Protein AF-A0A349A5L8-F1 (afdb_monomer)

Sequence (403 aa):
MRSKRPVGVVFQGSFLHRRGCVICAPGTLALAELTAPSKRKERFTMKKRLPTAMIQLLVVLLFVVSLPAATFGQTGTPPDPLKEGIREYQADNYEEAVEFFKQARQAAPDSTTVAFWLGMAYKQQNNFKEAVGPLSDAVTKTPPLKEALVELVDILYRLERFDEAAKWIAVAEKEKIYPAKTAFLKGMILAKQLKYGEAVEAFEKSKSLDKTYTQSAEFQIGLCYMLDRKYTKASDRFRAAVTQDPLSDLGSFARRYQDLVEDRQWIERPLRLTLSALGQYDTNMLTEPKKNDPRYPAIDLRGGKEDSYAMLNTLRMDVVPTLPGGWLFNASYAGTWNLHQNNATSYDIFANTLSVAPGYSFGRVALNLAGNYTHILKRQPVYREYSQSYSVGPMIRIIGPTL

Mean predicted aligned error: 15.56 Å

Foldseek 3Di:
DDDDDDDFDDPPDPPPPDDDDDDDDDDDDDDDDDDDDDDDDDDDDDDDDDPPVVVVVVVVVVVVVPPPPPPPPPPDDDPQLQVVLVVCVVVVVLVSSLVSLVVNCVVPVQDLSSLQSNLVSCVSVVVLVVSLVSLVSCQPGPPHDLVSLLVNLVSCVVVLVLVVSVVSLVVCCVVVRVQLSSLQSVLSSCVVVLVLVSSLVSLVRNCVVPVVSQLVSLQSNLVSCVVVVVLVSSLVSLVSSCVVPVPDPSNVVSVVSNVVSVVVCVVQPQKDKDKDKGKDKDQAPDQDFQQDDVVCNPTGGDDDRDIKIKIKIKIKMWGWHDDPDQKGKIKMWIWIWMDMDDPCLQATKTKIKIKIWIWGDPDQKIKTWIKMKMWMWGCDVHTDTDDIDIDTDIDMDGHDDDD

Nearest PDB structures (foldseek):
  4xi0-assembly1_E  TM=8.920E-01  e=1.553E-06  Solidesulfovibrio magneticus RS-1
  5lfl-assembly6_F  TM=8.699E-01  e=1.085E-06  Solidesulfovibrio magneticus RS-1
  4gyw-assembly2_A  TM=8.463E-01  e=8.841E-06  Homo sapiens
  8fe6-assembly4_G  TM=7.997E-01  e=7.981E-06  Homo sapiens
  8fe7-assembly4_G  TM=7.689E-01  e=1.905E-05  Homo sapiens

Radius of gyration: 40.42 Å; Cα contacts (8 Å, |Δi|>4): 619; chains: 1; bounding box: 82×51×131 Å

pLDDT: mean 80.27, std 23.84, range [23.09, 98.69]

Secondary structure (DSSP, 8-state):
-PPPPP------------------------------------------PPPHHHHHHHHHHHHHS---------------HHHHHHHHHHTT-HHHHHHHHHHHHHH-TT-HHHHHHHHHHHHHTT-HHHHHHHHHHHHHSSSP-HHHHHHHHHHHHHTT-HHHHHHHHHHHHHTTSSHHHHHHHHHHHHHHTT-HHHHHHHHHHHHHH-GGGHHHHHHHHHHHHHHTT-HHHHHHHHHHHHHH-SSSHHHHHHHHHHHHHHHHHHHT-SEEEEEEEEEEEES-------TT-TT-TT---------EEEEEEEEEEEE----STTEEEEEEEEEEEEEE-GGGGGG-EEEEEEEEEEEEE-SSEEEEEEEEEEEEEEEESEEEEEEEEEEEEEEEEE-PPP-

Solvent-accessible surface area (backbone atoms only — not comparable to full-atom values): 22320 Å² total; per-residue (Å²): 132,87,84,80,77,85,81,83,78,80,75,80,77,74,87,72,87,71,82,84,84,91,77,90,79,87,80,80,90,79,92,77,90,79,83,89,81,90,82,81,89,80,87,81,86,79,90,75,83,78,65,71,70,62,58,55,54,54,54,51,56,61,58,67,72,64,64,78,73,80,73,77,73,75,87,61,74,79,77,56,33,53,61,53,14,53,51,29,46,75,69,71,38,34,72,63,13,38,55,25,21,51,54,31,30,70,77,38,77,65,41,19,67,46,23,32,53,35,14,52,30,28,45,75,71,67,37,45,76,72,14,48,59,29,16,47,44,5,45,70,33,76,71,58,36,72,75,27,46,62,52,40,34,54,40,27,48,76,69,66,38,49,75,62,24,50,54,52,46,52,51,30,63,74,71,56,45,60,58,29,63,46,26,38,53,52,13,56,48,30,44,75,70,67,38,36,69,66,12,38,54,25,20,53,50,11,29,72,68,34,67,87,38,38,40,60,28,28,36,52,39,13,52,35,27,44,76,70,67,37,25,69,64,12,29,56,24,11,48,52,12,22,70,69,41,62,84,42,72,65,14,51,50,22,49,57,50,24,54,53,28,50,53,47,44,62,72,64,40,35,70,44,80,47,81,47,72,43,76,45,77,43,66,72,75,42,78,49,60,25,90,75,32,93,91,38,78,89,51,42,58,34,87,50,87,41,65,37,49,34,36,47,33,36,43,34,40,38,41,44,55,93,52,73,91,46,42,41,44,40,36,37,41,38,43,36,38,39,50,42,43,82,92,48,38,68,71,18,35,45,34,41,34,42,37,41,29,48,33,43,44,72,79,50,41,32,45,27,52,38,34,40,39,39,43,30,30,33,26,65,106,48,78,39,86,68,50,75,49,74,50,75,47,82,42,80,46,76,58,71,85,84,129

Structure (mmCIF, N/CA/C/O backbone):
data_AF-A0A349A5L8-F1
#
_entry.id   AF-A0A349A5L8-F1
#
loop_
_atom_site.group_PDB
_atom_site.id
_atom_site.type_symbol
_atom_site.label_atom_id
_atom_site.label_alt_id
_atom_site.label_comp_id
_atom_site.label_asym_id
_atom_site.label_entity_id
_atom_site.label_seq_id
_atom_site.pdbx_PDB_ins_code
_atom_site.Cartn_x
_atom_site.Cartn_y
_atom_site.Cartn_z
_atom_site.occupancy
_atom_site.B_iso_or_equiv
_atom_site.auth_seq_id
_atom_site.auth_comp_id
_atom_site.auth_asym_id
_atom_site.auth_atom_id
_atom_site.pdbx_PDB_model_num
ATOM 1 N N . MET A 1 1 ? 51.716 -29.721 -27.118 1.00 34.03 1 MET A N 1
ATOM 2 C CA . MET A 1 1 ? 51.682 -28.420 -26.409 1.00 34.03 1 MET A CA 1
ATOM 3 C C . MET A 1 1 ? 50.235 -28.087 -26.076 1.00 34.03 1 MET A C 1
ATOM 5 O O . MET A 1 1 ? 49.397 -28.152 -26.962 1.00 34.03 1 MET A O 1
ATOM 9 N N . ARG A 1 2 ? 49.925 -27.843 -24.795 1.00 26.81 2 ARG A N 1
ATOM 10 C CA . ARG A 1 2 ? 48.559 -27.605 -24.295 1.00 26.81 2 ARG A CA 1
ATOM 11 C C . ARG A 1 2 ? 48.020 -26.263 -24.814 1.00 26.81 2 ARG A C 1
ATOM 13 O O . ARG A 1 2 ? 48.626 -25.227 -24.565 1.00 26.81 2 ARG A O 1
ATOM 20 N N . SER A 1 3 ? 46.883 -26.312 -25.505 1.00 26.83 3 SER A N 1
ATOM 21 C CA . SER A 1 3 ? 46.079 -25.157 -25.921 1.00 26.83 3 SER A CA 1
ATOM 22 C C . SER A 1 3 ? 45.566 -24.409 -24.682 1.00 26.83 3 SER A C 1
ATOM 24 O O . SER A 1 3 ? 44.843 -24.977 -23.860 1.00 26.83 3 SER A O 1
ATOM 26 N N . LYS A 1 4 ? 46.001 -23.156 -24.507 1.00 32.97 4 LYS A N 1
ATOM 27 C CA . LYS A 1 4 ? 45.455 -22.235 -23.503 1.00 32.97 4 LYS A CA 1
ATOM 28 C C . LYS A 1 4 ? 44.144 -21.668 -24.054 1.00 32.97 4 LYS A C 1
ATOM 30 O O . LYS A 1 4 ? 44.139 -21.074 -25.125 1.00 32.97 4 LYS A O 1
ATOM 35 N N . ARG A 1 5 ? 43.043 -21.860 -23.324 1.00 27.89 5 ARG A N 1
ATOM 36 C CA . ARG A 1 5 ? 41.748 -21.225 -23.616 1.00 27.89 5 ARG A CA 1
ATOM 37 C C . ARG A 1 5 ? 41.862 -19.708 -23.393 1.00 27.89 5 ARG A C 1
ATOM 39 O O . ARG A 1 5 ? 42.519 -19.318 -22.424 1.00 27.89 5 ARG A O 1
ATOM 46 N N . PRO A 1 6 ? 41.232 -18.862 -24.224 1.00 29.86 6 PRO A N 1
ATOM 47 C CA . PRO A 1 6 ? 41.185 -17.430 -23.971 1.00 29.86 6 PRO A CA 1
ATOM 48 C C . PRO A 1 6 ? 40.327 -17.152 -22.731 1.00 29.86 6 PRO A C 1
ATOM 50 O O . PRO A 1 6 ? 39.213 -17.659 -22.592 1.00 29.86 6 PRO A O 1
ATOM 53 N N . VAL A 1 7 ? 40.877 -16.362 -21.812 1.00 29.62 7 VAL A N 1
ATOM 54 C CA . VAL A 1 7 ? 40.164 -15.815 -20.657 1.00 29.62 7 VAL A CA 1
ATOM 55 C C . VAL A 1 7 ? 39.476 -14.542 -21.139 1.00 29.62 7 VAL A C 1
ATOM 57 O O . VAL A 1 7 ? 40.121 -13.512 -21.308 1.00 29.62 7 VAL A O 1
ATOM 60 N N . GLY A 1 8 ? 38.175 -14.621 -21.412 1.00 26.53 8 GLY A N 1
ATOM 61 C CA . GLY A 1 8 ? 37.353 -13.434 -21.622 1.00 26.53 8 GLY A CA 1
ATOM 62 C C . GLY A 1 8 ? 37.155 -12.721 -20.288 1.00 26.53 8 GLY A C 1
ATOM 63 O O . GLY A 1 8 ? 36.511 -13.261 -19.391 1.00 26.53 8 GLY A O 1
ATOM 64 N N . VAL A 1 9 ? 37.712 -11.520 -20.144 1.00 28.20 9 VAL A N 1
ATOM 65 C CA . VAL A 1 9 ? 37.390 -10.632 -19.023 1.00 28.20 9 VAL A CA 1
ATOM 66 C C . VAL A 1 9 ? 36.176 -9.807 -19.436 1.00 28.20 9 VAL A C 1
ATOM 68 O O . VAL A 1 9 ? 36.281 -8.867 -20.219 1.00 28.20 9 VAL A O 1
ATOM 71 N N . VAL A 1 10 ? 35.002 -10.187 -18.936 1.00 25.80 10 VAL A N 1
ATOM 72 C CA . VAL A 1 10 ? 33.777 -9.393 -19.071 1.00 25.80 10 VAL A CA 1
ATOM 73 C C . VAL A 1 10 ? 33.820 -8.292 -18.014 1.00 25.80 10 VAL A C 1
ATOM 75 O O . VAL A 1 10 ? 33.587 -8.552 -16.836 1.00 25.80 10 VAL A O 1
ATOM 78 N N . PHE A 1 11 ? 34.094 -7.052 -18.418 1.00 24.75 11 PHE A N 1
ATOM 79 C CA . PHE A 1 11 ? 33.785 -5.894 -17.579 1.00 24.75 11 PHE A CA 1
ATOM 80 C C . PHE A 1 11 ? 32.302 -5.558 -17.739 1.00 24.75 11 PHE A C 1
ATOM 82 O O . PHE A 1 11 ? 31.904 -4.758 -18.582 1.00 24.75 11 PHE A O 1
ATOM 89 N N . GLN A 1 12 ? 31.464 -6.183 -16.914 1.00 25.14 12 GLN A N 1
ATOM 90 C CA . GLN A 1 12 ? 30.077 -5.763 -16.733 1.00 25.14 12 GLN A CA 1
ATOM 91 C C . GLN A 1 12 ? 30.063 -4.563 -15.773 1.00 25.14 12 GLN A C 1
ATOM 93 O O . GLN A 1 12 ? 29.774 -4.673 -14.583 1.00 25.14 12 GLN A O 1
ATOM 98 N N . GLY A 1 13 ? 30.459 -3.398 -16.284 1.00 23.09 13 GLY A N 1
ATOM 99 C CA . GLY A 1 13 ? 30.407 -2.141 -15.546 1.00 23.09 13 GLY A CA 1
ATOM 100 C C . GLY A 1 13 ? 28.968 -1.652 -15.415 1.00 23.09 13 GLY A C 1
ATOM 101 O O . GLY A 1 13 ? 28.518 -0.828 -16.204 1.00 23.09 13 GLY A O 1
ATOM 102 N N . SER A 1 14 ? 28.239 -2.142 -14.414 1.00 25.97 14 SER A N 1
ATOM 103 C CA . SER A 1 14 ? 27.039 -1.452 -13.938 1.00 25.97 14 SER A CA 1
ATOM 104 C C . SER A 1 14 ? 27.513 -0.243 -13.136 1.00 25.97 14 SER A C 1
ATOM 106 O O . SER A 1 14 ? 28.016 -0.406 -12.026 1.00 25.97 14 SER A O 1
ATOM 108 N N . PHE A 1 15 ? 27.403 0.966 -13.694 1.00 26.67 15 PHE A N 1
ATOM 109 C CA . PHE A 1 15 ? 27.627 2.206 -12.945 1.00 26.67 15 PHE A CA 1
ATOM 110 C C . PHE A 1 15 ? 26.513 2.364 -11.901 1.00 26.67 15 PHE A C 1
ATOM 112 O O . PHE A 1 15 ? 25.513 3.048 -12.100 1.00 26.67 15 PHE A O 1
ATOM 119 N N . LEU A 1 16 ? 26.682 1.676 -10.774 1.00 29.36 16 LEU A N 1
ATOM 120 C CA . LEU A 1 16 ? 25.879 1.841 -9.578 1.00 29.36 16 LEU A CA 1
ATOM 121 C C . LEU A 1 16 ? 26.478 3.023 -8.812 1.00 29.36 16 LEU A C 1
ATOM 123 O O . LEU A 1 16 ? 27.449 2.878 -8.070 1.00 29.36 16 LEU A O 1
ATOM 127 N N . HIS A 1 17 ? 25.934 4.220 -9.012 1.00 27.73 17 HIS A N 1
ATOM 128 C CA . HIS A 1 17 ? 26.302 5.376 -8.198 1.00 27.73 17 HIS A CA 1
ATOM 129 C C . HIS A 1 17 ? 25.640 5.235 -6.813 1.00 27.73 17 HIS A C 1
ATOM 131 O O . HIS A 1 17 ? 24.644 5.884 -6.507 1.00 27.73 17 HIS A O 1
ATOM 137 N N . ARG A 1 18 ? 26.155 4.320 -5.977 1.00 30.80 18 ARG A N 1
ATOM 138 C CA . ARG A 1 18 ? 25.774 4.209 -4.563 1.00 30.80 18 ARG A CA 1
ATOM 139 C C . ARG A 1 18 ? 26.536 5.266 -3.772 1.00 30.80 18 ARG A C 1
ATOM 141 O O . ARG A 1 18 ? 27.745 5.157 -3.584 1.00 30.80 18 ARG A O 1
ATOM 148 N N . ARG A 1 19 ? 25.820 6.281 -3.285 1.00 32.66 19 ARG A N 1
ATOM 149 C CA . ARG A 1 19 ? 26.302 7.107 -2.173 1.00 32.66 19 ARG A CA 1
ATOM 150 C C . ARG A 1 19 ? 26.374 6.225 -0.928 1.00 32.66 19 ARG A C 1
ATOM 152 O O . ARG A 1 19 ? 25.436 5.494 -0.627 1.00 32.66 19 ARG A O 1
ATOM 159 N N . GLY A 1 20 ? 27.536 6.244 -0.286 1.00 28.44 20 GLY A N 1
ATOM 160 C CA . GLY A 1 20 ? 27.903 5.324 0.777 1.00 28.44 20 GLY A CA 1
ATOM 161 C C . GLY A 1 20 ? 27.114 5.495 2.070 1.00 28.44 20 GLY A C 1
ATOM 162 O O . GLY A 1 20 ? 26.634 6.575 2.405 1.00 28.44 20 GLY A O 1
ATOM 163 N N . CYS A 1 21 ? 27.084 4.410 2.835 1.00 25.50 21 CYS A N 1
ATOM 164 C CA . CYS A 1 21 ? 27.032 4.465 4.283 1.00 25.50 21 CYS A CA 1
ATOM 165 C C . CYS A 1 21 ? 27.964 3.367 4.807 1.00 25.50 21 CYS A C 1
ATOM 167 O O . CYS A 1 21 ? 27.784 2.186 4.515 1.00 25.50 21 CYS A O 1
ATOM 169 N N . VAL A 1 22 ? 29.018 3.800 5.494 1.00 30.14 22 VAL A N 1
ATOM 170 C CA . VAL A 1 22 ? 30.007 2.971 6.182 1.00 30.14 22 VAL A CA 1
ATOM 171 C C . VAL A 1 22 ? 29.496 2.778 7.601 1.00 30.14 22 VAL A C 1
ATOM 173 O O . VAL A 1 22 ? 29.460 3.750 8.348 1.00 30.14 22 VAL A O 1
ATOM 176 N N . ILE A 1 23 ? 29.121 1.556 7.982 1.00 29.39 23 ILE A N 1
ATOM 177 C CA . ILE A 1 23 ? 29.046 1.152 9.391 1.00 29.39 23 ILE A CA 1
ATOM 178 C C . ILE A 1 23 ? 29.621 -0.263 9.508 1.00 29.39 23 ILE A C 1
ATOM 180 O O . ILE A 1 23 ? 29.183 -1.196 8.837 1.00 29.39 23 ILE A O 1
ATOM 184 N N . CYS A 1 24 ? 30.661 -0.366 10.331 1.00 25.05 24 CYS A N 1
ATOM 185 C CA . CYS A 1 24 ? 31.433 -1.559 10.646 1.00 25.05 24 CYS A CA 1
ATOM 186 C C . CYS A 1 24 ? 30.578 -2.659 11.296 1.00 25.05 24 CYS A C 1
ATOM 188 O O . CYS A 1 24 ? 29.782 -2.382 12.189 1.00 25.05 24 CYS A O 1
ATOM 190 N N . ALA A 1 25 ? 30.825 -3.915 10.919 1.00 27.31 25 ALA A N 1
ATOM 191 C CA . ALA A 1 25 ? 30.372 -5.102 11.642 1.00 27.31 25 ALA A CA 1
ATOM 192 C C . ALA A 1 25 ? 31.564 -5.736 12.387 1.00 27.31 25 ALA A C 1
ATOM 194 O O . ALA A 1 25 ? 32.632 -5.863 11.781 1.00 27.31 25 ALA A O 1
ATOM 195 N N . PRO A 1 26 ? 31.432 -6.154 13.660 1.00 33.94 26 PRO A N 1
ATOM 196 C CA . PRO A 1 26 ? 32.421 -7.008 14.301 1.00 33.94 26 PRO A CA 1
ATOM 197 C C . PRO A 1 26 ? 32.178 -8.483 13.948 1.00 33.94 26 PRO A C 1
ATOM 199 O O . PRO A 1 26 ? 31.045 -8.940 13.794 1.00 33.94 26 PRO A O 1
ATOM 202 N N . GLY A 1 27 ? 33.285 -9.201 13.770 1.00 30.16 27 GLY A N 1
ATOM 203 C CA . GLY A 1 27 ? 33.345 -10.551 13.228 1.00 30.16 27 GLY A CA 1
ATOM 204 C C . GLY A 1 27 ? 32.923 -11.675 14.178 1.00 30.16 27 GLY A C 1
ATOM 205 O O . GLY A 1 27 ? 33.127 -11.626 15.385 1.00 30.16 27 GLY A O 1
ATOM 206 N N . THR A 1 28 ? 32.355 -12.700 13.540 1.00 30.20 28 THR A N 1
ATOM 207 C CA . THR A 1 28 ? 32.608 -14.144 13.698 1.00 30.20 28 THR A CA 1
ATOM 208 C C . THR A 1 28 ? 32.983 -14.705 15.072 1.00 30.20 28 THR A C 1
ATOM 210 O O . THR A 1 28 ? 34.113 -14.586 15.541 1.00 30.20 28 THR A O 1
ATOM 213 N N . LEU A 1 29 ? 32.033 -15.492 15.589 1.00 28.12 29 LEU A N 1
ATOM 214 C CA . LEU A 1 29 ? 32.232 -16.635 16.474 1.00 28.12 29 LEU A CA 1
ATOM 215 C C . LEU A 1 29 ? 33.319 -17.592 15.956 1.00 28.12 29 LEU A C 1
ATOM 217 O O . LEU A 1 29 ? 33.296 -17.992 14.792 1.00 28.12 29 LEU A O 1
ATOM 221 N N . ALA A 1 30 ? 34.175 -18.053 16.867 1.00 29.09 30 ALA A N 1
ATOM 222 C CA . ALA A 1 30 ? 34.941 -19.283 16.725 1.00 29.09 30 ALA A CA 1
ATOM 223 C C . ALA A 1 30 ? 34.652 -20.187 17.933 1.00 29.09 30 ALA A C 1
ATOM 225 O O . ALA A 1 30 ? 34.819 -19.782 19.084 1.00 29.09 30 ALA A O 1
ATOM 226 N N . LEU A 1 31 ? 34.183 -21.400 17.636 1.00 29.94 31 LEU A N 1
ATOM 227 C CA . LEU A 1 31 ? 34.065 -22.527 18.554 1.00 29.94 31 LEU A CA 1
ATOM 228 C C . LEU A 1 31 ? 35.452 -22.982 19.024 1.00 29.94 31 LEU A C 1
ATOM 230 O O . LEU A 1 31 ? 36.349 -23.174 18.206 1.00 29.94 31 LEU A O 1
ATOM 234 N N . ALA A 1 32 ? 35.573 -23.261 20.320 1.00 29.09 32 ALA A N 1
ATOM 235 C CA . ALA A 1 32 ? 36.591 -24.148 20.864 1.00 29.09 32 ALA A CA 1
ATOM 236 C C . ALA A 1 32 ? 35.980 -24.948 22.027 1.00 29.09 32 ALA A C 1
ATOM 238 O O . ALA A 1 32 ? 35.841 -24.452 23.144 1.00 29.09 32 ALA A O 1
ATOM 239 N N . GLU A 1 33 ? 35.590 -26.192 21.744 1.00 32.69 33 GLU A N 1
ATOM 240 C CA . GLU A 1 33 ? 35.590 -27.262 22.743 1.00 32.69 33 GLU A CA 1
ATOM 241 C C . GLU A 1 33 ? 37.039 -27.522 23.160 1.00 32.69 33 GLU A C 1
ATOM 243 O O . GLU A 1 33 ? 37.900 -27.580 22.287 1.00 32.69 33 GLU A O 1
ATOM 248 N N . LEU A 1 34 ? 37.300 -27.705 24.460 1.00 29.70 34 LEU A N 1
ATOM 249 C CA . LEU A 1 34 ? 38.349 -28.587 24.991 1.00 29.70 34 LEU A CA 1
ATOM 250 C C . LEU A 1 34 ? 38.264 -28.659 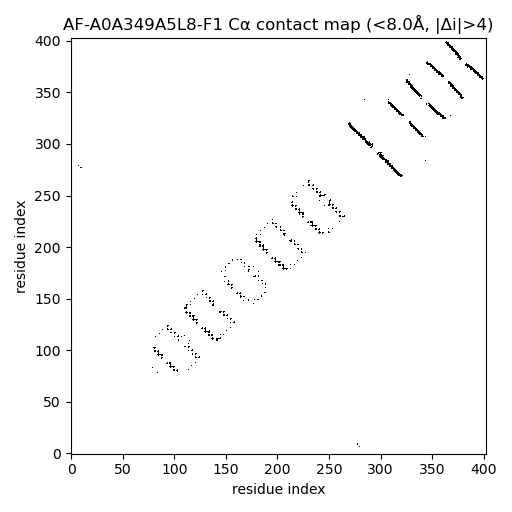26.530 1.00 29.70 34 LEU A C 1
ATOM 252 O O . LEU A 1 34 ? 38.620 -27.735 27.251 1.00 29.70 34 LEU A O 1
ATOM 256 N N . THR A 1 35 ? 37.806 -29.825 26.992 1.00 30.38 35 THR A N 1
ATOM 257 C CA . THR A 1 35 ? 38.319 -30.609 28.135 1.00 30.38 35 THR A CA 1
ATOM 258 C C . THR A 1 35 ? 38.460 -29.966 29.522 1.00 30.38 35 THR A C 1
ATOM 260 O O . THR A 1 35 ? 39.358 -29.178 29.803 1.00 30.38 35 THR A O 1
ATOM 263 N N . ALA A 1 36 ? 37.659 -30.491 30.452 1.00 35.50 36 ALA A N 1
ATOM 264 C CA . ALA A 1 36 ? 37.897 -30.441 31.892 1.00 35.50 36 ALA A CA 1
ATOM 265 C C . ALA A 1 36 ? 39.187 -31.181 32.302 1.00 35.50 36 ALA A C 1
ATOM 267 O O . ALA A 1 36 ? 39.533 -32.202 31.702 1.00 35.50 36 ALA A O 1
ATOM 268 N N . PRO A 1 37 ? 39.799 -30.777 33.430 1.00 36.19 37 PRO A N 1
ATOM 269 C CA . PRO A 1 37 ? 40.331 -31.771 34.350 1.00 36.19 37 PRO A CA 1
ATOM 270 C C . PRO A 1 37 ? 39.833 -31.575 35.787 1.00 36.19 37 PRO A C 1
ATOM 272 O O . PRO A 1 37 ? 39.801 -30.487 36.362 1.00 36.19 37 PRO A O 1
ATOM 275 N N . SER A 1 38 ? 39.486 -32.715 36.372 1.00 36.06 38 SER A N 1
ATOM 276 C CA . SER A 1 38 ? 39.129 -32.954 37.763 1.00 36.06 38 SER A CA 1
ATOM 277 C C . SER A 1 38 ? 40.147 -32.399 38.766 1.00 36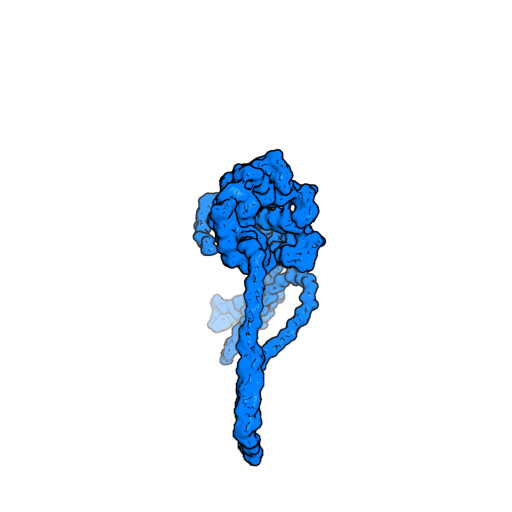.06 38 SER A C 1
ATOM 279 O O . SER A 1 38 ? 41.324 -32.768 38.723 1.00 36.06 38 SER A O 1
ATOM 281 N N . LYS A 1 39 ? 39.681 -31.644 39.768 1.00 35.81 39 LYS A N 1
ATOM 282 C CA . LYS A 1 39 ? 40.425 -31.410 41.015 1.00 35.81 39 LYS A CA 1
ATOM 283 C C . LYS A 1 39 ? 39.675 -31.977 42.224 1.00 35.81 39 LYS A C 1
ATOM 285 O O . LYS A 1 39 ? 38.708 -31.417 42.721 1.00 35.81 39 LYS A O 1
ATOM 290 N N . ARG A 1 40 ? 40.150 -33.164 42.611 1.00 36.28 40 ARG A N 1
ATOM 291 C CA . ARG A 1 40 ? 40.491 -33.642 43.962 1.00 36.28 40 ARG A CA 1
ATOM 292 C C . ARG A 1 40 ? 39.617 -33.127 45.127 1.00 36.28 40 ARG A C 1
ATOM 294 O O . ARG A 1 40 ? 39.781 -32.016 45.610 1.00 36.28 40 ARG A O 1
ATOM 301 N N . LYS A 1 41 ? 38.758 -34.025 45.630 1.00 38.41 41 LYS A N 1
ATOM 302 C CA . LYS A 1 41 ? 38.077 -33.940 46.932 1.00 38.41 41 LYS A CA 1
ATOM 303 C C . LYS A 1 41 ? 39.103 -34.052 48.066 1.00 38.41 41 LYS A C 1
ATOM 305 O O . LYS A 1 41 ? 39.678 -35.124 48.242 1.00 38.41 41 LYS A O 1
ATOM 310 N N . GLU A 1 42 ? 39.256 -33.011 48.874 1.00 37.47 42 GLU A N 1
ATOM 311 C CA . GLU A 1 42 ? 39.843 -33.125 50.212 1.00 37.47 42 GLU A CA 1
ATOM 312 C C . GLU A 1 42 ? 38.716 -33.222 51.244 1.00 37.47 42 GLU A C 1
ATOM 314 O O . GLU A 1 42 ? 37.877 -32.334 51.387 1.00 37.47 42 GLU A O 1
ATOM 319 N N . ARG A 1 43 ? 38.654 -34.371 51.923 1.00 36.72 43 ARG A N 1
ATOM 320 C CA . ARG A 1 43 ? 37.752 -34.617 53.048 1.00 36.72 43 ARG A CA 1
ATOM 321 C C . ARG A 1 43 ? 38.386 -34.021 54.300 1.00 36.72 43 ARG A C 1
ATOM 323 O O . ARG A 1 43 ? 39.329 -34.598 54.828 1.00 36.72 43 ARG A O 1
ATOM 330 N N . PHE A 1 44 ? 37.828 -32.927 54.808 1.00 35.72 44 PHE A N 1
ATOM 331 C CA . PHE A 1 44 ? 38.089 -32.466 56.169 1.00 35.72 44 PHE A CA 1
ATOM 332 C C . PHE A 1 44 ? 36.965 -32.963 57.084 1.00 35.72 44 PHE A C 1
ATOM 334 O O . PHE A 1 44 ? 35.837 -32.476 57.048 1.00 35.72 44 PHE A O 1
ATOM 341 N N . THR A 1 45 ? 37.253 -33.983 57.888 1.00 37.09 45 THR A N 1
ATOM 342 C CA . THR A 1 45 ? 36.354 -34.471 58.939 1.00 37.09 45 THR A CA 1
ATOM 343 C C . THR A 1 45 ? 36.630 -33.721 60.241 1.00 37.09 45 THR A C 1
ATOM 345 O O . THR A 1 45 ? 37.572 -34.063 60.951 1.00 37.09 45 THR A O 1
ATOM 348 N N . MET A 1 46 ? 35.790 -32.745 60.600 1.00 35.94 46 MET A N 1
ATOM 349 C CA . MET A 1 46 ? 35.673 -32.278 61.988 1.00 35.94 46 MET A CA 1
ATOM 350 C C . MET A 1 46 ? 34.435 -32.907 62.634 1.00 35.94 46 MET A C 1
ATOM 352 O O . MET A 1 46 ? 33.301 -32.519 62.369 1.00 35.94 46 MET A O 1
ATOM 356 N N . LYS A 1 47 ? 34.655 -33.886 63.517 1.00 45.12 47 LYS A N 1
ATOM 357 C CA . LYS A 1 47 ? 33.649 -34.334 64.486 1.00 45.12 47 LYS A CA 1
ATOM 358 C C . LYS A 1 47 ? 33.601 -33.323 65.635 1.00 45.12 47 LYS A C 1
ATOM 360 O O . LYS A 1 47 ? 34.438 -33.377 66.529 1.00 45.12 47 LYS A O 1
ATOM 365 N N . LYS A 1 48 ? 32.583 -32.463 65.662 1.00 50.12 48 LYS A N 1
ATOM 366 C CA . LYS A 1 48 ? 32.058 -31.888 66.910 1.00 50.12 48 LYS A CA 1
ATOM 367 C C . LYS A 1 48 ? 30.564 -32.189 66.964 1.00 50.12 48 LYS A C 1
ATOM 369 O O . LYS A 1 48 ? 29.782 -31.638 66.200 1.00 50.12 48 LYS A O 1
ATOM 374 N N . ARG A 1 49 ? 30.189 -33.147 67.815 1.00 54.88 49 ARG A N 1
ATOM 375 C CA . ARG A 1 49 ? 28.790 -33.469 68.116 1.00 54.88 49 ARG A CA 1
ATOM 376 C C . ARG A 1 49 ? 28.238 -32.350 69.002 1.00 54.88 49 ARG A C 1
ATOM 378 O O . ARG A 1 49 ? 28.768 -32.149 70.090 1.00 54.88 49 ARG A O 1
ATOM 385 N N . LEU A 1 50 ? 27.199 -31.644 68.553 1.00 56.31 50 LEU A N 1
ATOM 386 C CA . LEU A 1 50 ? 26.359 -30.867 69.466 1.00 56.31 50 LEU A CA 1
ATOM 387 C C . LEU A 1 50 ? 25.605 -31.842 70.392 1.00 56.31 50 LEU A C 1
ATOM 389 O O . LEU A 1 50 ? 25.143 -32.881 69.912 1.00 56.31 50 LEU A O 1
ATOM 393 N N . PRO A 1 51 ? 25.480 -31.550 71.698 1.00 64.31 51 PRO A N 1
ATOM 394 C CA . PRO A 1 51 ? 24.722 -32.390 72.615 1.00 64.31 51 PRO A CA 1
ATOM 395 C C . PRO A 1 51 ? 23.234 -32.369 72.239 1.00 64.31 51 PRO A C 1
ATOM 397 O O . PRO A 1 51 ? 22.648 -31.317 71.980 1.00 64.31 51 PRO A O 1
ATOM 400 N N . THR A 1 52 ? 22.618 -33.549 72.218 1.00 58.62 52 THR A N 1
ATOM 401 C CA . THR A 1 52 ? 21.232 -33.826 71.795 1.00 58.62 52 THR A CA 1
ATOM 402 C C . THR A 1 52 ? 20.166 -32.979 72.500 1.00 58.62 52 THR A C 1
ATOM 404 O O . THR A 1 52 ? 19.111 -32.732 71.921 1.00 58.62 52 THR A O 1
ATOM 407 N N . ALA A 1 53 ? 20.460 -32.451 73.691 1.00 56.47 53 ALA A N 1
ATOM 408 C CA . ALA A 1 53 ? 19.575 -31.551 74.432 1.00 56.47 53 ALA A CA 1
ATOM 409 C C . ALA A 1 53 ? 19.335 -30.199 73.725 1.00 56.47 53 ALA A C 1
ATOM 411 O O . ALA A 1 53 ? 18.261 -29.615 73.849 1.00 56.47 53 ALA A O 1
ATOM 412 N N . MET A 1 54 ? 20.298 -29.711 72.934 1.00 54.97 54 MET A N 1
ATOM 413 C CA . MET A 1 54 ? 20.194 -28.399 72.282 1.00 54.97 54 MET A CA 1
ATOM 414 C C . MET A 1 54 ? 19.352 -28.442 70.994 1.00 54.97 54 MET A C 1
ATOM 416 O O . MET A 1 54 ? 18.728 -27.452 70.626 1.00 54.97 54 MET A O 1
ATOM 420 N N . ILE A 1 55 ? 19.277 -29.609 70.345 1.00 61.72 55 ILE A N 1
ATOM 421 C CA . ILE A 1 55 ? 18.429 -29.843 69.164 1.00 61.72 55 ILE A CA 1
ATOM 422 C C . ILE A 1 55 ? 16.958 -29.967 69.583 1.00 61.72 55 ILE A C 1
ATOM 424 O O . ILE A 1 55 ? 16.081 -29.445 68.902 1.00 61.72 55 ILE A O 1
ATOM 428 N N . GLN A 1 56 ? 16.681 -30.586 70.736 1.00 60.22 56 GLN A N 1
ATOM 429 C CA . GLN A 1 56 ? 15.315 -30.695 71.261 1.00 60.22 56 GLN A CA 1
ATOM 430 C C . GLN A 1 56 ? 14.736 -29.329 71.662 1.00 60.22 56 GLN A C 1
ATOM 432 O O . GLN A 1 56 ? 13.572 -29.061 71.377 1.00 60.22 56 GLN A O 1
ATOM 437 N N . LEU A 1 57 ? 15.550 -28.430 72.229 1.00 59.50 57 LEU A N 1
ATOM 438 C CA . LEU A 1 57 ? 15.113 -27.074 72.580 1.00 59.50 57 LEU A CA 1
ATOM 439 C C . LEU A 1 57 ? 14.776 -26.227 71.337 1.00 59.50 57 LEU A C 1
ATOM 441 O O . LEU A 1 57 ? 13.813 -25.465 71.350 1.00 59.50 57 LEU A O 1
ATOM 445 N N . LEU A 1 58 ? 15.536 -26.390 70.249 1.00 57.88 58 LEU A N 1
ATOM 446 C CA . LEU A 1 58 ? 15.352 -25.629 69.008 1.00 57.88 58 LEU A CA 1
ATOM 447 C C . LEU A 1 58 ? 14.109 -26.082 68.222 1.00 57.88 58 LEU A C 1
ATOM 449 O O . LEU A 1 58 ? 13.438 -25.255 67.611 1.00 57.88 58 LEU A O 1
ATOM 453 N N . VAL A 1 59 ? 13.762 -27.373 68.292 1.00 62.66 59 VAL A N 1
ATOM 454 C CA . VAL A 1 59 ? 12.534 -27.923 67.688 1.00 62.66 59 VAL A CA 1
ATOM 455 C C . VAL A 1 59 ? 11.287 -27.483 68.460 1.00 62.66 59 VAL A C 1
ATOM 457 O O . VAL A 1 59 ? 10.286 -27.140 67.838 1.00 62.66 59 VAL A O 1
ATOM 460 N N . VAL A 1 60 ? 11.348 -27.411 69.794 1.00 62.81 60 VAL A N 1
ATOM 461 C CA . VAL A 1 60 ? 10.228 -26.905 70.609 1.00 62.81 60 VAL A CA 1
ATOM 462 C C . VAL A 1 60 ? 10.027 -25.400 70.395 1.00 62.81 60 VAL A C 1
ATOM 464 O O . VAL A 1 60 ? 8.889 -24.957 70.266 1.00 62.81 60 VAL A O 1
ATOM 467 N N . LEU A 1 61 ? 11.104 -24.615 70.259 1.00 56.78 61 LEU A N 1
ATOM 468 C CA . LEU A 1 61 ? 10.993 -23.178 69.977 1.00 56.78 61 LEU A CA 1
ATOM 469 C C . LEU A 1 61 ? 10.407 -22.890 68.580 1.00 56.78 61 LEU A C 1
ATOM 471 O O . LEU A 1 61 ? 9.647 -21.939 68.423 1.00 56.78 61 LEU A O 1
ATOM 475 N N . LEU A 1 62 ? 10.708 -23.732 67.583 1.00 56.22 62 LEU A N 1
ATOM 476 C CA . LEU A 1 62 ? 10.113 -23.658 66.240 1.00 56.22 62 LEU A CA 1
ATOM 477 C C . LEU A 1 62 ? 8.628 -24.058 66.218 1.00 56.22 62 LEU A C 1
ATOM 479 O O . LEU A 1 62 ? 7.886 -23.556 65.379 1.00 56.22 62 LEU A O 1
ATOM 483 N N . PHE A 1 63 ? 8.180 -24.902 67.152 1.00 54.19 63 PHE A N 1
ATOM 484 C CA . PHE A 1 63 ? 6.779 -25.331 67.254 1.00 54.19 63 PHE A CA 1
ATOM 485 C C . PHE A 1 63 ? 5.888 -24.347 68.034 1.00 54.19 63 PHE A C 1
ATOM 487 O O . PHE A 1 63 ? 4.681 -24.302 67.820 1.00 54.19 63 PHE A O 1
ATOM 494 N N . VAL A 1 64 ? 6.457 -23.526 68.923 1.00 54.72 64 VAL A N 1
ATOM 495 C CA . VAL A 1 64 ? 5.686 -22.526 69.696 1.00 54.72 64 VAL A CA 1
ATOM 496 C C . VAL A 1 64 ? 5.414 -21.247 68.885 1.00 54.72 64 VAL A C 1
ATOM 498 O O . VAL A 1 64 ? 4.458 -20.530 69.168 1.00 54.72 64 VAL A O 1
ATOM 501 N N . VAL A 1 65 ? 6.178 -20.991 67.817 1.00 53.66 65 VAL A N 1
ATOM 502 C CA . VAL A 1 65 ? 5.943 -19.860 66.893 1.00 53.66 65 VAL A CA 1
ATOM 503 C C . VAL A 1 65 ? 4.902 -20.195 65.807 1.00 53.66 65 VAL A C 1
ATOM 505 O O . VAL A 1 65 ? 4.445 -19.304 65.099 1.00 53.66 65 VAL A O 1
ATOM 508 N N . SER A 1 66 ? 4.440 -21.448 65.708 1.00 51.34 66 SER A N 1
ATOM 509 C CA . SER A 1 66 ? 3.387 -21.863 64.767 1.00 51.34 66 SER A CA 1
ATOM 510 C C . SER A 1 66 ? 1.978 -21.855 65.374 1.00 51.34 66 SER A C 1
ATOM 512 O O . SER A 1 66 ? 1.144 -22.688 65.015 1.00 51.34 66 SER A O 1
ATOM 514 N N . LEU A 1 67 ? 1.687 -20.937 66.300 1.00 56.38 67 LEU A N 1
ATOM 515 C CA . LEU A 1 67 ? 0.297 -20.610 66.612 1.00 56.38 67 LEU A CA 1
ATOM 516 C C . LEU A 1 67 ? -0.307 -19.958 65.360 1.00 56.38 67 LEU A C 1
ATOM 518 O O . LEU A 1 67 ? 0.219 -18.934 64.917 1.00 56.38 67 LEU A O 1
ATOM 522 N N . PRO A 1 68 ? -1.377 -20.512 64.759 1.00 54.88 68 PRO A N 1
ATOM 523 C CA . PRO A 1 68 ? -2.068 -19.820 63.689 1.00 54.88 68 PRO A CA 1
ATOM 524 C C . PRO A 1 68 ? -2.609 -18.528 64.293 1.00 54.88 68 PRO A C 1
ATOM 526 O O . PRO A 1 68 ? -3.494 -18.553 65.149 1.00 54.88 68 PRO A O 1
ATOM 529 N N . ALA A 1 69 ? -2.042 -17.392 63.882 1.00 50.31 69 ALA A N 1
ATOM 530 C CA . ALA A 1 69 ? -2.696 -16.115 64.075 1.00 50.31 69 ALA A CA 1
ATOM 531 C C . ALA A 1 69 ? -4.103 -16.287 63.507 1.00 50.31 69 ALA A C 1
ATOM 533 O O . ALA A 1 69 ? -4.254 -16.591 62.323 1.00 50.31 69 ALA A O 1
ATOM 534 N N . ALA A 1 70 ? -5.116 -16.183 64.367 1.00 47.88 70 ALA A N 1
ATOM 535 C CA . ALA A 1 70 ? -6.494 -16.120 63.932 1.00 47.88 70 ALA A CA 1
ATOM 536 C C . ALA A 1 70 ? -6.580 -14.940 62.964 1.00 47.88 70 ALA A C 1
ATOM 538 O O . ALA A 1 70 ? -6.550 -13.776 63.368 1.00 47.88 70 ALA A O 1
ATOM 539 N N . THR A 1 71 ? -6.592 -15.243 61.670 1.00 49.94 71 THR A N 1
ATOM 540 C CA . THR A 1 71 ? -6.898 -14.279 60.635 1.00 49.94 71 THR A CA 1
ATOM 541 C C . THR A 1 71 ? -8.338 -13.879 60.888 1.00 49.94 71 THR A C 1
ATOM 543 O O . THR A 1 71 ? -9.275 -14.619 60.599 1.00 49.94 71 THR A O 1
ATOM 546 N N . PHE A 1 72 ? -8.518 -12.707 61.496 1.00 51.44 72 PHE A N 1
ATOM 547 C CA . PHE A 1 72 ? -9.768 -11.980 61.387 1.00 51.44 72 PHE A CA 1
ATOM 548 C C . PHE A 1 72 ? -10.013 -11.811 59.889 1.00 51.44 72 PHE A C 1
ATOM 550 O O . PHE A 1 72 ? -9.375 -10.983 59.239 1.00 51.44 72 PHE A O 1
ATOM 557 N N . GLY A 1 73 ? -10.863 -12.674 59.328 1.00 41.78 73 GLY A N 1
ATOM 558 C CA . GLY A 1 73 ? -11.345 -12.530 57.969 1.00 41.78 73 GLY A CA 1
ATOM 559 C C . GLY A 1 73 ? -11.947 -11.144 57.879 1.00 41.78 73 GLY A C 1
ATOM 560 O O . GLY A 1 73 ? -12.935 -10.852 58.553 1.00 41.78 73 GLY A O 1
ATOM 561 N N . GLN A 1 74 ? -11.305 -10.266 57.111 1.00 47.69 74 GLN A N 1
ATOM 562 C CA . GLN A 1 74 ? -11.930 -9.011 56.753 1.00 47.69 74 GLN A CA 1
ATOM 563 C C . GLN A 1 74 ? -13.252 -9.389 56.100 1.00 47.69 74 GLN A C 1
ATOM 565 O O . GLN A 1 74 ? -13.274 -10.082 55.083 1.00 47.69 74 GLN A O 1
ATOM 570 N N . THR A 1 75 ? -14.357 -8.955 56.698 1.00 45.16 75 THR A N 1
ATOM 571 C CA . THR A 1 75 ? -15.658 -8.914 56.042 1.00 45.16 75 THR A CA 1
ATOM 572 C C . THR A 1 75 ? -15.586 -7.825 54.975 1.00 45.16 75 THR A C 1
ATOM 574 O O . THR A 1 75 ? -16.191 -6.763 55.099 1.00 45.16 75 THR A O 1
ATOM 577 N N . GLY A 1 76 ? -14.747 -8.043 53.965 1.00 51.59 76 GLY A N 1
ATOM 578 C CA . GLY A 1 76 ? -14.797 -7.305 52.725 1.00 51.59 76 GLY A CA 1
ATOM 579 C C . GLY A 1 76 ? -16.038 -7.783 51.997 1.00 51.59 76 GLY A C 1
ATOM 580 O O . GLY A 1 76 ? -16.259 -8.986 51.858 1.00 51.59 76 GLY A O 1
ATOM 581 N N . THR A 1 77 ? -16.869 -6.849 51.551 1.00 58.66 77 THR A N 1
ATOM 582 C CA . THR A 1 77 ? -17.825 -7.113 50.472 1.00 58.66 77 THR A CA 1
ATOM 583 C C . THR A 1 77 ? -17.143 -7.967 49.398 1.00 58.66 77 THR A C 1
ATOM 585 O O . THR A 1 77 ? -15.983 -7.666 49.090 1.00 58.66 77 THR A O 1
ATOM 588 N N . PRO A 1 78 ? -17.803 -9.005 48.843 1.00 64.81 78 PRO A N 1
ATOM 589 C CA . PRO A 1 78 ? -17.202 -9.806 47.782 1.00 64.81 78 PRO A CA 1
ATOM 590 C C . PRO A 1 78 ? -16.629 -8.864 46.711 1.00 64.81 78 PRO A C 1
ATOM 592 O O . PRO A 1 78 ? -17.300 -7.880 46.373 1.00 64.81 78 PRO A O 1
ATOM 595 N N . PRO A 1 79 ? -15.378 -9.079 46.263 1.00 71.50 79 PRO A N 1
ATOM 596 C CA . PRO A 1 79 ? -14.712 -8.154 45.358 1.00 71.50 79 PRO A CA 1
ATOM 597 C C . PRO A 1 79 ? -15.578 -7.959 44.115 1.00 71.50 79 PRO A C 1
ATOM 599 O O . PRO A 1 79 ? -16.050 -8.927 43.526 1.00 71.50 79 PRO A O 1
ATOM 602 N N . ASP A 1 80 ? -15.830 -6.696 43.768 1.00 90.12 80 ASP A N 1
ATOM 603 C CA . ASP A 1 80 ? -16.605 -6.318 42.588 1.00 90.12 80 ASP A CA 1
ATOM 604 C C . ASP A 1 80 ? -15.942 -6.939 41.345 1.00 90.12 80 ASP A C 1
ATOM 606 O O . ASP A 1 80 ? -14.826 -6.526 40.999 1.00 90.12 80 ASP A O 1
ATOM 610 N N . PRO A 1 81 ? -16.594 -7.908 40.670 1.00 93.62 81 PRO A N 1
ATOM 611 C CA . PRO A 1 81 ? -15.972 -8.631 39.567 1.00 93.62 81 PRO A CA 1
ATOM 612 C C . PRO A 1 81 ? -15.542 -7.702 38.428 1.00 93.62 81 PRO A C 1
ATOM 614 O O . PRO A 1 81 ? -14.562 -7.977 37.743 1.00 93.62 81 PRO A O 1
ATOM 617 N N . LEU A 1 82 ? -16.219 -6.562 38.241 1.00 95.00 82 LEU A N 1
ATOM 618 C CA . LEU A 1 82 ? -15.820 -5.584 37.232 1.00 95.00 82 LEU A CA 1
ATOM 619 C C . LEU A 1 82 ? -14.487 -4.914 37.590 1.00 95.00 82 LEU A C 1
ATOM 621 O O . LEU A 1 82 ? -13.635 -4.747 36.719 1.00 95.00 82 LEU A O 1
ATOM 625 N N . LYS A 1 83 ? -14.286 -4.533 38.856 1.00 95.88 83 LYS A N 1
ATOM 626 C CA . LYS A 1 83 ? -13.033 -3.898 39.300 1.00 95.88 83 LYS A CA 1
ATOM 627 C C . LYS A 1 83 ? -11.865 -4.868 39.234 1.00 95.88 83 LYS A C 1
ATOM 629 O O . LYS A 1 83 ? -10.788 -4.478 38.793 1.00 95.88 83 LYS A O 1
ATOM 634 N N . GLU A 1 84 ? -12.096 -6.113 39.636 1.00 96.00 84 GLU A N 1
ATOM 635 C CA . GLU A 1 84 ? -11.075 -7.154 39.571 1.00 96.00 84 GLU A CA 1
ATOM 636 C C . GLU A 1 84 ? -10.698 -7.468 38.121 1.00 96.00 84 GLU A C 1
ATOM 638 O O . GLU A 1 84 ? -9.518 -7.473 37.784 1.00 96.00 84 GLU A O 1
ATOM 643 N N . GLY A 1 85 ? -11.688 -7.590 37.230 1.00 96.56 85 GLY A N 1
ATOM 644 C CA . GLY A 1 85 ? -11.433 -7.772 35.803 1.00 96.56 85 GLY A CA 1
ATOM 645 C C . GLY A 1 85 ? -10.642 -6.616 35.184 1.00 96.56 85 GLY A C 1
ATOM 646 O O . GLY A 1 85 ? -9.721 -6.855 34.409 1.00 96.56 85 GLY A O 1
ATOM 647 N N . ILE A 1 86 ? -10.936 -5.358 35.547 1.00 97.12 86 ILE A N 1
ATOM 648 C CA . ILE A 1 86 ? -10.153 -4.197 35.080 1.00 97.12 86 ILE A CA 1
ATOM 649 C C . ILE A 1 86 ? -8.716 -4.263 35.610 1.00 97.12 86 ILE A C 1
ATOM 651 O O . ILE A 1 86 ? -7.788 -3.935 34.871 1.00 97.12 86 ILE A O 1
ATOM 655 N N . ARG A 1 87 ? -8.517 -4.694 36.862 1.00 97.31 87 ARG A N 1
ATOM 656 C CA . ARG A 1 87 ? -7.182 -4.841 37.453 1.00 97.31 87 ARG A CA 1
ATOM 657 C C . ARG A 1 87 ? -6.359 -5.898 36.718 1.00 97.31 87 ARG A C 1
ATOM 659 O O . ARG A 1 87 ? -5.226 -5.612 36.349 1.00 97.31 87 ARG A O 1
ATOM 666 N N . GLU A 1 88 ? -6.934 -7.072 36.468 1.00 97.50 88 GLU A N 1
ATOM 667 C CA . GLU A 1 88 ? -6.264 -8.137 35.709 1.00 97.50 88 GLU A CA 1
ATOM 668 C C . GLU A 1 88 ? -5.998 -7.712 34.258 1.00 97.50 88 GLU A C 1
ATOM 670 O O . GLU A 1 88 ? -4.904 -7.928 33.745 1.00 97.50 88 GLU A O 1
ATOM 675 N N . TYR A 1 89 ? -6.934 -6.994 33.625 1.00 97.75 89 TYR A N 1
ATOM 676 C CA . TYR A 1 89 ? -6.732 -6.435 32.285 1.00 97.75 89 TYR A CA 1
ATOM 677 C C . TYR A 1 89 ? -5.550 -5.453 32.240 1.00 97.75 89 TYR A C 1
ATOM 679 O O . TYR A 1 89 ? -4.786 -5.452 31.280 1.00 97.75 89 TYR A O 1
ATOM 687 N N . GLN A 1 90 ? -5.386 -4.614 33.267 1.00 97.12 90 GLN A N 1
ATOM 688 C CA . GLN A 1 90 ? -4.249 -3.692 33.380 1.00 97.12 90 GLN A CA 1
ATOM 689 C C . GLN A 1 90 ? -2.927 -4.399 33.703 1.00 97.12 90 GLN A C 1
ATOM 691 O O . GLN A 1 90 ? -1.868 -3.837 33.438 1.00 97.12 90 GLN A O 1
ATOM 696 N N . ALA A 1 91 ? -2.989 -5.598 34.282 1.00 97.19 91 ALA A N 1
ATOM 697 C CA . ALA A 1 91 ? -1.838 -6.455 34.544 1.00 97.19 91 ALA A CA 1
ATOM 698 C C . ALA A 1 91 ? -1.475 -7.356 33.346 1.00 97.19 91 ALA A C 1
ATOM 700 O O . ALA A 1 91 ? -0.610 -8.214 33.488 1.00 97.19 91 ALA A O 1
ATOM 701 N N . ASP A 1 92 ? -2.134 -7.173 32.195 1.00 97.25 92 ASP A N 1
ATOM 702 C CA . ASP A 1 92 ? -2.017 -8.002 30.987 1.00 97.25 92 ASP A CA 1
ATOM 703 C C . ASP A 1 92 ? -2.431 -9.481 31.172 1.00 97.25 92 ASP A C 1
ATOM 705 O O . ASP A 1 92 ? -2.206 -10.312 30.292 1.00 97.25 92 ASP A O 1
ATOM 709 N N . ASN A 1 93 ? -3.117 -9.801 32.274 1.00 97.44 93 ASN A N 1
ATOM 710 C CA . ASN A 1 93 ? -3.705 -11.113 32.561 1.00 97.44 93 ASN A CA 1
ATOM 711 C C . ASN A 1 93 ? -5.101 -11.203 31.924 1.00 97.44 93 ASN A C 1
ATOM 713 O O . ASN A 1 93 ? -6.143 -11.130 32.589 1.00 97.44 93 ASN A O 1
ATOM 717 N N . TYR A 1 94 ? -5.144 -11.245 30.592 1.00 97.50 94 TYR A N 1
ATOM 718 C CA . TYR A 1 94 ? -6.401 -11.109 29.858 1.00 97.50 94 TYR A CA 1
ATOM 719 C C . TYR A 1 94 ? -7.337 -12.305 30.060 1.00 97.50 94 TYR A C 1
ATOM 721 O O . TYR A 1 94 ? -8.556 -12.132 30.030 1.00 97.50 94 TYR A O 1
ATOM 729 N N . GLU A 1 95 ? -6.804 -13.513 30.222 1.00 97.12 95 GLU A N 1
ATOM 730 C CA . GLU A 1 95 ? -7.553 -14.745 30.489 1.00 97.12 95 GLU A CA 1
ATOM 731 C C . GLU A 1 95 ? -8.354 -14.640 31.791 1.00 97.12 95 GLU A C 1
ATOM 733 O O . GLU A 1 95 ? -9.574 -14.836 31.787 1.00 97.12 95 GLU A O 1
ATOM 738 N N . GLU A 1 96 ? -7.701 -14.242 32.880 1.00 96.62 96 GLU A N 1
ATOM 739 C CA . GLU A 1 96 ? -8.321 -14.007 34.182 1.00 96.62 96 GLU A CA 1
ATOM 740 C C . GLU A 1 96 ? -9.318 -12.845 34.117 1.00 96.62 96 GLU A C 1
ATOM 742 O O . GLU A 1 96 ? -10.433 -12.944 34.642 1.00 96.62 96 GLU A O 1
ATOM 747 N N . ALA A 1 97 ? -8.963 -11.767 33.409 1.00 97.50 97 ALA A N 1
ATOM 748 C CA . ALA A 1 97 ? -9.853 -10.629 33.204 1.00 97.50 97 ALA A CA 1
ATOM 749 C C . ALA A 1 97 ? -11.170 -11.043 32.529 1.00 97.50 97 ALA A C 1
ATOM 751 O O . ALA A 1 97 ? -12.244 -10.614 32.957 1.00 97.50 97 ALA A O 1
ATOM 752 N N . VAL A 1 98 ? -11.117 -11.911 31.510 1.00 97.94 98 VAL A N 1
ATOM 753 C CA . VAL A 1 98 ? -12.319 -12.434 30.840 1.00 97.94 98 VAL A CA 1
ATOM 754 C C . VAL A 1 98 ? -13.222 -13.183 31.817 1.00 97.94 98 VAL A C 1
ATOM 756 O O . VAL A 1 98 ? -14.439 -12.990 31.770 1.00 97.94 98 VAL A O 1
ATOM 759 N N . GLU A 1 99 ? -12.672 -14.004 32.710 1.00 97.25 99 GLU A N 1
ATOM 760 C CA . GLU A 1 99 ? -13.480 -14.744 33.686 1.00 97.25 99 GLU A CA 1
ATOM 761 C C . GLU A 1 99 ? -14.174 -13.805 34.680 1.00 97.25 99 GLU A C 1
ATOM 763 O O . GLU A 1 99 ? -15.383 -13.928 34.910 1.00 97.25 99 GLU A O 1
ATOM 768 N N . PHE A 1 100 ? -13.466 -12.793 35.185 1.00 97.19 100 PHE A N 1
ATOM 769 C CA . PHE A 1 100 ? -14.073 -11.766 36.033 1.00 97.19 100 PHE A CA 1
ATOM 770 C C . PHE A 1 100 ? -15.125 -10.932 35.290 1.00 97.19 100 PHE A C 1
ATOM 772 O O . PHE A 1 100 ? -16.204 -10.672 35.829 1.00 97.19 100 PHE A O 1
ATOM 779 N N . PHE A 1 101 ? -14.890 -10.574 34.025 1.00 97.88 101 PHE A N 1
ATOM 780 C CA . PHE A 1 101 ? -15.881 -9.857 33.219 1.00 97.88 101 PHE A CA 1
ATOM 781 C C . PHE A 1 101 ? -17.102 -10.712 32.871 1.00 97.88 101 PHE A C 1
ATOM 783 O O . PHE A 1 101 ? -18.216 -10.185 32.822 1.00 97.88 101 PHE A O 1
ATOM 790 N N . LYS A 1 102 ? -16.948 -12.028 32.680 1.00 97.19 102 LYS A N 1
ATOM 791 C CA . LYS A 1 102 ? -18.087 -12.951 32.542 1.00 97.19 102 LYS A CA 1
ATOM 792 C C . LYS A 1 102 ? -18.925 -12.983 33.818 1.00 97.19 102 LYS A C 1
ATOM 794 O O . LYS A 1 102 ? -20.148 -12.895 33.722 1.00 97.19 102 LYS A O 1
ATOM 799 N N . GLN A 1 103 ? -18.294 -13.043 34.992 1.00 95.94 103 GLN A N 1
ATOM 800 C CA . GLN A 1 103 ? -18.995 -12.958 36.280 1.00 95.94 103 GLN A CA 1
ATOM 801 C C . GLN A 1 103 ? -19.713 -11.609 36.440 1.00 95.94 103 GLN A C 1
ATOM 803 O O . GLN A 1 103 ? -20.901 -11.572 36.765 1.00 95.94 103 GLN A O 1
ATOM 808 N N . ALA A 1 104 ? -19.042 -10.499 36.115 1.00 95.50 104 ALA A N 1
ATOM 809 C CA . ALA A 1 104 ? -19.650 -9.169 36.118 1.00 95.50 104 ALA A CA 1
ATOM 810 C C . ALA A 1 104 ? -20.864 -9.096 35.176 1.00 95.50 104 ALA A C 1
ATOM 812 O O . ALA A 1 104 ? -21.877 -8.475 35.502 1.00 95.50 104 ALA A O 1
ATOM 813 N N . ARG A 1 105 ? -20.794 -9.764 34.018 1.00 95.38 105 ARG A N 1
ATOM 814 C CA . ARG A 1 105 ? -21.880 -9.788 33.031 1.00 95.38 105 ARG A CA 1
ATOM 815 C C . ARG A 1 105 ? -23.058 -10.643 33.481 1.00 95.38 105 ARG A C 1
ATOM 817 O O . ARG A 1 105 ? -24.185 -10.317 33.131 1.00 95.38 105 ARG A O 1
ATOM 824 N N . GLN A 1 106 ? -22.827 -11.698 34.262 1.00 94.94 106 GLN A N 1
ATOM 825 C CA . GLN A 1 106 ? -23.912 -12.458 34.892 1.00 94.94 106 GLN A CA 1
ATOM 826 C C . GLN A 1 106 ? -24.677 -11.598 35.905 1.00 94.94 106 GLN A C 1
ATOM 828 O O . GLN A 1 106 ? -25.903 -11.651 35.943 1.00 94.94 106 GLN A O 1
ATOM 833 N N . ALA A 1 107 ? -23.966 -10.777 36.685 1.00 92.19 107 ALA A N 1
ATOM 834 C CA . ALA A 1 107 ? -24.577 -9.873 37.657 1.00 92.19 107 ALA A CA 1
ATOM 835 C C . ALA A 1 107 ? -25.290 -8.674 37.002 1.00 92.19 107 ALA A C 1
ATOM 837 O O . ALA A 1 107 ? -26.323 -8.227 37.497 1.00 92.19 107 ALA A O 1
ATOM 838 N N . ALA A 1 108 ? -24.759 -8.160 35.888 1.00 92.06 108 ALA A N 1
ATOM 839 C CA . ALA A 1 108 ? -25.325 -7.026 35.157 1.00 92.06 108 ALA A CA 1
ATOM 840 C C . ALA A 1 108 ? -25.347 -7.270 33.629 1.00 92.06 108 ALA A C 1
ATOM 842 O O . ALA A 1 108 ? -24.516 -6.710 32.904 1.00 92.06 108 ALA A O 1
ATOM 843 N N . PRO A 1 109 ? -26.313 -8.057 33.108 1.00 92.56 109 PRO A N 1
ATOM 844 C CA . PRO A 1 109 ? -26.361 -8.449 31.691 1.00 92.56 109 PRO A CA 1
ATOM 845 C C . PRO A 1 109 ? -26.510 -7.289 30.698 1.00 92.56 109 PRO A C 1
ATOM 847 O O . PRO A 1 109 ? -26.121 -7.410 29.532 1.00 92.56 109 PRO A O 1
ATOM 850 N N . ASP A 1 110 ? -27.067 -6.164 31.149 1.00 92.31 110 ASP A N 1
ATOM 851 C CA . ASP A 1 110 ? -27.338 -4.977 30.330 1.00 92.31 110 ASP A CA 1
ATOM 852 C C . ASP A 1 110 ? -26.309 -3.856 30.498 1.00 92.31 110 ASP A C 1
ATOM 854 O O . ASP A 1 110 ? -26.412 -2.821 29.842 1.00 92.31 110 ASP A O 1
ATOM 858 N N . SER A 1 111 ? -25.284 -4.063 31.331 1.00 95.50 111 SER A N 1
ATOM 859 C CA . SER A 1 111 ? -24.224 -3.075 31.517 1.00 95.50 111 SER A CA 1
ATOM 860 C C . SER A 1 111 ? -23.348 -2.963 30.268 1.00 95.50 111 SER A C 1
ATOM 862 O O . SER A 1 111 ? -22.561 -3.861 29.954 1.00 95.50 111 SER A O 1
ATOM 864 N N . THR A 1 112 ? -23.438 -1.823 29.579 1.00 96.38 112 THR A N 1
ATOM 865 C CA . THR A 1 112 ? -22.587 -1.501 28.423 1.00 96.38 112 THR A CA 1
ATOM 866 C C . THR A 1 112 ? -21.114 -1.401 28.798 1.00 96.38 112 THR A C 1
ATOM 868 O O . THR A 1 112 ? -20.263 -1.819 28.018 1.00 96.38 112 THR A O 1
ATOM 871 N N . THR A 1 113 ? -20.801 -0.943 30.012 1.00 96.00 113 THR A N 1
ATOM 872 C CA . THR A 1 113 ? -19.429 -0.902 30.540 1.00 96.00 113 THR A CA 1
ATOM 873 C C . THR A 1 113 ? -18.835 -2.301 30.679 1.00 96.00 113 THR A C 1
ATOM 875 O O . THR A 1 113 ? -17.716 -2.539 30.233 1.00 96.00 113 THR A O 1
ATOM 878 N N . VAL A 1 114 ? -19.580 -3.249 31.261 1.00 96.44 114 VAL A N 1
ATOM 879 C CA . VAL A 1 114 ? -19.112 -4.640 31.392 1.00 96.44 114 VAL A CA 1
ATOM 880 C C . VAL A 1 114 ? -18.954 -5.282 30.013 1.00 96.44 114 VAL A C 1
ATOM 882 O O . VAL A 1 114 ? -17.955 -5.950 29.751 1.00 96.44 114 VAL A O 1
ATOM 885 N N . ALA A 1 115 ? -19.913 -5.047 29.112 1.00 97.38 115 ALA A N 1
ATOM 886 C CA . ALA A 1 115 ? -19.858 -5.553 27.745 1.00 97.38 115 ALA A CA 1
ATOM 887 C C . ALA A 1 115 ? -18.638 -5.006 26.975 1.00 97.38 115 ALA A C 1
ATOM 889 O O . ALA A 1 115 ? -17.949 -5.768 26.295 1.00 97.38 115 ALA A O 1
ATOM 890 N N . PHE A 1 116 ? -18.317 -3.720 27.147 1.00 97.88 116 PHE A N 1
ATOM 891 C CA . PHE A 1 116 ? -17.131 -3.096 26.565 1.00 97.88 116 PHE A CA 1
ATOM 892 C C . PHE A 1 116 ? -15.839 -3.743 27.064 1.00 97.88 116 PHE A C 1
ATOM 894 O O . PHE A 1 116 ? -15.027 -4.174 26.250 1.00 97.88 116 PHE A O 1
ATOM 901 N N . TRP A 1 117 ? -15.661 -3.864 28.382 1.00 97.69 117 TRP A N 1
ATOM 902 C CA . TRP A 1 117 ? -14.443 -4.443 28.953 1.00 97.69 117 TRP A CA 1
ATOM 903 C C . TRP A 1 117 ? -14.258 -5.917 28.596 1.00 97.69 117 TRP A C 1
ATOM 905 O O . TRP A 1 117 ? -13.151 -6.323 28.248 1.00 97.69 117 TRP A O 1
ATOM 915 N N . LEU A 1 118 ? -15.342 -6.698 28.574 1.00 97.81 118 LEU A N 1
ATOM 916 C CA . LEU A 1 118 ? -15.300 -8.077 28.089 1.00 97.81 118 LEU A CA 1
ATOM 917 C C . LEU A 1 118 ? -14.867 -8.141 26.615 1.00 97.81 118 LEU A C 1
ATOM 919 O O . LEU A 1 118 ? -14.030 -8.962 26.246 1.00 97.81 118 LEU A O 1
ATOM 923 N N . GLY A 1 119 ? -15.410 -7.256 25.774 1.00 97.44 119 GLY A N 1
ATOM 924 C CA . GLY A 1 119 ? -15.025 -7.143 24.367 1.00 97.44 119 GLY A CA 1
ATOM 925 C C . GLY A 1 119 ? -13.560 -6.743 24.175 1.00 97.44 119 GLY A C 1
ATOM 926 O O . GLY A 1 119 ? -12.865 -7.325 23.342 1.00 97.44 119 GLY A O 1
ATOM 927 N N . MET A 1 120 ? -13.070 -5.800 24.980 1.00 98.06 120 MET A N 1
ATOM 928 C CA . MET A 1 120 ? -11.666 -5.384 24.990 1.00 98.06 120 MET A CA 1
ATOM 929 C C . MET A 1 120 ? -10.734 -6.515 25.433 1.00 98.06 120 MET A C 1
ATOM 931 O O . MET A 1 120 ? -9.703 -6.727 24.799 1.00 98.06 120 MET A O 1
ATOM 935 N N . ALA A 1 121 ? -11.098 -7.280 26.463 1.00 97.75 121 ALA A N 1
ATOM 936 C CA . ALA A 1 121 ? -10.308 -8.423 26.915 1.00 97.75 121 ALA A CA 1
ATOM 937 C C . ALA A 1 121 ? -10.202 -9.506 25.827 1.00 97.75 121 ALA A C 1
ATOM 939 O O . ALA A 1 121 ? -9.100 -9.952 25.505 1.00 97.75 121 ALA A O 1
ATOM 940 N N . TYR A 1 122 ? -11.314 -9.840 25.160 1.00 98.19 122 TYR A N 1
ATOM 941 C CA . TYR A 1 122 ? -11.280 -10.741 24.003 1.00 98.19 122 TYR A CA 1
ATOM 942 C C . TYR A 1 122 ? -10.433 -10.199 22.848 1.00 98.19 122 TYR A C 1
ATOM 944 O O . TYR A 1 122 ? -9.716 -10.963 22.202 1.00 98.19 122 TYR A O 1
ATOM 952 N N . LYS A 1 123 ? -10.473 -8.885 22.593 1.00 97.19 123 LYS A N 1
ATOM 953 C CA . LYS A 1 123 ? -9.621 -8.249 21.581 1.00 97.19 123 LYS A CA 1
ATOM 954 C C . LYS A 1 123 ? -8.134 -8.446 21.884 1.00 97.19 123 LYS A C 1
ATOM 956 O O . LYS A 1 123 ? -7.392 -8.765 20.957 1.00 97.19 123 LYS A O 1
ATOM 961 N N . GLN A 1 124 ? -7.704 -8.282 23.137 1.00 97.12 124 GLN A N 1
ATOM 962 C CA . GLN A 1 124 ? -6.293 -8.452 23.509 1.00 97.12 124 GLN A CA 1
ATOM 963 C C . GLN A 1 124 ? -5.820 -9.904 23.410 1.00 97.12 124 GLN A C 1
ATOM 965 O O . GLN A 1 124 ? -4.702 -10.158 22.971 1.00 97.12 124 GLN A O 1
ATOM 970 N N . GLN A 1 125 ? -6.708 -10.866 23.666 1.00 96.88 125 GLN A N 1
ATOM 971 C CA . GLN A 1 125 ? -6.453 -12.287 23.393 1.00 96.88 125 GLN A CA 1
ATOM 972 C C . GLN A 1 125 ? -6.432 -12.633 21.890 1.00 96.88 125 GLN A C 1
ATOM 974 O O . GLN A 1 125 ? -6.301 -13.799 21.522 1.00 96.88 125 GLN A O 1
ATOM 979 N N . ASN A 1 126 ? -6.601 -11.652 20.994 1.00 95.81 126 ASN A N 1
ATOM 980 C CA . ASN A 1 126 ? -6.840 -11.847 19.559 1.00 95.81 126 ASN A CA 1
ATOM 981 C C . ASN A 1 126 ? -8.072 -12.717 19.249 1.00 95.81 126 ASN A C 1
ATOM 983 O O . ASN A 1 126 ? -8.232 -13.208 18.127 1.00 95.81 126 ASN A O 1
ATOM 987 N N . ASN A 1 127 ? -8.983 -12.874 20.213 1.00 97.06 127 ASN A N 1
ATOM 988 C CA . ASN A 1 127 ? -10.217 -13.616 20.034 1.00 97.06 127 ASN A CA 1
ATOM 989 C C . ASN A 1 127 ? -11.313 -12.720 19.431 1.00 97.06 127 ASN A C 1
ATOM 991 O O . ASN A 1 127 ? -12.311 -12.355 20.057 1.00 97.06 127 ASN A O 1
ATOM 995 N N . PHE A 1 128 ? -11.082 -12.309 18.183 1.00 97.31 128 PHE A N 1
ATOM 996 C CA . PHE A 1 128 ? -11.891 -11.296 17.508 1.00 97.31 128 PHE A CA 1
ATOM 997 C C . PHE A 1 128 ? -13.349 -11.713 17.307 1.00 97.31 128 PHE A C 1
ATOM 999 O O . PHE A 1 128 ? -14.227 -10.857 17.356 1.00 97.31 128 PHE A O 1
ATOM 1006 N N . LYS A 1 129 ? -13.628 -13.003 17.086 1.00 97.38 129 LYS A N 1
ATOM 1007 C CA . LYS A 1 129 ? -14.996 -13.496 16.865 1.00 97.38 129 LYS A CA 1
ATOM 1008 C C . LYS A 1 129 ? -15.849 -13.316 18.125 1.00 97.38 129 LYS A C 1
ATOM 1010 O O . LYS A 1 129 ? -16.948 -12.766 18.042 1.00 97.38 129 LYS A O 1
ATOM 1015 N N . GLU A 1 130 ? -15.310 -13.688 19.279 1.00 97.12 130 GLU A N 1
ATOM 1016 C CA . GLU A 1 130 ? -15.975 -13.613 20.578 1.00 97.12 130 GLU A CA 1
ATOM 1017 C C . GLU A 1 130 ? -16.132 -12.167 21.058 1.00 97.12 130 GLU A C 1
ATOM 1019 O O . GLU A 1 130 ? -17.105 -11.853 21.743 1.00 97.12 130 GLU A O 1
ATOM 1024 N N . ALA A 1 131 ? -15.241 -11.265 20.639 1.00 97.62 131 ALA A N 1
ATOM 1025 C CA . ALA A 1 131 ? -15.314 -9.844 20.967 1.00 97.62 131 ALA A CA 1
ATOM 1026 C C . ALA A 1 131 ? -16.486 -9.101 20.292 1.00 97.62 131 ALA A C 1
ATOM 1028 O O . ALA A 1 131 ? -16.961 -8.097 20.831 1.00 97.62 131 ALA A O 1
ATOM 1029 N N . VAL A 1 132 ? -16.982 -9.579 19.139 1.00 97.75 132 VAL A N 1
ATOM 1030 C CA . VAL A 1 132 ? -18.039 -8.885 18.373 1.00 97.75 132 VAL A CA 1
ATOM 1031 C C . VAL A 1 132 ? -19.325 -8.738 19.183 1.00 97.75 132 VAL A C 1
ATOM 1033 O O . VAL A 1 132 ? -19.906 -7.658 19.196 1.00 97.75 132 VAL A O 1
ATOM 1036 N N . GLY A 1 133 ? -19.772 -9.799 19.861 1.00 96.94 133 GLY A N 1
ATOM 1037 C CA . GLY A 1 133 ? -21.019 -9.781 20.635 1.00 96.94 133 GLY A CA 1
ATOM 1038 C C . GLY A 1 133 ? -21.004 -8.749 21.774 1.00 96.94 133 GLY A C 1
ATOM 1039 O O . GLY A 1 133 ? -21.839 -7.848 21.774 1.00 96.94 133 GLY A O 1
ATOM 1040 N N . PRO A 1 134 ? -20.050 -8.831 22.724 1.00 97.19 134 PRO A N 1
ATOM 1041 C CA . PRO A 1 134 ? -19.905 -7.852 23.800 1.00 97.19 134 PRO A CA 1
ATOM 1042 C C . PRO A 1 134 ? -19.721 -6.406 23.306 1.00 97.19 134 PRO A C 1
ATOM 1044 O O . PRO A 1 134 ? -20.347 -5.500 23.850 1.00 97.19 134 PRO A O 1
ATOM 1047 N N . LEU A 1 135 ? -18.922 -6.164 22.257 1.00 97.62 135 LEU A N 1
ATOM 1048 C CA . LEU A 1 135 ? -18.766 -4.804 21.724 1.00 97.62 135 LEU A CA 1
ATOM 1049 C C . LEU A 1 135 ? -20.023 -4.304 21.011 1.00 97.62 135 LEU A C 1
ATOM 1051 O O . LEU A 1 135 ? -20.364 -3.134 21.154 1.00 97.62 135 LEU A O 1
ATOM 1055 N N . SER A 1 136 ? -20.737 -5.166 20.283 1.00 96.69 136 SER A N 1
ATOM 1056 C CA . SER A 1 136 ? -22.032 -4.808 19.697 1.00 96.69 136 SER A CA 1
ATOM 1057 C C . SER A 1 136 ? -23.015 -4.396 20.789 1.00 96.69 136 SER A C 1
ATOM 1059 O O . SER A 1 136 ? -23.617 -3.331 20.681 1.00 96.69 136 SER A O 1
ATOM 1061 N N . ASP A 1 137 ? -23.111 -5.176 21.870 1.00 96.56 137 ASP A N 1
ATOM 1062 C CA . ASP A 1 137 ? -23.944 -4.845 23.029 1.00 96.56 137 ASP A CA 1
ATOM 1063 C C . ASP A 1 137 ? -23.557 -3.493 23.639 1.00 96.56 137 ASP A C 1
ATOM 1065 O O . ASP A 1 137 ? -24.435 -2.691 23.950 1.00 96.56 137 ASP A O 1
ATOM 1069 N N . ALA A 1 138 ? -22.259 -3.206 23.773 1.00 96.69 138 ALA A N 1
ATOM 1070 C CA . ALA A 1 138 ? -21.778 -1.931 24.302 1.00 96.69 138 ALA A CA 1
ATOM 1071 C C . ALA A 1 138 ? -22.178 -0.725 23.430 1.00 96.69 138 ALA A C 1
ATOM 1073 O O . ALA A 1 138 ? -22.407 0.363 23.960 1.00 96.69 138 ALA A O 1
ATOM 1074 N N . VAL A 1 139 ? -22.296 -0.913 22.112 1.00 95.50 139 VAL A N 1
ATOM 1075 C CA . VAL A 1 139 ? -22.716 0.138 21.170 1.00 95.50 139 VAL A CA 1
ATOM 1076 C C . VAL A 1 139 ? -24.241 0.289 21.117 1.00 95.50 139 VAL A C 1
ATOM 1078 O O . VAL A 1 139 ? -24.729 1.398 20.902 1.00 95.50 139 VAL A O 1
ATOM 1081 N N . THR A 1 140 ? -25.007 -0.795 21.295 1.00 93.88 140 THR A N 1
ATOM 1082 C CA . THR A 1 140 ? -26.468 -0.785 21.087 1.00 93.88 140 THR A CA 1
ATOM 1083 C C . THR A 1 140 ? -27.301 -0.691 22.361 1.00 93.88 140 THR A C 1
ATOM 1085 O O . THR A 1 140 ? -28.416 -0.171 22.307 1.00 93.88 140 THR A O 1
ATOM 1088 N N . LYS A 1 141 ? -26.823 -1.220 23.496 1.00 93.50 141 LYS A N 1
ATOM 1089 C CA . LYS A 1 141 ? -27.573 -1.175 24.762 1.00 93.50 141 LYS A CA 1
ATOM 1090 C C . LYS A 1 141 ? -27.507 0.221 25.388 1.00 93.50 141 LYS A C 1
ATOM 1092 O O . LYS A 1 141 ? -26.687 1.052 25.015 1.00 93.50 141 LYS A O 1
ATOM 1097 N N . THR A 1 142 ? -28.414 0.497 26.325 1.00 88.06 142 THR A N 1
ATOM 1098 C CA . THR A 1 142 ? -28.560 1.825 26.939 1.00 88.06 142 THR A CA 1
ATOM 1099 C C . THR A 1 142 ? -27.948 1.854 28.344 1.00 88.06 142 THR A C 1
ATOM 1101 O O . THR A 1 142 ? -28.310 1.001 29.152 1.00 88.06 142 THR A O 1
ATOM 1104 N N . PRO A 1 143 ? -27.085 2.839 28.673 1.00 90.06 143 PRO A N 1
ATOM 1105 C CA . PRO A 1 143 ? -26.596 3.922 27.811 1.00 90.06 143 PRO A CA 1
ATOM 1106 C C . PRO A 1 143 ? -25.502 3.448 26.827 1.00 90.06 143 PRO A C 1
ATOM 1108 O O . PRO A 1 143 ? -24.585 2.745 27.255 1.00 90.06 143 PRO A O 1
ATOM 1111 N N . PRO A 1 144 ? -25.555 3.845 25.539 1.00 91.81 144 PRO A N 1
ATOM 1112 C CA . PRO A 1 144 ? -24.597 3.393 24.531 1.00 91.81 144 PRO A CA 1
ATOM 1113 C C . PRO A 1 144 ? -23.213 3.992 24.776 1.00 91.81 144 PRO A C 1
ATOM 1115 O O . PRO A 1 144 ? -23.079 5.192 25.032 1.00 91.81 144 PRO A O 1
ATOM 1118 N N . LEU A 1 145 ? -22.180 3.161 24.650 1.00 93.94 145 LEU A N 1
ATOM 1119 C CA . LEU A 1 145 ? -20.790 3.567 24.814 1.00 93.94 145 LEU A CA 1
ATOM 1120 C C . LEU A 1 145 ? -20.173 3.893 23.446 1.00 93.94 145 LEU A C 1
ATOM 1122 O O . LEU A 1 145 ? -19.987 3.017 22.600 1.00 93.94 145 LEU A O 1
ATOM 1126 N N . LYS A 1 146 ? -19.844 5.168 23.216 1.00 91.31 146 LYS A N 1
ATOM 1127 C CA . LYS A 1 146 ? -19.325 5.646 21.920 1.00 91.31 146 LYS A CA 1
ATOM 1128 C C . LYS A 1 146 ? -17.928 5.096 21.631 1.00 91.31 146 LYS A C 1
ATOM 1130 O O . LYS A 1 146 ? -17.603 4.811 20.479 1.00 91.31 146 LYS A O 1
ATOM 1135 N N . GLU A 1 147 ? -17.133 4.910 22.680 1.00 90.06 147 GLU A N 1
ATOM 1136 C CA . GLU A 1 147 ? -15.804 4.295 22.682 1.00 90.06 147 GLU A CA 1
ATOM 1137 C C . GLU A 1 147 ? -15.832 2.903 22.039 1.00 90.06 147 GLU A C 1
ATOM 1139 O O . GLU A 1 147 ? -14.938 2.561 21.268 1.00 90.06 147 GLU A O 1
ATOM 1144 N N . ALA A 1 148 ? -16.888 2.122 22.290 1.00 95.38 148 ALA A N 1
ATOM 1145 C CA . ALA A 1 148 ? -17.009 0.756 21.790 1.00 95.38 148 ALA A CA 1
ATOM 1146 C C . ALA A 1 148 ? -17.171 0.684 20.264 1.00 95.38 148 ALA A C 1
ATOM 1148 O O . ALA A 1 148 ? -16.808 -0.322 19.657 1.00 95.38 148 ALA A O 1
ATOM 1149 N N . LEU A 1 149 ? -17.679 1.744 19.623 1.00 96.25 149 LEU A N 1
ATOM 1150 C CA . LEU A 1 149 ? -17.989 1.728 18.192 1.00 96.25 149 LEU A CA 1
ATOM 1151 C C . LEU A 1 149 ? -16.715 1.604 17.349 1.00 96.25 149 LEU A C 1
ATOM 1153 O O . LEU A 1 149 ? -16.631 0.744 16.475 1.00 96.25 149 LEU A O 1
ATOM 1157 N N . VAL A 1 150 ? -15.699 2.424 17.626 1.00 94.88 150 VAL A N 1
ATOM 1158 C CA . VAL A 1 150 ? -14.431 2.370 16.876 1.00 94.88 150 VAL A CA 1
ATOM 1159 C C . VAL A 1 150 ? -13.680 1.057 17.104 1.00 94.88 150 VAL A C 1
ATOM 1161 O O . VAL A 1 150 ? -13.005 0.580 16.195 1.00 94.88 150 VAL A O 1
ATOM 1164 N N . GLU A 1 151 ? -13.834 0.450 18.282 1.00 96.56 151 GLU A N 1
ATOM 1165 C CA . GLU A 1 151 ? -13.264 -0.864 18.587 1.00 96.56 151 GLU A CA 1
ATOM 1166 C C . GLU A 1 151 ? -14.008 -1.980 17.844 1.00 96.56 151 GLU A C 1
ATOM 1168 O O . GLU A 1 151 ? -13.372 -2.845 17.244 1.00 96.56 151 GLU A O 1
ATOM 1173 N N . LEU A 1 152 ? -15.342 -1.918 17.780 1.00 97.62 152 LEU A N 1
ATOM 1174 C CA . LEU A 1 152 ? -16.149 -2.845 16.987 1.00 97.62 152 LEU A CA 1
ATOM 1175 C C . LEU A 1 152 ? -15.766 -2.785 15.502 1.00 97.62 152 LEU A C 1
ATOM 1177 O O . LEU A 1 152 ? -15.602 -3.824 14.868 1.00 97.62 152 LEU A O 1
ATOM 1181 N N . VAL A 1 153 ? -15.575 -1.583 14.952 1.00 97.50 153 VAL A N 1
ATOM 1182 C CA . VAL A 1 153 ? -15.135 -1.400 13.559 1.00 97.50 153 VAL A CA 1
ATOM 1183 C C . VAL A 1 153 ? -13.754 -2.014 13.315 1.00 97.50 153 VAL A C 1
ATOM 1185 O O . VAL A 1 153 ? -13.583 -2.710 12.315 1.00 97.50 153 VAL A O 1
ATOM 1188 N N . ASP A 1 154 ? -12.780 -1.794 14.205 1.00 96.12 154 ASP A N 1
ATOM 1189 C CA . ASP A 1 154 ? -11.442 -2.402 14.097 1.00 96.12 154 ASP A CA 1
ATOM 1190 C C . ASP A 1 154 ? -11.516 -3.939 14.118 1.00 96.12 154 ASP A C 1
ATOM 1192 O O . ASP A 1 154 ? -10.878 -4.610 13.305 1.00 96.12 154 ASP A O 1
ATOM 1196 N N . ILE A 1 155 ? -12.353 -4.515 14.985 1.00 97.50 155 ILE A N 1
ATOM 1197 C CA . ILE A 1 155 ? -12.552 -5.970 15.044 1.00 97.50 155 ILE A CA 1
ATOM 1198 C C . ILE A 1 155 ? -13.224 -6.500 13.775 1.00 97.50 155 ILE A C 1
ATOM 1200 O O . ILE A 1 155 ? -12.769 -7.498 13.214 1.00 97.50 155 ILE A O 1
ATOM 1204 N N . LEU A 1 156 ? -14.266 -5.831 13.279 1.00 97.69 156 LEU A N 1
ATOM 1205 C CA . LEU A 1 156 ? -14.926 -6.221 12.029 1.00 97.69 156 LEU A CA 1
ATOM 1206 C C . LEU A 1 156 ? -13.972 -6.129 10.832 1.00 97.69 156 LEU A C 1
ATOM 1208 O O . LEU A 1 156 ? -14.000 -7.002 9.967 1.00 97.69 156 LEU A O 1
ATOM 1212 N N . TYR A 1 157 ? -13.088 -5.128 10.809 1.00 96.75 157 TYR A N 1
ATOM 1213 C CA . TYR A 1 157 ? -12.017 -5.015 9.820 1.00 96.75 157 TYR A CA 1
ATOM 1214 C C . TYR A 1 157 ? -11.050 -6.211 9.879 1.00 96.75 157 TYR A C 1
ATOM 1216 O O . TYR A 1 157 ? -10.738 -6.790 8.839 1.00 96.75 157 TYR A O 1
ATOM 1224 N N . ARG A 1 158 ? -10.614 -6.624 11.077 1.00 95.50 158 ARG A N 1
ATOM 1225 C CA . ARG A 1 158 ? -9.720 -7.787 11.270 1.00 95.50 158 ARG A CA 1
ATOM 1226 C C . ARG A 1 158 ? -10.368 -9.116 10.893 1.00 95.50 158 ARG A C 1
ATOM 1228 O O . ARG A 1 158 ? -9.672 -10.022 10.451 1.00 95.50 158 ARG A O 1
ATOM 1235 N N . LEU A 1 159 ? -11.686 -9.218 11.052 1.00 96.81 159 LEU A N 1
ATOM 1236 C CA . LEU A 1 159 ? -12.490 -10.363 10.620 1.00 96.81 159 LEU A CA 1
ATOM 1237 C C . LEU A 1 159 ? -12.872 -10.318 9.132 1.00 96.81 159 LEU A C 1
ATOM 1239 O O . LEU A 1 159 ? -13.626 -11.178 8.687 1.00 96.81 159 LEU A O 1
ATOM 1243 N N . GLU A 1 160 ? -12.412 -9.309 8.386 1.00 96.31 160 GLU A N 1
ATOM 1244 C CA . GLU A 1 160 ? -12.752 -9.079 6.974 1.00 96.31 160 GLU A CA 1
ATOM 1245 C C . GLU A 1 160 ? -14.264 -8.899 6.709 1.00 96.31 160 GLU A C 1
ATOM 1247 O O . GLU A 1 160 ? -14.748 -9.026 5.585 1.00 96.31 160 GLU A O 1
ATOM 1252 N N . ARG A 1 161 ? -15.036 -8.522 7.738 1.00 97.12 161 ARG A N 1
ATOM 1253 C CA . ARG A 1 161 ? -16.481 -8.227 7.667 1.00 97.12 161 ARG A CA 1
ATOM 1254 C C . ARG A 1 161 ? -16.712 -6.770 7.256 1.00 97.12 161 ARG A C 1
ATOM 1256 O O . ARG A 1 161 ? -17.292 -5.972 7.996 1.00 97.12 161 ARG A O 1
ATOM 1263 N N . PHE A 1 162 ? -16.218 -6.408 6.071 1.00 95.50 162 PHE A N 1
ATOM 1264 C CA . PHE A 1 162 ? -16.134 -5.013 5.619 1.00 95.50 162 PHE A CA 1
ATOM 1265 C C . PHE A 1 162 ? -17.495 -4.319 5.464 1.00 95.50 162 PHE A C 1
ATOM 1267 O O . PHE A 1 162 ? -17.609 -3.140 5.795 1.00 95.50 162 PHE A O 1
ATOM 1274 N N . ASP A 1 163 ? -18.531 -5.033 5.019 1.00 94.88 163 ASP A N 1
ATOM 1275 C CA . ASP A 1 163 ? -19.871 -4.455 4.829 1.00 94.88 163 ASP A CA 1
ATOM 1276 C C . ASP A 1 163 ? -20.522 -4.053 6.157 1.00 94.88 163 ASP A C 1
ATOM 1278 O O . ASP A 1 163 ? -21.191 -3.024 6.259 1.00 94.88 163 ASP A O 1
ATOM 1282 N N . GLU A 1 164 ? -20.304 -4.846 7.205 1.00 96.06 164 GLU A N 1
ATOM 1283 C CA . GLU A 1 164 ? -20.784 -4.529 8.549 1.00 96.06 164 GLU A CA 1
ATOM 1284 C C . GLU A 1 164 ? -19.977 -3.391 9.167 1.00 96.06 164 GLU A C 1
ATOM 1286 O O . GLU A 1 164 ? -20.557 -2.467 9.739 1.00 96.06 164 GLU A O 1
ATOM 1291 N N . ALA A 1 165 ? -18.653 -3.404 8.985 1.00 97.06 165 ALA A N 1
ATOM 1292 C CA . ALA A 1 165 ? -17.791 -2.312 9.419 1.00 97.06 165 ALA A CA 1
ATOM 1293 C C . ALA A 1 165 ? -18.202 -0.978 8.767 1.00 97.06 165 ALA A C 1
ATOM 1295 O O . ALA A 1 165 ? -18.269 0.044 9.448 1.00 97.06 165 ALA A O 1
ATOM 1296 N N . ALA A 1 166 ? -18.556 -0.986 7.477 1.00 95.19 166 ALA A N 1
ATOM 1297 C CA . ALA A 1 166 ? -19.004 0.201 6.751 1.00 95.19 166 ALA A CA 1
ATOM 1298 C C . ALA A 1 166 ? -20.307 0.798 7.316 1.00 95.19 166 ALA A C 1
ATOM 1300 O O . ALA A 1 166 ? -20.432 2.023 7.399 1.00 95.19 166 ALA A O 1
ATOM 1301 N N . LYS A 1 167 ? -21.255 -0.041 7.764 1.00 96.25 167 LYS A N 1
ATOM 1302 C CA . LYS A 1 167 ? -22.485 0.427 8.432 1.00 96.25 167 LYS A CA 1
ATOM 1303 C C . LYS A 1 167 ? -22.163 1.170 9.728 1.00 96.25 167 LYS A C 1
ATOM 1305 O O . LYS A 1 167 ? -22.682 2.262 9.950 1.00 96.25 167 LYS A O 1
ATOM 1310 N N . TRP A 1 168 ? -21.273 0.619 10.552 1.00 96.75 168 TRP A N 1
ATOM 1311 C CA . TRP A 1 168 ? -20.853 1.260 11.801 1.00 96.75 168 TRP A CA 1
ATOM 1312 C C . TRP A 1 168 ? -20.012 2.519 11.568 1.00 96.75 168 TRP A C 1
ATOM 1314 O O . TRP A 1 168 ? -20.214 3.515 12.261 1.00 96.75 168 TRP A O 1
ATOM 1324 N N . ILE A 1 169 ? -19.155 2.538 10.541 1.00 97.44 169 ILE A N 1
ATOM 1325 C CA . ILE A 1 169 ? -18.458 3.755 10.096 1.00 97.44 169 ILE A CA 1
ATOM 1326 C C . ILE A 1 169 ? -19.457 4.867 9.756 1.00 97.44 169 ILE A C 1
ATOM 1328 O O . ILE A 1 169 ? -19.266 5.997 10.201 1.00 97.44 169 ILE A O 1
ATOM 1332 N N . ALA A 1 170 ? -20.537 4.567 9.028 1.00 96.62 170 ALA A N 1
ATOM 1333 C CA . ALA A 1 170 ? -21.548 5.568 8.684 1.00 96.62 170 ALA A CA 1
ATOM 1334 C C . ALA A 1 170 ? -22.235 6.155 9.932 1.00 96.62 170 ALA A C 1
ATOM 1336 O O . ALA A 1 170 ? -22.469 7.365 9.998 1.00 96.62 170 ALA A O 1
ATOM 1337 N N . VAL A 1 171 ? -22.502 5.323 10.947 1.00 95.81 171 VAL A N 1
ATOM 1338 C CA . VAL A 1 171 ? -23.015 5.783 12.250 1.00 95.81 171 VAL A CA 1
ATOM 1339 C C . VAL A 1 171 ? -21.996 6.693 12.943 1.00 95.81 171 VAL A C 1
ATOM 1341 O O . VAL A 1 171 ? -22.357 7.790 13.367 1.00 95.81 171 VAL A O 1
ATOM 1344 N N . ALA A 1 172 ? -20.720 6.303 13.007 1.00 96.00 172 ALA A N 1
ATOM 1345 C CA . ALA A 1 172 ? -19.682 7.133 13.622 1.00 96.00 172 ALA A CA 1
ATOM 1346 C C . ALA A 1 172 ? -19.452 8.463 12.895 1.00 96.00 172 ALA A C 1
ATOM 1348 O O . ALA A 1 172 ? -19.240 9.481 13.553 1.00 96.00 172 ALA A O 1
ATOM 1349 N N . GLU A 1 173 ? -19.517 8.486 11.561 1.00 95.88 173 GLU A N 1
ATOM 1350 C CA . GLU A 1 173 ? -19.414 9.724 10.782 1.00 95.88 173 GLU A CA 1
ATOM 1351 C C . GLU A 1 173 ? -20.607 10.654 11.051 1.00 95.88 173 GLU A C 1
ATOM 1353 O O . GLU A 1 173 ? -20.405 11.856 11.248 1.00 95.88 173 GLU A O 1
ATOM 1358 N N . LYS A 1 174 ? -21.831 10.109 11.117 1.00 96.25 174 LY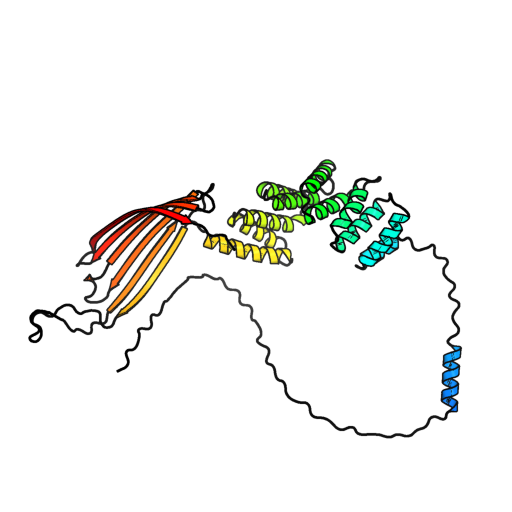S A N 1
ATOM 1359 C CA . LYS A 1 174 ? -23.055 10.876 11.405 1.00 96.25 174 LYS A CA 1
ATOM 1360 C C . LYS A 1 174 ? -23.034 11.484 12.809 1.00 96.25 174 LYS A C 1
ATOM 1362 O O . LYS A 1 174 ? -23.297 12.674 12.967 1.00 96.25 174 LYS A O 1
ATOM 1367 N N . GLU A 1 175 ? -22.678 10.681 13.806 1.00 94.88 175 GLU A N 1
ATOM 1368 C CA . GLU A 1 175 ? -22.649 11.076 15.221 1.00 94.88 175 GLU A CA 1
ATOM 1369 C C . GLU A 1 175 ? -21.331 11.765 15.628 1.00 94.88 175 GLU A C 1
ATOM 1371 O O . GLU A 1 175 ? -21.146 12.130 16.791 1.00 94.88 175 GLU A O 1
ATOM 1376 N N . LYS A 1 176 ? -20.401 11.950 14.676 1.00 94.88 176 LYS A N 1
ATOM 1377 C CA . LYS A 1 176 ? -19.067 12.548 14.870 1.00 94.88 176 LYS A CA 1
ATOM 1378 C C . LYS A 1 176 ? -18.258 11.879 15.991 1.00 94.88 176 LYS A C 1
ATOM 1380 O O . LYS A 1 176 ? -17.541 12.544 16.740 1.00 94.88 176 LYS A O 1
ATOM 1385 N N . ILE A 1 177 ? -18.352 10.557 16.092 1.00 94.81 177 ILE A N 1
ATOM 1386 C CA . ILE A 1 177 ? -17.615 9.746 17.066 1.00 94.81 177 ILE A CA 1
ATOM 1387 C C . ILE A 1 177 ? -16.175 9.580 16.566 1.00 94.81 177 ILE A C 1
ATOM 1389 O O . ILE A 1 177 ? -15.955 9.047 15.479 1.00 94.81 177 ILE A O 1
ATOM 1393 N N . TYR A 1 178 ? -15.204 10.079 17.340 1.00 95.56 178 TYR A N 1
ATOM 1394 C CA . TYR A 1 178 ? -13.765 10.103 17.021 1.00 95.56 178 TYR A CA 1
ATOM 1395 C C . TYR A 1 178 ? -13.459 10.365 15.533 1.00 95.56 178 TYR A C 1
ATOM 1397 O O . TYR A 1 178 ? -12.928 9.484 14.854 1.00 95.56 178 TYR A O 1
ATOM 1405 N N . PRO A 1 179 ? -13.776 11.558 14.993 1.00 96.56 179 PRO A N 1
ATOM 1406 C CA . PRO A 1 179 ? -13.797 11.796 13.548 1.00 96.56 179 PRO A CA 1
ATOM 1407 C C . PRO A 1 179 ? -12.499 11.422 12.818 1.00 96.56 179 PRO A C 1
ATOM 1409 O O . PRO A 1 179 ? -12.558 10.869 11.721 1.00 96.56 179 PRO A O 1
ATOM 1412 N N . ALA A 1 180 ? -11.337 11.680 13.430 1.00 97.12 180 ALA A N 1
ATOM 1413 C CA . ALA A 1 180 ? -10.042 11.293 12.876 1.00 97.12 180 ALA A CA 1
ATOM 1414 C C . ALA A 1 180 ? -9.867 9.763 12.832 1.00 97.12 180 ALA A C 1
ATOM 1416 O O . ALA A 1 180 ? -9.669 9.207 11.755 1.00 97.12 180 ALA A O 1
ATOM 1417 N N . LYS A 1 181 ? -10.039 9.064 13.967 1.00 96.81 181 LYS A N 1
ATOM 1418 C CA . LYS A 1 181 ? -9.939 7.592 14.054 1.00 96.81 181 LYS A CA 1
ATOM 1419 C C . LYS A 1 181 ? -10.927 6.895 13.115 1.00 96.81 181 LYS A C 1
ATOM 1421 O O . LYS A 1 181 ? -10.563 5.944 12.431 1.00 96.81 181 LYS A O 1
ATOM 1426 N N . THR A 1 182 ? -12.156 7.398 13.036 1.00 97.44 182 THR A N 1
ATOM 1427 C CA . THR A 1 182 ? -13.197 6.889 12.133 1.00 97.44 182 THR A CA 1
ATOM 1428 C C . THR A 1 182 ? -12.795 7.059 10.666 1.00 97.44 182 THR A C 1
ATOM 1430 O O . THR A 1 182 ? -12.914 6.112 9.889 1.00 97.44 182 THR A O 1
ATOM 1433 N N . ALA A 1 183 ? -12.252 8.220 10.278 1.00 98.06 183 ALA A N 1
ATOM 1434 C CA . ALA A 1 183 ? -11.728 8.427 8.926 1.00 98.06 183 ALA A CA 1
ATOM 1435 C C . ALA A 1 183 ? -10.537 7.498 8.618 1.00 98.06 183 ALA A C 1
ATOM 1437 O O . ALA A 1 183 ? -10.469 6.934 7.526 1.00 98.06 183 ALA A O 1
ATOM 1438 N N . PHE A 1 184 ? -9.646 7.272 9.588 1.00 98.38 184 PHE A N 1
ATOM 1439 C CA . PHE A 1 184 ? -8.535 6.331 9.446 1.00 98.38 184 PHE A CA 1
ATOM 1440 C C . PHE A 1 184 ? -9.021 4.894 9.210 1.00 98.38 184 PHE A C 1
ATOM 1442 O O . PHE A 1 184 ? -8.604 4.246 8.250 1.00 98.38 184 PHE A O 1
ATOM 1449 N N . LEU A 1 185 ? -9.943 4.401 10.045 1.00 97.88 185 LEU A N 1
ATOM 1450 C CA . LEU A 1 185 ? -10.518 3.056 9.921 1.00 97.88 185 LEU A CA 1
ATOM 1451 C C . LEU A 1 185 ? -11.278 2.877 8.599 1.00 97.88 185 LEU A C 1
ATOM 1453 O O . LEU A 1 185 ? -11.160 1.835 7.956 1.00 97.88 185 LEU A O 1
ATOM 1457 N N . LYS A 1 186 ? -11.994 3.911 8.141 1.00 98.19 186 LYS A N 1
ATOM 1458 C CA . LYS A 1 186 ? -12.618 3.929 6.811 1.00 98.19 186 LYS A CA 1
ATOM 1459 C C . LYS A 1 186 ? -11.581 3.756 5.699 1.00 98.19 186 LYS A C 1
ATOM 1461 O O . LYS A 1 186 ? -11.793 2.940 4.805 1.00 98.19 186 LYS A O 1
ATOM 1466 N N . GLY A 1 187 ? -10.452 4.463 5.782 1.00 98.12 187 GLY A N 1
ATOM 1467 C CA . GLY A 1 187 ? -9.334 4.298 4.849 1.00 98.12 187 GLY A CA 1
ATOM 1468 C C . GLY A 1 187 ? -8.787 2.869 4.831 1.00 98.12 187 GLY A C 1
ATOM 1469 O O . GLY A 1 187 ? -8.608 2.298 3.756 1.00 98.12 187 GLY A O 1
ATOM 1470 N N . MET A 1 188 ? -8.608 2.253 6.005 1.00 98.00 188 MET A N 1
ATOM 1471 C CA . MET A 1 188 ? -8.154 0.859 6.129 1.00 98.00 188 MET A CA 1
ATOM 1472 C C . MET A 1 188 ? -9.107 -0.121 5.428 1.00 98.00 188 MET A C 1
ATOM 1474 O O . MET A 1 188 ? -8.666 -0.977 4.658 1.00 98.00 188 MET A O 1
ATOM 1478 N N . ILE A 1 189 ? -10.418 0.029 5.646 1.00 97.38 189 ILE A N 1
ATOM 1479 C CA . ILE A 1 189 ? -11.452 -0.811 5.019 1.00 97.38 189 ILE A CA 1
ATOM 1480 C C . ILE A 1 189 ? -11.446 -0.635 3.493 1.00 97.38 189 ILE A C 1
ATOM 1482 O O . ILE A 1 189 ? -11.414 -1.623 2.759 1.00 97.38 189 ILE A O 1
ATOM 1486 N N . LEU A 1 190 ? -11.418 0.608 3.002 1.00 97.75 190 LEU A N 1
ATOM 1487 C CA . LEU A 1 190 ? -11.393 0.907 1.564 1.00 97.75 190 LEU A CA 1
ATOM 1488 C C . LEU A 1 190 ? -10.135 0.351 0.881 1.00 97.75 190 LEU A C 1
ATOM 1490 O O . LEU A 1 190 ? -10.222 -0.198 -0.219 1.00 97.75 190 LEU A O 1
ATOM 1494 N N . ALA A 1 191 ? -8.978 0.426 1.546 1.00 97.12 191 ALA A N 1
ATOM 1495 C CA . ALA A 1 191 ? -7.730 -0.136 1.037 1.00 97.12 191 ALA A CA 1
ATOM 1496 C C . ALA A 1 191 ? -7.810 -1.665 0.882 1.00 97.12 191 ALA A C 1
ATOM 1498 O O . ALA A 1 191 ? -7.351 -2.203 -0.128 1.00 97.12 191 ALA A O 1
ATOM 1499 N N . LYS A 1 192 ? -8.441 -2.371 1.834 1.00 95.00 192 LYS A N 1
ATOM 1500 C CA . LYS A 1 192 ? -8.692 -3.821 1.726 1.00 95.00 192 LYS A CA 1
ATOM 1501 C C . LYS A 1 192 ? -9.670 -4.180 0.612 1.00 95.00 192 LYS A C 1
ATOM 1503 O O . LYS A 1 192 ? -9.505 -5.217 -0.019 1.00 95.00 192 LYS A O 1
ATOM 1508 N N . GLN A 1 193 ? -10.621 -3.300 0.316 1.00 94.81 193 GLN A N 1
ATOM 1509 C CA . GLN A 1 193 ? -11.525 -3.427 -0.830 1.00 94.81 193 GLN A CA 1
ATOM 1510 C C . GLN A 1 193 ? -10.878 -3.030 -2.173 1.00 94.81 193 GLN A C 1
ATOM 1512 O O . GLN A 1 193 ? -11.580 -2.939 -3.177 1.00 94.81 193 GLN A O 1
ATOM 1517 N N . LEU A 1 194 ? -9.559 -2.782 -2.208 1.00 95.38 194 LEU A N 1
ATOM 1518 C CA . LEU A 1 194 ? -8.793 -2.351 -3.390 1.00 95.38 194 LEU A CA 1
ATOM 1519 C C . LEU A 1 194 ? -9.228 -0.983 -3.955 1.00 95.38 194 LEU A C 1
ATOM 1521 O O . LEU A 1 194 ? -8.834 -0.598 -5.056 1.00 95.38 194 LEU A O 1
ATOM 1525 N N . LYS A 1 195 ? -10.004 -0.207 -3.191 1.00 96.50 195 LYS A N 1
ATOM 1526 C CA . LYS A 1 195 ? -10.461 1.144 -3.546 1.00 96.50 195 LYS A CA 1
ATOM 1527 C C . LYS A 1 195 ? -9.419 2.178 -3.127 1.00 96.50 195 LYS A C 1
ATOM 1529 O O . LYS A 1 195 ? -9.660 3.022 -2.265 1.00 96.50 195 LYS A O 1
ATOM 1534 N N . TYR A 1 196 ? -8.228 2.093 -3.718 1.00 97.38 196 TYR A N 1
ATOM 1535 C CA . TYR A 1 196 ? -7.061 2.863 -3.271 1.00 97.38 196 TYR A CA 1
ATOM 1536 C C . TYR A 1 196 ? -7.260 4.382 -3.338 1.00 97.38 196 TYR A C 1
ATOM 1538 O O . TYR A 1 196 ? -6.796 5.086 -2.449 1.00 97.38 196 TYR A O 1
ATOM 1546 N N . GLY A 1 197 ? -7.968 4.895 -4.351 1.00 96.56 197 GLY A N 1
ATOM 1547 C CA . GLY A 1 197 ? -8.257 6.330 -4.467 1.00 96.56 197 GLY A CA 1
ATOM 1548 C C . GLY A 1 197 ? -9.080 6.861 -3.289 1.00 96.56 197 GLY A C 1
ATOM 1549 O O . GLY A 1 197 ? -8.649 7.783 -2.602 1.00 96.56 197 GLY A O 1
ATOM 1550 N N . GLU A 1 198 ? -10.213 6.215 -3.004 1.00 97.88 198 GLU A N 1
ATOM 1551 C CA . GLU A 1 198 ? -11.092 6.572 -1.881 1.00 97.88 198 GLU A CA 1
ATOM 1552 C C . GLU A 1 198 ? -10.395 6.361 -0.524 1.00 97.88 198 GLU A C 1
ATOM 1554 O O . GLU A 1 198 ? -10.571 7.149 0.406 1.00 97.88 198 GLU A O 1
ATOM 1559 N N . ALA A 1 199 ? -9.561 5.319 -0.406 1.00 98.44 199 ALA A N 1
ATOM 1560 C CA . ALA A 1 199 ? -8.771 5.072 0.798 1.00 98.44 199 ALA A CA 1
ATOM 1561 C C . ALA A 1 199 ? -7.807 6.230 1.094 1.00 98.44 199 ALA A C 1
ATOM 1563 O O . ALA A 1 199 ? -7.725 6.691 2.234 1.00 98.44 199 ALA A O 1
ATOM 1564 N N . VAL A 1 200 ? -7.117 6.741 0.066 1.00 98.56 200 VAL A N 1
ATOM 1565 C CA . VAL A 1 200 ? -6.215 7.893 0.198 1.00 98.56 200 VAL A CA 1
ATOM 1566 C C . VAL A 1 200 ? -6.971 9.127 0.691 1.00 98.56 200 VAL A C 1
ATOM 1568 O O . VAL A 1 200 ? -6.494 9.781 1.616 1.00 98.56 200 VAL A O 1
ATOM 1571 N N . GLU A 1 201 ? -8.158 9.420 0.156 1.00 98.44 201 GLU A N 1
ATOM 1572 C CA . GLU A 1 201 ? -8.983 10.546 0.624 1.00 98.44 201 GLU A CA 1
ATOM 1573 C C . GLU A 1 201 ? -9.371 10.413 2.105 1.00 98.44 201 GLU A C 1
ATOM 1575 O O . GLU A 1 201 ? -9.303 11.384 2.865 1.00 98.44 201 GLU A O 1
ATOM 1580 N N . ALA A 1 202 ? -9.730 9.206 2.548 1.00 98.31 202 ALA A N 1
ATOM 1581 C CA . ALA A 1 202 ? -10.076 8.946 3.943 1.00 98.31 202 ALA A CA 1
ATOM 1582 C C . ALA A 1 202 ? -8.871 9.125 4.891 1.00 98.31 202 ALA A C 1
ATOM 1584 O O . ALA A 1 202 ? -9.005 9.747 5.951 1.00 98.31 202 ALA A O 1
ATOM 1585 N N . PHE A 1 203 ? -7.679 8.663 4.498 1.00 98.69 203 PHE A N 1
ATOM 1586 C CA . PHE A 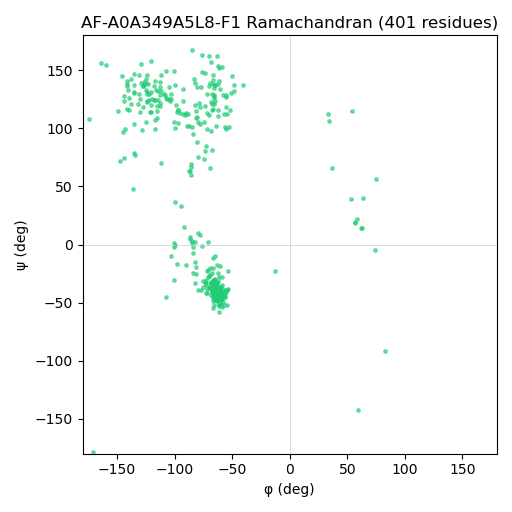1 203 ? -6.447 8.879 5.267 1.00 98.69 203 PHE A CA 1
ATOM 1587 C C . PHE A 1 203 ? -6.021 10.355 5.297 1.00 98.69 203 PHE A C 1
ATOM 1589 O O . PHE A 1 203 ? -5.630 10.862 6.353 1.00 98.69 203 PHE A O 1
ATOM 1596 N N . GLU A 1 204 ? -6.146 11.071 4.176 1.00 98.44 204 GLU A N 1
ATOM 1597 C CA . GLU A 1 204 ? -5.915 12.521 4.090 1.00 98.44 204 GLU A CA 1
ATOM 1598 C C . GLU A 1 204 ? -6.852 13.288 5.040 1.00 98.44 204 GLU A C 1
ATOM 1600 O O . GLU A 1 204 ? -6.409 14.146 5.812 1.00 98.44 204 GLU A O 1
ATOM 1605 N N . LYS A 1 205 ? -8.140 12.919 5.071 1.00 98.31 205 LYS A N 1
ATOM 1606 C CA . LYS A 1 205 ? -9.113 13.471 6.022 1.00 98.31 205 LYS A CA 1
ATOM 1607 C C . LYS A 1 205 ? -8.699 13.183 7.466 1.00 98.31 205 LYS A C 1
ATOM 1609 O O . LYS A 1 205 ? -8.680 14.112 8.271 1.00 98.31 205 LYS A O 1
ATOM 1614 N N . SER A 1 206 ? -8.300 11.952 7.790 1.00 98.19 206 SER A N 1
ATOM 1615 C CA . SER A 1 206 ? -7.844 11.585 9.140 1.00 98.19 206 SER A CA 1
ATOM 1616 C C . SER A 1 206 ? -6.712 12.485 9.637 1.00 98.19 206 SER A C 1
ATOM 1618 O O . SER A 1 206 ? -6.832 13.077 10.708 1.00 98.19 206 SER A O 1
ATOM 1620 N N . LYS A 1 207 ? -5.636 12.641 8.853 1.00 97.00 207 LYS A N 1
ATOM 1621 C CA . LYS A 1 207 ? -4.486 13.471 9.260 1.00 97.00 207 LYS A CA 1
ATOM 1622 C C . LYS A 1 207 ? -4.775 14.976 9.262 1.00 97.00 207 LYS A C 1
ATOM 1624 O O . LYS A 1 207 ? -4.053 15.75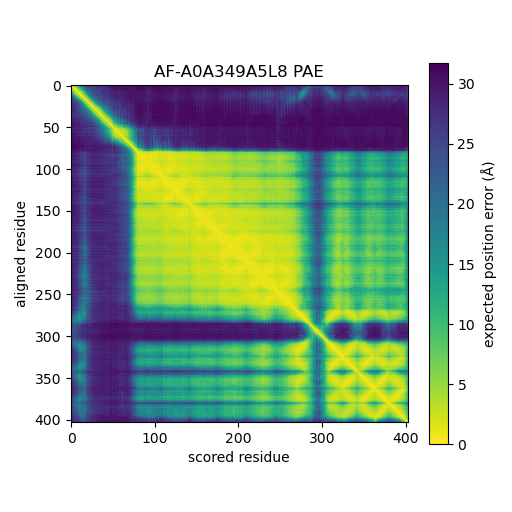1 9.892 1.00 97.00 207 LYS A O 1
ATOM 1629 N N . SER A 1 208 ? -5.787 15.425 8.515 1.00 97.81 208 SER A N 1
ATOM 1630 C CA . SER A 1 208 ? -6.243 16.819 8.583 1.00 97.81 208 SER A CA 1
ATOM 1631 C C . SER A 1 208 ? -7.000 17.114 9.879 1.00 97.81 208 SER A C 1
ATOM 1633 O O . SER A 1 208 ? -6.887 18.222 10.396 1.00 97.81 208 SER A O 1
ATOM 1635 N N . LEU A 1 209 ? -7.728 16.122 10.405 1.00 97.69 209 LEU A N 1
ATOM 1636 C CA . LEU A 1 209 ? -8.529 16.239 11.622 1.00 97.69 209 LEU A CA 1
ATOM 1637 C C . LEU A 1 209 ? -7.669 16.114 12.879 1.00 97.69 209 LEU A C 1
ATOM 1639 O O . LEU A 1 209 ? -7.905 16.829 13.848 1.00 97.69 209 LEU A O 1
ATOM 1643 N N . ASP A 1 210 ? -6.679 15.223 12.860 1.00 97.38 210 ASP A N 1
ATOM 1644 C CA . ASP A 1 210 ? -5.757 15.026 13.974 1.00 97.38 210 ASP A CA 1
ATOM 1645 C C . ASP A 1 210 ? -4.346 14.711 13.462 1.00 97.38 210 ASP A C 1
ATOM 1647 O O . ASP A 1 210 ? -4.116 13.760 12.708 1.00 97.38 210 ASP A O 1
ATOM 1651 N N . LYS A 1 211 ? -3.380 15.526 13.898 1.00 96.06 211 LYS A N 1
ATOM 1652 C CA . LYS A 1 211 ? -1.979 15.423 13.487 1.00 96.06 211 LYS A CA 1
ATOM 1653 C C . LYS A 1 211 ? -1.279 14.186 14.035 1.00 96.06 211 LYS A C 1
ATOM 1655 O O . LYS A 1 211 ? -0.300 13.769 13.416 1.00 96.06 211 LYS A O 1
ATOM 1660 N N . THR A 1 212 ? -1.788 13.558 15.095 1.00 96.31 212 THR A N 1
ATOM 1661 C CA . THR A 1 212 ? -1.239 12.294 15.618 1.00 96.31 212 THR A CA 1
ATOM 1662 C C . THR A 1 212 ? -1.308 11.163 14.585 1.00 96.31 212 THR A C 1
ATOM 1664 O O . THR A 1 212 ? -0.437 10.297 14.553 1.00 96.31 212 THR A O 1
ATOM 1667 N N . TYR A 1 213 ? -2.273 11.217 13.660 1.00 96.81 213 TYR A N 1
ATOM 1668 C CA . TYR A 1 213 ? -2.408 10.255 12.564 1.00 96.81 213 TYR A CA 1
ATOM 1669 C C . TYR A 1 213 ? -1.530 10.576 11.354 1.00 96.81 213 TYR A C 1
ATOM 1671 O O . TYR A 1 213 ? -1.563 9.829 10.384 1.00 96.81 213 TYR A O 1
ATOM 1679 N N . THR A 1 214 ? -0.763 11.672 11.344 1.00 97.06 214 THR A N 1
ATOM 1680 C CA . THR A 1 214 ? -0.024 12.088 10.137 1.00 97.06 214 THR A CA 1
ATOM 1681 C C . THR A 1 214 ? 0.925 10.996 9.667 1.00 97.06 214 THR A C 1
ATOM 1683 O O . THR A 1 214 ? 0.887 10.616 8.500 1.00 97.06 214 THR A O 1
ATOM 1686 N N . GLN A 1 215 ? 1.733 10.443 10.569 1.00 97.38 215 GLN A N 1
ATOM 1687 C CA . GLN A 1 215 ? 2.712 9.433 10.187 1.00 97.38 215 GLN A CA 1
ATOM 1688 C C . GLN A 1 215 ? 2.054 8.133 9.704 1.00 97.38 215 GLN A C 1
ATOM 1690 O O . GLN A 1 215 ? 2.417 7.607 8.650 1.00 97.38 215 GLN A O 1
ATOM 1695 N N . SER A 1 216 ? 1.060 7.634 10.445 1.00 97.75 216 SER A N 1
ATOM 1696 C CA . SER A 1 216 ? 0.316 6.424 10.086 1.00 97.75 216 SER A CA 1
ATOM 1697 C C . SER A 1 216 ? -0.464 6.598 8.786 1.00 97.75 216 SER A C 1
ATOM 1699 O O . SER A 1 216 ? -0.437 5.704 7.943 1.00 97.75 216 SER A O 1
ATOM 1701 N N . ALA A 1 217 ? -1.089 7.754 8.568 1.00 98.12 217 ALA A N 1
ATOM 1702 C CA . ALA A 1 217 ? -1.795 8.071 7.333 1.00 98.12 217 ALA A CA 1
ATOM 1703 C C . ALA A 1 217 ? -0.844 8.148 6.131 1.00 98.12 217 ALA A C 1
ATOM 1705 O O . ALA A 1 217 ? -1.134 7.527 5.114 1.00 98.12 217 ALA A O 1
ATOM 1706 N N . GLU A 1 218 ? 0.296 8.844 6.227 1.00 98.38 218 GLU A N 1
ATOM 1707 C CA . GLU A 1 218 ? 1.268 8.912 5.118 1.00 98.38 218 GLU A CA 1
ATOM 1708 C C . GLU A 1 218 ? 1.809 7.524 4.754 1.00 98.38 218 GLU A C 1
ATOM 1710 O O . GLU A 1 218 ? 1.917 7.191 3.572 1.00 98.38 218 GLU A O 1
ATOM 1715 N N . PHE A 1 219 ? 2.069 6.675 5.754 1.00 98.56 219 PHE A N 1
ATOM 1716 C CA . PHE A 1 219 ? 2.485 5.296 5.516 1.00 98.56 219 PHE A CA 1
ATOM 1717 C C . PHE A 1 219 ? 1.402 4.483 4.789 1.00 98.56 219 PHE A C 1
ATOM 1719 O O . PHE A 1 219 ? 1.691 3.844 3.775 1.00 98.56 219 PHE A O 1
ATOM 1726 N N . GLN A 1 220 ? 0.146 4.541 5.248 1.00 98.50 220 GLN A N 1
ATOM 1727 C CA . GLN A 1 220 ? -0.964 3.825 4.603 1.00 98.50 220 GLN A CA 1
ATOM 1728 C C . GLN A 1 220 ? -1.271 4.360 3.193 1.00 98.50 220 GLN A C 1
ATOM 1730 O O . GLN A 1 220 ? -1.554 3.579 2.283 1.00 98.50 220 GLN A O 1
ATOM 1735 N 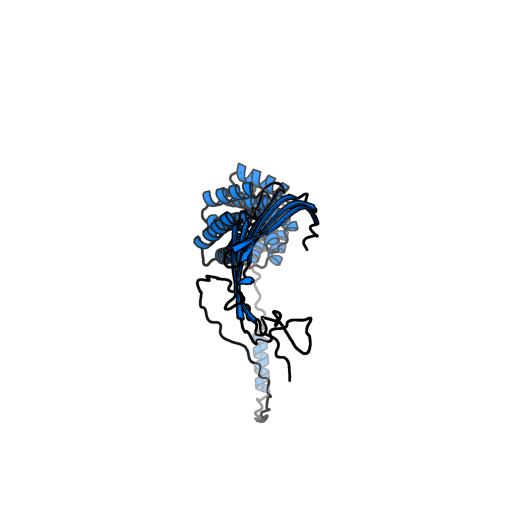N . ILE A 1 221 ? -1.151 5.672 2.968 1.00 98.62 221 ILE A N 1
ATOM 1736 C CA . ILE A 1 221 ? -1.259 6.291 1.638 1.00 98.62 221 ILE A CA 1
ATOM 1737 C C . ILE A 1 221 ? -0.130 5.792 0.724 1.00 98.62 221 ILE A C 1
ATOM 1739 O O . ILE A 1 221 ? -0.382 5.456 -0.436 1.00 98.62 221 ILE A O 1
ATOM 1743 N N . GLY A 1 222 ? 1.103 5.705 1.236 1.00 98.19 222 GLY A N 1
ATOM 1744 C CA . GLY A 1 222 ? 2.240 5.124 0.521 1.00 98.19 222 GLY A CA 1
ATOM 1745 C C . GLY A 1 222 ? 1.976 3.680 0.094 1.00 98.19 222 GLY A C 1
ATOM 1746 O O . GLY A 1 222 ? 2.176 3.341 -1.074 1.00 98.19 222 GLY A O 1
ATOM 1747 N N . LEU A 1 223 ? 1.432 2.854 0.997 1.00 98.44 223 LEU A N 1
ATOM 1748 C CA . LEU A 1 223 ? 1.023 1.481 0.681 1.00 98.44 223 LEU A CA 1
ATOM 1749 C C . LEU A 1 223 ? -0.070 1.437 -0.396 1.00 98.44 223 LEU A C 1
ATOM 1751 O O . LEU A 1 223 ? 0.035 0.640 -1.327 1.00 98.44 223 LEU A O 1
ATOM 1755 N N . CYS A 1 224 ? -1.080 2.310 -0.322 1.00 98.25 224 CYS A N 1
ATOM 1756 C CA . CYS A 1 224 ? -2.129 2.397 -1.342 1.00 98.25 224 CYS A CA 1
ATOM 1757 C C . CYS A 1 224 ? -1.544 2.720 -2.723 1.00 98.25 224 CYS A C 1
ATOM 1759 O O . CYS A 1 224 ? -1.848 2.032 -3.695 1.00 98.25 224 CYS A O 1
ATOM 1761 N N . TYR A 1 225 ? -0.658 3.718 -2.822 1.00 97.44 225 TYR A N 1
ATOM 1762 C CA . TYR A 1 225 ? -0.005 4.046 -4.092 1.00 97.44 225 TYR A CA 1
ATOM 1763 C C . TYR A 1 225 ? 0.930 2.945 -4.589 1.00 97.44 225 TYR A C 1
ATOM 1765 O O . TYR A 1 225 ? 1.015 2.732 -5.797 1.00 97.44 225 TYR A O 1
ATOM 1773 N N . MET A 1 226 ? 1.619 2.243 -3.690 1.00 95.75 226 MET A N 1
ATOM 1774 C CA . MET A 1 226 ? 2.470 1.111 -4.052 1.00 95.75 226 MET A CA 1
ATOM 1775 C C . MET A 1 226 ? 1.645 -0.028 -4.663 1.00 95.75 226 MET A C 1
ATOM 1777 O O . MET A 1 226 ? 2.025 -0.561 -5.706 1.00 95.75 226 MET A O 1
ATOM 1781 N N . LEU A 1 227 ? 0.519 -0.385 -4.037 1.00 93.88 227 LEU A N 1
ATOM 1782 C CA . LEU A 1 227 ? -0.391 -1.421 -4.537 1.00 93.88 227 LEU A CA 1
ATOM 1783 C C . LEU A 1 227 ? -1.051 -1.012 -5.862 1.00 93.88 227 LEU A C 1
ATOM 1785 O O . LEU A 1 227 ? -1.204 -1.841 -6.756 1.00 93.88 227 LEU A O 1
ATOM 1789 N N . ASP A 1 228 ? -1.330 0.281 -6.033 1.00 92.06 228 ASP A N 1
ATOM 1790 C CA . ASP A 1 228 ? -1.807 0.888 -7.283 1.00 92.06 228 ASP A CA 1
ATOM 1791 C C . ASP A 1 228 ? -0.678 1.141 -8.314 1.00 92.06 228 ASP A C 1
ATOM 1793 O O . ASP A 1 228 ? -0.872 1.835 -9.313 1.00 92.06 228 ASP A O 1
ATOM 1797 N N . ARG A 1 229 ? 0.538 0.616 -8.073 1.00 89.75 229 ARG A N 1
ATOM 1798 C CA . ARG A 1 229 ? 1.741 0.734 -8.932 1.00 89.75 229 ARG A CA 1
ATOM 1799 C C . ARG A 1 229 ? 2.183 2.167 -9.256 1.00 89.75 229 ARG A C 1
ATOM 1801 O O . ARG A 1 229 ? 2.963 2.408 -10.178 1.00 89.75 229 ARG A O 1
ATOM 1808 N N . LYS A 1 230 ? 1.742 3.149 -8.474 1.00 91.19 230 LYS A N 1
ATOM 1809 C CA . LYS A 1 230 ? 2.151 4.557 -8.568 1.00 91.19 230 LYS A CA 1
ATOM 1810 C C . LYS A 1 230 ? 3.406 4.783 -7.723 1.00 91.19 230 LYS A C 1
ATOM 1812 O O . LYS A 1 230 ? 3.379 5.535 -6.751 1.00 91.19 230 LYS A O 1
ATOM 1817 N N . TYR A 1 231 ? 4.508 4.127 -8.094 1.00 92.56 231 TYR A N 1
ATOM 1818 C CA . TYR A 1 231 ? 5.736 4.060 -7.286 1.00 92.56 231 TYR A CA 1
ATOM 1819 C C . TYR A 1 231 ? 6.359 5.423 -6.968 1.00 92.56 231 TYR A C 1
ATOM 1821 O O . TYR A 1 231 ? 6.843 5.616 -5.859 1.00 92.56 231 TYR A O 1
ATOM 1829 N N . THR A 1 232 ? 6.271 6.391 -7.886 1.00 91.88 232 THR A N 1
ATOM 1830 C CA . THR A 1 232 ? 6.717 7.774 -7.641 1.00 91.88 232 THR A CA 1
ATOM 1831 C C . THR A 1 232 ? 5.970 8.398 -6.465 1.00 91.88 232 THR A C 1
ATOM 1833 O O . THR A 1 232 ? 6.580 8.815 -5.485 1.00 91.88 232 THR A O 1
ATOM 1836 N N . LYS A 1 233 ? 4.632 8.373 -6.516 1.00 95.62 233 LYS A N 1
ATOM 1837 C CA . LYS A 1 233 ? 3.779 8.877 -5.434 1.00 95.62 233 LYS A CA 1
ATOM 1838 C C . LYS A 1 233 ? 3.973 8.077 -4.149 1.00 95.62 233 LYS A C 1
ATOM 1840 O O . LYS A 1 233 ? 3.983 8.664 -3.075 1.00 95.62 233 LYS A O 1
ATOM 1845 N N . ALA A 1 234 ? 4.131 6.757 -4.243 1.00 97.44 234 ALA A N 1
ATOM 1846 C CA . ALA A 1 234 ? 4.393 5.912 -3.082 1.00 97.44 234 ALA A CA 1
ATOM 1847 C C . ALA A 1 234 ? 5.695 6.323 -2.377 1.00 97.44 234 ALA A C 1
ATOM 1849 O O . ALA A 1 234 ? 5.694 6.522 -1.164 1.00 97.44 234 ALA A O 1
ATOM 1850 N N . SER A 1 235 ? 6.773 6.529 -3.141 1.00 96.62 235 SER A N 1
ATOM 1851 C CA . SER A 1 235 ? 8.076 6.962 -2.629 1.00 96.62 235 SER A CA 1
ATOM 1852 C C . SER A 1 235 ? 7.984 8.290 -1.880 1.00 96.62 235 SER A C 1
ATOM 1854 O O . SER A 1 235 ? 8.525 8.412 -0.781 1.00 96.62 235 SER A O 1
ATOM 1856 N N . ASP A 1 236 ? 7.276 9.275 -2.440 1.00 97.12 236 ASP A N 1
ATOM 1857 C CA . ASP A 1 236 ? 7.098 10.585 -1.802 1.00 97.12 236 ASP A CA 1
ATOM 1858 C C . ASP A 1 236 ? 6.358 10.472 -0.461 1.00 97.12 236 ASP A C 1
ATOM 1860 O O . ASP A 1 236 ? 6.689 11.153 0.511 1.00 97.12 236 ASP A O 1
ATOM 1864 N N . ARG A 1 237 ? 5.374 9.572 -0.389 1.00 98.12 237 ARG A N 1
ATOM 1865 C CA . ARG A 1 237 ? 4.529 9.368 0.795 1.00 98.12 237 ARG A CA 1
ATOM 1866 C C . ARG A 1 237 ? 5.237 8.579 1.888 1.00 98.12 237 ARG A C 1
ATOM 1868 O O . ARG A 1 237 ? 5.169 8.964 3.053 1.00 98.12 237 ARG A O 1
ATOM 1875 N N . PHE A 1 238 ? 6.013 7.559 1.525 1.00 98.44 238 PHE A N 1
ATOM 1876 C CA . PHE A 1 238 ? 6.901 6.901 2.482 1.00 98.44 238 PHE A CA 1
ATOM 1877 C C . PHE A 1 238 ? 7.952 7.866 3.023 1.00 98.44 238 PHE A C 1
ATOM 1879 O O . PHE A 1 238 ? 8.161 7.908 4.233 1.00 98.44 238 PHE A O 1
ATOM 1886 N N . ARG A 1 239 ? 8.537 8.717 2.172 1.00 97.94 239 ARG A N 1
ATOM 1887 C CA . ARG A 1 239 ? 9.459 9.766 2.624 1.00 97.94 239 ARG A CA 1
ATOM 1888 C C . ARG A 1 239 ? 8.793 10.714 3.622 1.00 97.94 239 ARG A C 1
ATOM 1890 O O . ARG A 1 239 ? 9.385 10.994 4.660 1.00 97.94 239 ARG A O 1
ATOM 1897 N N . ALA A 1 240 ? 7.563 11.157 3.355 1.00 97.38 240 ALA A N 1
ATOM 1898 C CA . ALA A 1 240 ? 6.802 11.993 4.285 1.00 97.38 240 ALA A CA 1
ATOM 1899 C C . ALA A 1 240 ? 6.567 11.298 5.641 1.00 97.38 240 ALA A C 1
ATOM 1901 O O . ALA A 1 240 ? 6.728 11.930 6.686 1.00 97.38 240 ALA A O 1
ATOM 1902 N N . ALA A 1 241 ? 6.266 9.994 5.642 1.00 97.44 241 ALA A N 1
ATOM 1903 C CA . ALA A 1 241 ? 6.143 9.204 6.870 1.00 97.44 241 ALA A CA 1
ATOM 1904 C C . ALA A 1 241 ? 7.477 9.084 7.637 1.00 97.44 241 ALA A C 1
ATOM 1906 O O . ALA A 1 241 ? 7.490 9.191 8.864 1.00 97.44 241 ALA A O 1
ATOM 1907 N N . VAL A 1 242 ? 8.606 8.921 6.934 1.00 97.75 242 VAL A N 1
ATOM 1908 C CA . VAL A 1 242 ? 9.949 8.923 7.549 1.00 97.75 242 VAL A CA 1
ATOM 1909 C C . VAL A 1 242 ? 10.270 10.289 8.156 1.00 97.75 242 VAL A C 1
ATOM 1911 O O . VAL A 1 242 ? 10.845 10.345 9.235 1.00 97.75 242 VAL A O 1
ATOM 1914 N N . THR A 1 243 ? 9.911 11.392 7.492 1.00 96.75 243 THR A N 1
ATOM 1915 C CA . THR A 1 243 ? 10.203 12.753 7.978 1.00 96.75 243 THR A CA 1
ATOM 1916 C C . THR A 1 243 ? 9.446 13.110 9.259 1.00 96.75 243 THR A C 1
ATOM 1918 O O . THR A 1 243 ? 9.971 13.886 10.050 1.00 96.75 243 THR A O 1
ATOM 1921 N N . GLN A 1 244 ? 8.246 12.562 9.477 1.00 94.94 244 GLN A N 1
ATOM 1922 C CA . GLN A 1 244 ? 7.459 12.854 10.683 1.00 94.94 244 GLN A CA 1
ATOM 1923 C C . GLN A 1 244 ? 8.121 12.344 11.964 1.00 94.94 244 GLN A C 1
ATOM 1925 O O . GLN A 1 244 ? 8.312 13.113 12.900 1.00 94.94 244 GLN A O 1
ATOM 1930 N N . ASP A 1 245 ? 8.494 11.066 11.991 1.00 95.06 245 ASP A N 1
ATOM 1931 C CA . ASP A 1 245 ? 9.278 10.485 13.080 1.00 95.06 245 ASP A CA 1
ATOM 1932 C C . ASP A 1 245 ? 10.246 9.431 12.515 1.00 95.06 245 ASP A C 1
ATOM 1934 O O . ASP A 1 245 ? 9.869 8.268 12.312 1.00 95.06 245 ASP A O 1
ATOM 1938 N N . PRO A 1 246 ? 11.509 9.816 12.261 1.00 95.12 246 PRO A N 1
ATOM 1939 C CA . PRO A 1 246 ? 12.507 8.916 11.698 1.00 95.12 246 PRO A CA 1
ATOM 1940 C C . PRO A 1 246 ? 12.927 7.762 12.617 1.00 95.12 246 PRO A C 1
ATOM 1942 O O . PRO A 1 246 ? 13.519 6.807 12.108 1.00 95.12 246 PRO A O 1
ATOM 1945 N N . LEU A 1 247 ? 12.703 7.873 13.934 1.00 95.00 247 LEU A N 1
ATOM 1946 C CA . LEU A 1 247 ? 13.169 6.911 14.942 1.00 95.00 247 LEU A CA 1
ATOM 1947 C C . LEU A 1 247 ? 12.083 5.913 15.354 1.00 95.00 247 LEU A C 1
ATOM 1949 O O . LEU A 1 247 ? 12.407 4.860 15.897 1.00 95.00 247 LEU A O 1
ATOM 1953 N N . SER A 1 248 ? 10.818 6.211 15.063 1.00 96.44 248 SER A N 1
ATOM 1954 C CA . SER A 1 248 ? 9.722 5.254 15.224 1.00 96.44 248 SER A CA 1
ATOM 1955 C C . SER A 1 248 ? 9.913 3.973 14.393 1.00 96.44 248 SER A C 1
ATOM 1957 O O . SER A 1 248 ? 10.485 3.978 13.293 1.00 96.44 248 SER A O 1
ATOM 1959 N N . ASP A 1 249 ? 9.323 2.872 14.867 1.00 96.25 249 ASP A N 1
ATOM 1960 C CA . ASP A 1 249 ? 9.224 1.621 14.104 1.00 96.25 249 ASP A CA 1
ATOM 1961 C C . ASP A 1 249 ? 8.546 1.846 12.749 1.00 96.25 249 ASP A C 1
ATOM 1963 O O . ASP A 1 249 ? 8.981 1.322 11.722 1.00 96.25 249 ASP A O 1
ATOM 1967 N N . LEU A 1 250 ? 7.510 2.691 12.722 1.00 95.75 250 LEU A N 1
ATOM 1968 C CA . LEU A 1 250 ? 6.793 3.038 11.502 1.00 95.75 250 LEU A CA 1
ATOM 1969 C C . LEU A 1 250 ? 7.677 3.796 10.505 1.00 95.75 250 LEU A C 1
ATOM 1971 O O . LEU A 1 250 ? 7.628 3.499 9.313 1.00 95.75 250 LEU A O 1
ATOM 1975 N N . GLY A 1 251 ? 8.523 4.716 10.973 1.00 96.94 251 GLY A N 1
ATOM 1976 C CA . GLY A 1 251 ? 9.536 5.378 10.150 1.00 96.94 251 GLY A CA 1
ATOM 1977 C C . GLY A 1 251 ? 10.560 4.384 9.593 1.00 96.94 251 GLY A C 1
ATOM 1978 O O . GLY A 1 251 ? 10.919 4.444 8.414 1.00 96.94 251 GLY A O 1
ATOM 1979 N N . SER A 1 252 ? 10.969 3.401 10.397 1.00 96.50 252 SER A N 1
ATOM 1980 C CA . SER A 1 252 ? 11.851 2.314 9.951 1.00 96.50 252 SER A CA 1
ATOM 1981 C C . SER A 1 252 ? 11.196 1.427 8.886 1.00 96.50 252 SER A C 1
ATOM 1983 O O . SER A 1 252 ? 11.836 1.096 7.882 1.00 96.50 252 SER A O 1
ATOM 1985 N N . PHE A 1 253 ? 9.915 1.082 9.045 1.00 97.06 253 PHE A N 1
ATOM 1986 C CA . PHE A 1 253 ? 9.148 0.373 8.018 1.00 97.06 253 PHE A CA 1
ATOM 1987 C C . PHE A 1 253 ? 8.990 1.215 6.753 1.00 97.06 253 PHE A C 1
ATOM 1989 O O . PHE A 1 253 ? 9.261 0.716 5.660 1.00 97.06 253 PHE A O 1
ATOM 1996 N N . ALA A 1 254 ? 8.612 2.488 6.886 1.00 97.81 254 ALA A N 1
ATOM 1997 C CA . ALA A 1 254 ? 8.452 3.410 5.767 1.00 97.81 254 ALA A CA 1
ATOM 1998 C C . ALA A 1 254 ? 9.727 3.500 4.922 1.00 97.81 254 ALA A C 1
ATOM 2000 O O . ALA A 1 254 ? 9.639 3.442 3.701 1.00 97.81 254 ALA A O 1
ATOM 2001 N N . ARG A 1 255 ? 10.908 3.533 5.551 1.00 97.75 255 ARG A N 1
ATOM 2002 C CA . ARG A 1 255 ? 12.197 3.526 4.844 1.00 97.75 255 ARG A CA 1
ATOM 2003 C C . ARG A 1 255 ? 12.400 2.266 4.000 1.00 97.75 255 ARG A C 1
ATOM 2005 O O . ARG A 1 255 ? 12.745 2.372 2.832 1.00 97.75 255 ARG A O 1
ATOM 2012 N N . ARG A 1 256 ? 12.115 1.080 4.548 1.00 97.38 256 ARG A N 1
ATOM 2013 C CA . ARG A 1 256 ? 12.230 -0.182 3.790 1.00 97.38 256 ARG A CA 1
ATOM 2014 C C . ARG A 1 256 ? 11.281 -0.219 2.593 1.00 97.38 256 ARG A C 1
ATOM 2016 O O . ARG A 1 256 ? 11.650 -0.697 1.525 1.00 97.38 256 ARG A O 1
ATOM 2023 N N . TYR A 1 257 ? 10.055 0.274 2.773 1.00 97.44 257 TYR A N 1
ATOM 2024 C CA . TYR A 1 257 ? 9.093 0.368 1.678 1.00 97.44 257 TYR A CA 1
ATOM 2025 C C . TYR A 1 257 ? 9.490 1.428 0.649 1.00 97.44 257 TYR A C 1
ATOM 2027 O O . TYR A 1 257 ? 9.311 1.184 -0.541 1.00 97.44 257 TYR A O 1
ATOM 2035 N N . GLN A 1 258 ? 10.062 2.556 1.083 1.00 96.31 258 GLN A N 1
ATOM 2036 C CA . GLN A 1 258 ? 10.642 3.567 0.201 1.00 96.31 258 GLN A CA 1
ATOM 2037 C C . GLN A 1 258 ? 11.722 2.947 -0.695 1.00 96.31 258 GLN A C 1
ATOM 2039 O O . GLN A 1 258 ? 11.613 3.055 -1.913 1.00 96.31 258 GLN A O 1
ATOM 2044 N N . ASP A 1 259 ? 12.694 2.235 -0.116 1.00 94.88 259 ASP A N 1
ATOM 2045 C CA . ASP A 1 259 ? 13.765 1.570 -0.871 1.00 94.88 259 ASP A CA 1
ATOM 2046 C C . ASP A 1 259 ? 13.183 0.598 -1.917 1.00 94.88 259 ASP A C 1
ATOM 2048 O O . ASP A 1 259 ? 13.566 0.613 -3.087 1.00 94.88 259 ASP A O 1
ATOM 2052 N N . LEU A 1 260 ? 12.174 -0.192 -1.525 1.00 94.81 260 LEU A N 1
ATOM 2053 C CA . LEU A 1 260 ? 11.504 -1.135 -2.423 1.00 94.81 260 LEU A CA 1
ATOM 2054 C C . LEU A 1 260 ? 10.809 -0.438 -3.603 1.00 94.81 260 LEU A C 1
ATOM 2056 O O . LEU A 1 260 ? 10.881 -0.928 -4.735 1.00 94.81 260 LEU A O 1
ATOM 2060 N N . VAL A 1 261 ? 10.105 0.673 -3.364 1.00 94.94 261 VAL A N 1
ATOM 2061 C CA . VAL A 1 261 ? 9.417 1.394 -4.447 1.00 94.94 261 VAL A CA 1
ATOM 2062 C C . VAL A 1 261 ? 10.378 2.191 -5.318 1.00 94.94 261 VAL A C 1
ATOM 2064 O O . VAL A 1 261 ? 10.120 2.298 -6.514 1.00 94.94 261 VAL A O 1
ATOM 2067 N N . GLU A 1 262 ? 11.488 2.695 -4.776 1.00 92.50 262 GLU A N 1
ATOM 2068 C CA . GLU A 1 262 ? 12.541 3.362 -5.553 1.00 92.50 262 GLU A CA 1
ATOM 2069 C C . GLU A 1 262 ? 13.251 2.365 -6.490 1.00 92.50 262 GLU A C 1
ATOM 2071 O O . GLU A 1 262 ? 13.432 2.658 -7.678 1.00 92.50 262 GLU A O 1
ATOM 2076 N N . ASP A 1 263 ? 13.545 1.151 -6.012 1.00 90.81 263 ASP A N 1
ATOM 2077 C CA . ASP A 1 263 ? 14.083 0.060 -6.838 1.00 90.81 263 ASP A CA 1
ATOM 2078 C C . ASP A 1 263 ? 13.103 -0.341 -7.951 1.00 90.81 263 ASP A C 1
ATOM 2080 O O . ASP A 1 263 ? 13.479 -0.470 -9.123 1.00 90.81 263 ASP A O 1
ATOM 2084 N N . ARG A 1 264 ? 11.814 -0.493 -7.617 1.00 88.81 264 ARG A N 1
ATOM 2085 C CA . ARG A 1 264 ? 10.760 -0.769 -8.610 1.00 88.81 264 ARG A CA 1
ATOM 2086 C C . ARG A 1 264 ? 10.631 0.360 -9.620 1.00 88.81 264 ARG A C 1
ATOM 2088 O O . ARG A 1 264 ? 10.570 0.093 -10.817 1.00 88.81 264 ARG A O 1
ATOM 2095 N N . GLN A 1 265 ? 10.657 1.608 -9.162 1.00 86.38 265 GLN A N 1
ATOM 2096 C CA . GLN A 1 265 ? 10.623 2.781 -10.025 1.00 86.38 265 GLN A CA 1
ATOM 2097 C C . GLN A 1 265 ? 11.814 2.800 -10.984 1.00 86.38 265 GLN A C 1
ATOM 2099 O O . GLN A 1 265 ? 11.641 3.229 -12.120 1.00 86.38 265 GLN A O 1
ATOM 2104 N N . TRP A 1 266 ? 13.006 2.366 -10.560 1.00 81.81 266 TRP A N 1
ATOM 2105 C CA . TRP A 1 266 ? 14.176 2.236 -11.434 1.00 81.81 266 TRP A CA 1
ATOM 2106 C C . TRP A 1 266 ? 13.993 1.146 -12.498 1.00 81.81 266 TRP A C 1
ATOM 2108 O O . TRP A 1 266 ? 14.267 1.384 -13.676 1.00 81.81 266 TRP A O 1
ATOM 2118 N N . ILE A 1 267 ? 13.502 -0.029 -12.101 1.00 80.62 267 ILE A N 1
ATOM 2119 C CA . ILE A 1 267 ? 13.297 -1.171 -13.006 1.00 80.62 267 ILE A CA 1
ATOM 2120 C C . ILE A 1 267 ? 12.196 -0.880 -14.035 1.00 80.62 267 ILE A C 1
ATOM 2122 O O . ILE A 1 267 ? 12.340 -1.231 -15.207 1.00 80.62 267 ILE A O 1
ATOM 2126 N N . GLU A 1 268 ? 11.117 -0.226 -13.609 1.00 78.12 268 GLU A N 1
ATOM 2127 C CA . GLU A 1 268 ? 9.933 0.053 -14.429 1.00 78.12 268 GLU A CA 1
ATOM 2128 C C . GLU A 1 268 ? 9.995 1.408 -15.153 1.00 78.12 268 GLU A C 1
ATOM 2130 O O . GLU A 1 268 ? 8.980 1.894 -15.657 1.00 78.12 268 GLU A O 1
ATOM 2135 N N . ARG A 1 269 ? 11.173 2.047 -15.244 1.00 85.88 269 ARG A N 1
ATOM 2136 C CA . ARG A 1 269 ? 11.302 3.278 -16.038 1.00 85.88 269 ARG A CA 1
ATOM 2137 C C . ARG A 1 269 ? 10.965 2.993 -17.500 1.00 85.88 269 ARG A C 1
ATOM 2139 O O . ARG A 1 269 ? 11.516 2.053 -18.077 1.00 85.88 269 ARG A O 1
ATOM 2146 N N . PRO A 1 270 ? 10.147 3.851 -18.134 1.00 87.75 270 PRO A N 1
ATOM 2147 C CA . PRO A 1 270 ? 9.741 3.635 -19.511 1.00 87.75 270 PRO A CA 1
ATOM 2148 C C . PRO A 1 270 ? 10.927 3.726 -20.465 1.00 87.75 270 PRO A C 1
ATOM 2150 O O . PRO A 1 270 ? 10.936 3.020 -21.458 1.00 87.75 270 PRO A O 1
ATOM 2153 N N . LEU A 1 271 ? 11.933 4.554 -20.171 1.00 92.31 271 LEU A N 1
ATOM 2154 C CA . LEU A 1 271 ? 13.136 4.696 -20.984 1.00 92.31 271 LEU A CA 1
ATOM 2155 C C . LEU A 1 271 ? 14.334 4.057 -20.279 1.00 92.31 271 LEU A C 1
ATOM 2157 O O . LEU A 1 271 ? 14.662 4.425 -19.148 1.00 92.31 271 LEU A O 1
ATOM 2161 N N . ARG A 1 272 ? 15.023 3.156 -20.979 1.00 91.69 272 ARG A N 1
ATOM 2162 C CA . ARG A 1 272 ? 16.278 2.544 -20.533 1.00 91.69 272 ARG A CA 1
ATOM 2163 C C . ARG A 1 272 ? 17.360 2.778 -21.573 1.00 91.69 272 ARG A C 1
ATOM 2165 O O . ARG A 1 272 ? 17.145 2.536 -22.756 1.00 91.69 272 ARG A O 1
ATOM 2172 N N . LEU A 1 273 ? 18.520 3.236 -21.117 1.00 94.38 273 LEU A N 1
ATOM 2173 C CA . LEU A 1 273 ? 19.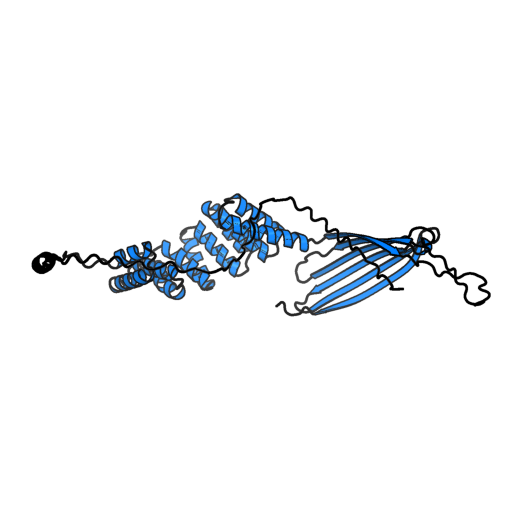706 3.443 -21.940 1.00 94.38 273 LEU A CA 1
ATOM 2174 C C . LEU A 1 273 ? 20.814 2.524 -21.432 1.00 94.38 273 LEU A C 1
ATOM 2176 O O . LEU A 1 273 ? 21.159 2.562 -20.253 1.00 94.38 273 LEU A O 1
ATOM 2180 N N . THR A 1 274 ? 21.357 1.699 -22.322 1.00 93.62 274 THR A N 1
ATOM 2181 C CA . THR A 1 274 ? 22.468 0.788 -22.037 1.00 93.62 274 THR A CA 1
ATOM 2182 C C . THR A 1 274 ? 23.614 1.099 -22.984 1.00 93.62 274 THR A C 1
ATOM 2184 O O . THR A 1 274 ? 23.438 1.072 -24.200 1.00 93.62 274 THR A O 1
ATOM 2187 N N . LEU A 1 275 ? 24.790 1.374 -22.428 1.00 96.12 275 LEU A N 1
ATOM 2188 C CA . LEU A 1 275 ? 26.039 1.469 -23.173 1.00 96.12 275 LEU A CA 1
ATOM 2189 C C . LEU A 1 275 ? 26.926 0.293 -22.765 1.00 96.12 275 LEU A C 1
ATOM 2191 O O . LEU A 1 275 ? 27.075 0.000 -21.580 1.00 96.12 275 LEU A O 1
ATOM 2195 N N . SER A 1 276 ? 27.493 -0.405 -23.737 1.00 94.25 276 SER A N 1
ATOM 2196 C CA . SER A 1 276 ? 28.389 -1.537 -23.509 1.00 94.25 276 SER A CA 1
ATOM 2197 C C . SER A 1 276 ? 29.591 -1.428 -24.432 1.00 94.25 276 SER A C 1
ATOM 2199 O O . SER A 1 276 ? 29.433 -1.114 -25.608 1.00 94.25 276 SER A O 1
ATOM 2201 N N . ALA A 1 277 ? 30.778 -1.702 -23.899 1.00 93.56 277 ALA A N 1
ATOM 2202 C CA . ALA A 1 277 ? 32.025 -1.777 -24.647 1.00 93.56 277 ALA A CA 1
ATOM 2203 C C . ALA A 1 277 ? 32.738 -3.070 -24.247 1.00 93.56 277 ALA A C 1
ATOM 2205 O O . ALA A 1 277 ? 33.021 -3.291 -23.069 1.00 93.56 277 ALA A O 1
ATOM 2206 N N . LEU A 1 278 ? 32.990 -3.936 -25.221 1.00 90.38 278 LEU A N 1
ATOM 2207 C CA . LEU A 1 278 ? 33.625 -5.232 -25.034 1.00 90.38 278 LEU A CA 1
ATOM 2208 C C . LEU A 1 278 ? 34.893 -5.289 -25.884 1.00 90.38 278 LEU A C 1
ATOM 2210 O O . LEU A 1 278 ? 34.824 -5.293 -27.110 1.00 90.38 278 LEU A O 1
ATOM 2214 N N . GLY A 1 279 ? 36.045 -5.351 -25.220 1.00 89.50 279 GLY A N 1
ATOM 2215 C CA . GLY A 1 279 ? 37.327 -5.600 -25.869 1.00 89.50 279 GLY A CA 1
ATOM 2216 C C . GLY A 1 279 ? 37.524 -7.086 -26.144 1.00 89.50 279 GLY A C 1
ATOM 2217 O O . GLY A 1 279 ? 37.276 -7.927 -25.279 1.00 89.50 279 GLY A O 1
ATOM 2218 N N . GLN A 1 280 ? 37.992 -7.406 -27.338 1.00 81.88 280 GLN A N 1
ATOM 2219 C CA . GLN A 1 280 ? 38.363 -8.743 -27.770 1.00 81.88 280 GLN A CA 1
ATOM 2220 C C . GLN A 1 280 ? 39.789 -8.688 -28.303 1.00 81.88 280 GLN A C 1
ATOM 2222 O O . GLN A 1 280 ? 40.173 -7.734 -28.972 1.00 81.88 280 GLN A O 1
ATOM 2227 N N . TYR A 1 281 ? 40.582 -9.703 -27.990 1.00 81.81 281 TYR A N 1
ATOM 2228 C CA . TYR A 1 281 ? 41.930 -9.849 -28.518 1.00 81.81 281 TYR A CA 1
ATOM 2229 C C . TYR A 1 281 ? 42.039 -11.242 -29.121 1.00 81.81 281 TYR A C 1
ATOM 2231 O O . TYR A 1 281 ? 41.856 -12.238 -28.414 1.00 81.81 281 TYR A O 1
ATOM 2239 N N . ASP A 1 282 ? 42.288 -11.298 -30.423 1.00 68.25 282 ASP A N 1
ATOM 2240 C CA . ASP A 1 282 ? 42.506 -12.539 -31.154 1.00 68.25 282 ASP A CA 1
ATOM 2241 C C . ASP A 1 282 ? 43.962 -12.593 -31.621 1.00 68.25 282 ASP A C 1
ATOM 2243 O O . ASP A 1 282 ? 44.529 -11.590 -32.042 1.00 68.25 282 ASP A O 1
ATOM 2247 N N . THR A 1 283 ? 44.572 -13.771 -31.536 1.00 68.75 283 THR A N 1
ATOM 2248 C CA . THR A 1 283 ? 45.970 -14.009 -31.934 1.00 68.75 283 THR A CA 1
ATOM 2249 C C . THR A 1 283 ? 46.099 -14.656 -33.317 1.00 68.75 283 THR A C 1
ATOM 2251 O O . THR A 1 283 ? 47.222 -14.875 -33.767 1.00 68.75 283 THR A O 1
ATOM 2254 N N . ASN A 1 284 ? 44.978 -14.974 -33.983 1.00 63.00 284 ASN A N 1
ATOM 2255 C CA . ASN A 1 284 ? 44.935 -15.701 -35.258 1.00 63.00 284 ASN A CA 1
ATOM 2256 C C . ASN A 1 284 ? 43.932 -15.082 -36.262 1.00 63.00 284 ASN A C 1
ATOM 2258 O O . ASN A 1 284 ? 43.132 -15.803 -36.861 1.00 63.00 284 ASN A O 1
ATOM 2262 N N . MET A 1 285 ? 43.950 -13.759 -36.471 1.00 59.22 285 MET A N 1
ATOM 2263 C CA . MET A 1 285 ? 42.839 -13.079 -37.164 1.00 59.22 285 MET A CA 1
ATOM 2264 C C . MET A 1 285 ? 42.887 -13.066 -38.710 1.00 59.22 285 MET A C 1
ATOM 2266 O O . MET A 1 285 ? 41.981 -12.513 -39.327 1.00 59.22 285 MET A O 1
ATOM 2270 N N . LEU A 1 286 ? 43.863 -13.699 -39.379 1.00 53.97 286 LEU A N 1
ATOM 2271 C CA . LEU A 1 286 ? 43.874 -13.820 -40.849 1.00 53.97 286 LEU A CA 1
ATOM 2272 C C . LEU A 1 286 ? 44.376 -15.190 -41.338 1.00 53.97 286 LEU A C 1
ATOM 2274 O O . LEU A 1 286 ? 45.548 -15.533 -41.212 1.00 53.97 286 LEU A O 1
ATOM 2278 N N . THR A 1 287 ? 43.487 -15.932 -42.003 1.00 46.44 287 THR A N 1
ATOM 2279 C CA . THR A 1 287 ? 43.835 -16.757 -43.174 1.00 46.44 287 THR A CA 1
ATOM 2280 C C . THR A 1 287 ? 43.151 -16.120 -44.375 1.00 46.44 287 THR A C 1
ATOM 2282 O O . THR A 1 287 ? 42.182 -16.634 -44.922 1.00 46.44 287 THR A O 1
ATOM 2285 N N . GLU A 1 288 ? 43.631 -14.945 -44.780 1.00 44.03 288 GLU A N 1
ATOM 2286 C CA . GLU A 1 288 ? 43.453 -14.589 -46.182 1.00 44.03 288 GLU A CA 1
ATOM 2287 C C . GLU A 1 288 ? 44.288 -15.551 -47.010 1.00 44.03 288 GLU A C 1
ATOM 2289 O O . GLU A 1 288 ? 45.357 -15.958 -46.574 1.00 44.03 288 GLU A O 1
ATOM 2294 N N . PRO A 1 289 ? 43.844 -15.917 -48.198 1.00 40.75 289 PRO A N 1
ATOM 2295 C CA . PRO A 1 289 ? 44.704 -16.561 -49.153 1.00 40.75 289 PRO A CA 1
ATOM 2296 C C . PRO A 1 289 ? 46.101 -15.896 -49.459 1.00 40.75 289 PRO A C 1
ATOM 2298 O O . PRO A 1 289 ? 46.199 -14.676 -49.463 1.00 40.75 289 PRO A O 1
ATOM 2301 N N . LYS A 1 290 ? 47.194 -16.674 -49.729 1.00 42.75 290 LYS A N 1
ATOM 2302 C CA . LYS A 1 290 ? 48.512 -16.400 -50.411 1.00 42.75 290 LYS A CA 1
ATOM 2303 C C . LYS A 1 290 ? 48.551 -16.830 -51.888 1.00 42.75 290 LYS A C 1
ATOM 2305 O O . LYS A 1 290 ? 48.591 -18.020 -52.185 1.00 42.75 290 LYS A O 1
ATOM 2310 N N . LYS A 1 291 ? 48.665 -15.894 -52.825 1.00 40.78 291 LYS A N 1
ATOM 2311 C CA . LYS A 1 291 ? 48.695 -16.228 -54.255 1.00 40.78 291 LYS A CA 1
ATOM 2312 C C . LYS A 1 291 ? 49.991 -16.990 -54.548 1.00 40.78 291 LYS A C 1
ATOM 2314 O O . LYS A 1 291 ? 51.067 -16.460 -54.284 1.00 40.78 291 LYS A O 1
ATOM 2319 N N . ASN A 1 292 ? 49.871 -18.222 -55.056 1.00 47.03 292 ASN A N 1
ATOM 2320 C CA . ASN A 1 292 ? 50.949 -19.161 -55.426 1.00 47.03 292 ASN A CA 1
ATOM 2321 C C . ASN A 1 292 ? 51.717 -19.886 -54.284 1.00 47.03 292 ASN A C 1
ATOM 2323 O O . ASN A 1 292 ? 52.944 -19.855 -54.241 1.00 47.03 292 ASN A O 1
ATOM 2327 N N . ASP A 1 293 ? 50.988 -20.605 -53.416 1.00 48.78 293 ASP A N 1
ATOM 2328 C CA . ASP A 1 293 ? 51.390 -21.843 -52.693 1.00 48.78 293 ASP A CA 1
ATOM 2329 C C . ASP A 1 293 ? 51.937 -22.971 -53.609 1.00 48.78 293 ASP A C 1
ATOM 2331 O O . ASP A 1 293 ? 51.080 -23.642 -54.185 1.00 48.78 293 ASP A O 1
ATOM 2335 N N . PRO A 1 294 ? 53.246 -23.281 -53.786 1.00 51.41 294 PRO A N 1
ATOM 2336 C CA . PRO A 1 294 ? 53.667 -24.398 -54.651 1.00 51.41 294 PRO A CA 1
ATOM 2337 C C . PRO A 1 294 ? 53.135 -25.775 -54.215 1.00 51.41 294 PRO A C 1
ATOM 2339 O O . PRO A 1 294 ? 53.134 -26.712 -55.011 1.00 51.41 294 PRO A O 1
ATOM 2342 N N . ARG A 1 295 ? 52.692 -25.916 -52.957 1.00 51.00 295 ARG A N 1
ATOM 2343 C CA . ARG A 1 295 ? 52.090 -27.146 -52.411 1.00 51.00 295 ARG A CA 1
ATOM 2344 C C . ARG A 1 295 ? 50.567 -27.201 -52.577 1.00 51.00 295 ARG A C 1
ATOM 2346 O O . ARG A 1 295 ? 50.005 -28.288 -52.498 1.00 51.00 295 ARG A O 1
ATOM 2353 N N . TYR A 1 296 ? 49.916 -26.060 -52.827 1.00 50.50 296 TYR A N 1
ATOM 2354 C CA . TYR A 1 296 ? 48.463 -25.918 -52.995 1.00 50.50 296 TYR A CA 1
ATOM 2355 C C . TYR A 1 296 ? 48.143 -24.790 -54.001 1.00 50.50 296 TYR A C 1
ATOM 2357 O O . TYR A 1 296 ? 47.657 -23.730 -53.611 1.00 50.50 296 TYR A O 1
ATOM 2365 N N . PRO A 1 297 ? 48.385 -24.983 -55.310 1.00 48.75 297 PRO A N 1
ATOM 2366 C CA . PRO A 1 297 ? 48.272 -23.920 -56.321 1.00 48.75 297 PRO A CA 1
ATOM 2367 C C . PRO A 1 297 ? 46.844 -23.377 -56.527 1.00 48.75 297 PRO A C 1
ATOM 2369 O O . PRO A 1 297 ? 46.667 -22.360 -57.190 1.00 48.75 297 PRO A O 1
ATOM 2372 N N . ALA A 1 298 ? 45.832 -24.036 -55.951 1.00 45.38 298 ALA A N 1
ATOM 2373 C CA . ALA A 1 298 ? 44.425 -23.633 -55.995 1.00 45.38 298 ALA A CA 1
ATOM 2374 C C . ALA A 1 298 ? 43.917 -22.986 -54.691 1.00 45.38 298 ALA A C 1
ATOM 2376 O O . ALA A 1 298 ? 42.802 -22.467 -54.672 1.00 45.38 298 ALA A O 1
ATOM 2377 N N . ILE A 1 299 ? 44.699 -23.027 -53.604 1.00 44.03 299 ILE A N 1
ATOM 2378 C CA . ILE A 1 299 ? 44.319 -22.453 -52.311 1.00 44.03 299 ILE A CA 1
ATOM 2379 C C . ILE A 1 299 ? 45.448 -21.550 -51.865 1.00 44.03 299 ILE A C 1
ATOM 2381 O O . ILE A 1 299 ? 46.480 -21.942 -51.326 1.00 44.03 299 ILE A O 1
ATOM 2385 N N . ASP A 1 300 ? 45.205 -20.292 -52.129 1.00 41.84 300 ASP A N 1
ATOM 2386 C CA . ASP A 1 300 ? 45.995 -19.185 -51.675 1.00 41.84 300 ASP A CA 1
ATOM 2387 C C . ASP A 1 300 ? 45.783 -19.253 -50.100 1.00 41.84 300 ASP A C 1
ATOM 2389 O O . ASP A 1 300 ? 44.648 -19.363 -49.653 1.00 41.84 300 ASP A O 1
ATOM 2393 N N . LEU A 1 301 ? 46.822 -19.357 -49.217 1.00 45.69 301 LEU A N 1
ATOM 2394 C CA . LEU A 1 301 ? 46.782 -19.102 -47.723 1.00 45.69 301 LEU A CA 1
ATOM 2395 C C . LEU A 1 301 ? 47.967 -18.252 -47.141 1.00 45.69 301 LEU A C 1
ATOM 2397 O O . LEU A 1 301 ? 49.071 -18.760 -46.934 1.00 45.69 301 LEU A O 1
ATOM 2401 N N . ARG A 1 302 ? 47.776 -16.958 -46.823 1.00 46.47 302 ARG A N 1
ATOM 2402 C CA . ARG A 1 302 ? 48.649 -16.085 -46.003 1.00 46.47 302 ARG A CA 1
ATOM 2403 C C . ARG A 1 302 ? 48.618 -16.546 -44.554 1.00 46.47 302 ARG A C 1
ATOM 2405 O O . ARG A 1 302 ? 47.767 -16.159 -43.771 1.00 46.47 302 ARG A O 1
ATOM 2412 N N . GLY A 1 303 ? 49.629 -17.329 -44.186 1.00 45.19 303 GLY A N 1
ATOM 2413 C CA . GLY A 1 303 ? 50.056 -17.458 -42.798 1.00 45.19 303 GLY A CA 1
ATOM 2414 C C . GLY A 1 303 ? 50.764 -16.184 -42.337 1.00 45.19 303 GLY A C 1
ATOM 2415 O O . GLY A 1 303 ? 51.946 -15.999 -42.633 1.00 45.19 303 GLY A O 1
ATOM 2416 N N . GLY A 1 304 ? 50.040 -15.327 -41.623 1.00 48.06 304 GLY A N 1
ATOM 2417 C CA . GLY A 1 304 ? 50.589 -14.291 -40.756 1.00 48.06 304 GLY A CA 1
ATOM 2418 C C . GLY A 1 304 ? 50.039 -14.514 -39.351 1.00 48.06 304 GLY A C 1
ATOM 2419 O O . GLY A 1 304 ? 48.836 -14.684 -39.186 1.00 48.06 304 GLY A O 1
ATOM 2420 N N . LYS A 1 305 ? 50.905 -14.552 -38.331 1.00 52.44 305 LYS A N 1
ATOM 2421 C CA . LYS A 1 305 ? 50.452 -14.350 -36.949 1.00 52.44 305 LYS A CA 1
ATOM 2422 C C . LYS A 1 305 ? 50.147 -12.863 -36.810 1.00 52.44 305 LYS A C 1
ATOM 2424 O O . LYS A 1 305 ? 51.015 -12.107 -36.390 1.00 52.44 305 LYS A O 1
ATOM 2429 N N . GLU A 1 306 ? 48.976 -12.448 -37.273 1.00 57.38 306 GLU A N 1
ATOM 2430 C CA . GLU A 1 306 ? 48.448 -11.132 -36.940 1.00 57.38 306 GLU A CA 1
ATOM 2431 C C . GLU A 1 306 ? 47.559 -11.293 -35.711 1.00 57.38 306 GLU A C 1
ATOM 2433 O O . GLU A 1 306 ? 46.516 -11.956 -35.748 1.00 57.38 306 GLU A O 1
ATOM 2438 N N . ASP A 1 307 ? 48.023 -10.719 -34.607 1.00 66.31 307 ASP A N 1
ATOM 2439 C CA . ASP A 1 307 ? 47.192 -10.433 -33.461 1.00 66.31 307 ASP A CA 1
ATOM 2440 C C . ASP A 1 307 ? 46.439 -9.122 -33.691 1.00 66.31 307 ASP A C 1
ATOM 2442 O O . ASP A 1 307 ? 46.955 -8.151 -34.252 1.00 66.31 307 ASP A O 1
ATOM 2446 N N . SER A 1 308 ? 45.171 -9.105 -33.301 1.00 71.25 308 SER A N 1
ATOM 2447 C CA . SER A 1 308 ? 44.319 -7.943 -33.485 1.00 71.25 308 SER A CA 1
ATOM 2448 C C . SER A 1 308 ? 43.416 -7.751 -32.285 1.00 71.25 308 SER A C 1
ATOM 2450 O O . SER A 1 308 ? 42.835 -8.690 -31.734 1.00 71.25 308 SER A O 1
ATOM 2452 N N . TYR A 1 309 ? 43.315 -6.492 -31.883 1.00 80.00 309 TYR A N 1
ATOM 2453 C CA . TYR A 1 309 ? 42.344 -6.041 -30.913 1.00 80.00 309 TYR A CA 1
ATOM 2454 C C . TYR A 1 309 ? 41.091 -5.558 -31.645 1.00 80.00 309 TYR A C 1
ATOM 2456 O O . TYR A 1 309 ? 41.178 -4.782 -32.601 1.00 80.00 309 TYR A O 1
ATOM 2464 N N . ALA A 1 310 ? 39.931 -5.990 -31.168 1.00 82.56 310 ALA A N 1
ATOM 2465 C CA . ALA A 1 310 ? 38.629 -5.561 -31.645 1.00 82.56 310 ALA A CA 1
ATOM 2466 C C . ALA A 1 310 ? 37.794 -5.020 -30.483 1.00 82.56 310 ALA A C 1
ATOM 2468 O O . ALA A 1 310 ? 37.840 -5.545 -29.370 1.00 82.56 310 ALA A O 1
ATOM 2469 N N . MET A 1 311 ? 37.012 -3.974 -30.728 1.00 87.06 311 MET A N 1
ATOM 2470 C CA . MET A 1 311 ? 36.040 -3.463 -29.763 1.00 87.06 311 MET A CA 1
ATOM 2471 C C . MET A 1 311 ? 34.633 -3.624 -30.305 1.00 87.06 311 MET A C 1
ATOM 2473 O O . MET A 1 311 ? 34.252 -2.936 -31.252 1.00 87.06 311 MET A O 1
ATOM 2477 N N . LEU A 1 312 ? 33.840 -4.458 -29.638 1.00 87.56 312 LEU A N 1
ATOM 2478 C CA . LEU A 1 312 ? 32.405 -4.533 -29.846 1.00 87.56 312 LEU A CA 1
ATOM 2479 C C . LEU A 1 312 ? 31.714 -3.568 -28.890 1.00 87.56 312 LEU A C 1
ATOM 2481 O O . LEU A 1 312 ? 31.676 -3.778 -27.678 1.00 87.56 312 LEU A O 1
ATOM 2485 N N . ASN A 1 313 ? 31.133 -2.520 -29.443 1.00 93.31 313 ASN A N 1
ATOM 2486 C CA . ASN A 1 313 ? 30.392 -1.535 -28.680 1.00 93.31 313 ASN A CA 1
ATOM 2487 C C . ASN A 1 313 ? 28.911 -1.632 -29.024 1.00 93.31 313 ASN A C 1
ATOM 2489 O O . ASN A 1 313 ? 28.540 -1.940 -30.157 1.00 93.31 313 ASN A O 1
ATOM 2493 N N . THR A 1 314 ? 28.049 -1.387 -28.047 1.00 94.38 314 THR A N 1
ATOM 2494 C CA . THR A 1 314 ? 26.601 -1.365 -28.243 1.00 94.38 314 THR A CA 1
ATOM 2495 C C . THR A 1 314 ? 25.995 -0.221 -27.453 1.00 94.38 314 THR A C 1
ATOM 2497 O O . THR A 1 314 ? 26.183 -0.125 -26.241 1.00 94.38 314 THR A O 1
ATOM 2500 N N . LEU A 1 315 ? 25.241 0.624 -28.145 1.00 96.88 315 LEU A N 1
ATOM 2501 C CA . LEU A 1 315 ? 24.300 1.562 -27.553 1.00 96.88 315 LEU A CA 1
ATOM 2502 C C . LEU A 1 315 ? 22.896 1.012 -27.769 1.00 96.88 315 LEU A C 1
ATOM 2504 O O . LEU A 1 315 ? 22.481 0.795 -28.906 1.00 96.88 315 LEU A O 1
ATOM 2508 N N . ARG A 1 316 ? 22.153 0.822 -26.685 1.00 96.31 316 ARG A N 1
ATOM 2509 C CA . ARG A 1 316 ? 20.772 0.357 -26.722 1.00 96.31 316 ARG A CA 1
ATOM 2510 C C . ARG A 1 316 ? 19.862 1.324 -25.981 1.00 96.31 316 ARG A C 1
ATOM 2512 O O . ARG A 1 316 ? 20.157 1.724 -24.858 1.00 96.31 316 ARG A O 1
ATOM 2519 N N . MET A 1 317 ? 18.751 1.668 -26.612 1.00 97.50 317 MET A N 1
ATOM 2520 C CA . MET A 1 317 ? 17.666 2.451 -26.043 1.00 97.50 317 MET A CA 1
ATOM 2521 C C . MET A 1 317 ? 16.393 1.616 -26.095 1.00 97.50 317 MET A C 1
ATOM 2523 O O . MET A 1 317 ? 15.970 1.245 -27.182 1.00 97.50 317 MET A O 1
ATOM 2527 N N . ASP A 1 318 ? 15.775 1.337 -24.953 1.00 95.69 318 ASP A N 1
ATOM 2528 C CA . ASP A 1 318 ? 14.494 0.632 -24.867 1.00 95.69 318 ASP A CA 1
ATOM 2529 C C . ASP A 1 318 ? 13.420 1.574 -24.303 1.00 95.69 318 ASP A C 1
ATOM 2531 O O . ASP A 1 318 ? 13.630 2.212 -23.272 1.00 95.69 318 ASP A O 1
ATOM 2535 N N . VAL A 1 319 ? 12.265 1.625 -24.964 1.00 95.94 319 VAL A N 1
ATOM 2536 C CA . VAL A 1 319 ? 11.061 2.359 -24.565 1.00 95.94 319 VAL A CA 1
ATOM 2537 C C . VAL A 1 319 ? 9.946 1.351 -24.280 1.00 95.94 319 VAL A C 1
ATOM 2539 O O . VAL A 1 319 ? 9.434 0.708 -25.195 1.00 95.94 319 VAL A O 1
ATOM 2542 N N . VAL A 1 320 ? 9.584 1.185 -23.010 1.00 93.06 320 VAL A N 1
ATOM 2543 C CA . VAL A 1 320 ? 8.579 0.225 -22.527 1.00 93.06 320 VAL A CA 1
ATOM 2544 C C . VAL A 1 320 ? 7.651 0.926 -21.523 1.00 93.06 320 VAL A C 1
ATOM 2546 O O . VAL A 1 320 ? 7.839 0.797 -20.315 1.00 93.06 320 VAL A O 1
ATOM 2549 N N . PRO A 1 321 ? 6.691 1.746 -21.988 1.00 90.50 321 PRO A N 1
ATOM 2550 C CA . PRO A 1 321 ? 5.763 2.446 -21.116 1.00 90.50 321 PRO A CA 1
ATOM 2551 C C . PRO A 1 321 ? 4.712 1.501 -20.529 1.00 90.50 321 PRO A C 1
ATOM 2553 O O . PRO A 1 321 ? 4.239 0.575 -21.188 1.00 90.50 321 PRO A O 1
ATOM 2556 N N . THR A 1 322 ? 4.278 1.800 -19.307 1.00 83.12 322 THR A N 1
ATOM 2557 C CA . THR A 1 322 ? 3.093 1.182 -18.705 1.00 83.12 322 THR A CA 1
ATOM 2558 C C . THR A 1 322 ? 1.846 1.892 -19.226 1.00 83.12 322 THR A C 1
ATOM 2560 O O . THR A 1 322 ? 1.655 3.080 -18.964 1.00 83.12 322 THR A O 1
ATOM 2563 N N . LEU A 1 323 ? 1.003 1.180 -19.975 1.00 87.62 323 LEU A N 1
ATOM 2564 C CA . LEU A 1 323 ? -0.221 1.715 -20.575 1.00 87.62 323 LEU A CA 1
ATOM 2565 C C . LEU A 1 323 ? -1.471 1.176 -19.852 1.00 87.62 323 LEU A C 1
ATOM 2567 O O . LEU A 1 323 ? -1.448 0.055 -19.338 1.00 87.62 323 LEU A O 1
ATOM 2571 N N . PRO A 1 324 ? -2.569 1.951 -19.790 1.00 84.25 324 PRO A N 1
ATOM 2572 C CA . PRO A 1 324 ? -3.821 1.485 -19.201 1.00 84.25 324 PRO A CA 1
ATOM 2573 C C . PRO A 1 324 ? -4.489 0.412 -20.072 1.00 84.25 324 PRO A C 1
ATOM 2575 O O . PRO A 1 324 ? -4.217 0.305 -21.264 1.00 84.25 324 PRO A O 1
ATOM 2578 N N . GLY A 1 325 ? -5.416 -0.353 -19.490 1.00 83.62 325 GLY A N 1
ATOM 2579 C CA . GLY A 1 325 ? -6.369 -1.161 -20.259 1.00 83.62 325 GLY A CA 1
ATOM 2580 C C . GLY A 1 325 ? -5.750 -2.266 -21.116 1.00 83.62 325 GLY A C 1
ATOM 2581 O O . GLY A 1 325 ? -6.182 -2.451 -22.241 1.00 83.62 325 GLY A O 1
ATOM 2582 N N . GLY A 1 326 ? -4.729 -2.974 -20.620 1.00 88.81 326 GLY A N 1
ATOM 2583 C CA . GLY A 1 326 ? -4.143 -4.141 -21.298 1.00 88.81 326 GLY A CA 1
ATOM 2584 C C . GLY A 1 326 ? -3.262 -3.825 -22.512 1.00 88.81 326 GLY A C 1
ATOM 2585 O O . GLY A 1 326 ? -2.637 -4.738 -23.051 1.00 88.81 326 GLY A O 1
ATOM 2586 N N . TRP A 1 327 ? -3.163 -2.563 -22.928 1.00 94.12 327 TRP A N 1
ATOM 2587 C CA . TRP A 1 327 ? -2.285 -2.140 -24.013 1.00 94.12 327 TRP A CA 1
ATOM 2588 C C . TRP A 1 327 ? -0.813 -2.396 -23.678 1.00 94.12 327 TRP A C 1
ATOM 2590 O O . TRP A 1 327 ? -0.352 -2.150 -22.564 1.00 94.12 327 TRP A O 1
ATOM 2600 N N . LEU A 1 328 ? -0.066 -2.882 -24.666 1.00 93.31 328 LEU A N 1
ATOM 2601 C CA . LEU A 1 328 ? 1.362 -3.161 -24.569 1.00 93.31 328 LEU A CA 1
ATOM 2602 C C . LEU A 1 328 ? 2.096 -2.373 -25.649 1.00 93.31 328 LEU A C 1
ATOM 2604 O O . LEU A 1 328 ? 1.669 -2.337 -26.804 1.00 93.31 328 LEU A O 1
ATOM 2608 N N . PHE A 1 329 ? 3.234 -1.789 -25.298 1.00 94.75 329 PHE A N 1
ATOM 2609 C CA . PHE A 1 329 ? 4.099 -1.138 -26.269 1.00 94.75 329 PHE A CA 1
ATOM 2610 C C . PHE A 1 329 ? 5.557 -1.345 -25.895 1.00 94.75 329 PHE A C 1
ATOM 2612 O O . PHE A 1 329 ? 5.969 -1.043 -24.778 1.00 94.75 329 PHE A O 1
ATOM 2619 N N . ASN A 1 330 ? 6.335 -1.826 -26.858 1.00 94.56 330 ASN A N 1
ATOM 2620 C CA . ASN A 1 330 ? 7.776 -1.938 -26.736 1.00 94.56 330 ASN A CA 1
ATOM 2621 C C . ASN A 1 330 ? 8.399 -1.323 -27.988 1.00 94.56 330 ASN A C 1
ATOM 2623 O O . ASN A 1 330 ? 8.036 -1.704 -29.100 1.00 94.56 330 ASN A O 1
ATOM 2627 N N . ALA A 1 331 ? 9.360 -0.430 -27.818 1.00 97.19 331 ALA A N 1
ATOM 2628 C CA . ALA A 1 331 ? 10.229 0.011 -28.897 1.00 97.19 331 ALA A CA 1
ATOM 2629 C C . ALA A 1 331 ? 11.680 -0.056 -28.438 1.00 97.19 331 ALA A C 1
ATOM 2631 O O . ALA A 1 331 ? 11.974 0.179 -27.268 1.00 97.19 331 ALA A O 1
ATOM 2632 N N . SER A 1 332 ? 12.598 -0.379 -29.337 1.00 97.31 332 SER A N 1
ATOM 2633 C CA . SER A 1 332 ? 14.019 -0.336 -29.032 1.00 97.31 332 SER A CA 1
ATOM 2634 C C . SER A 1 332 ? 14.844 0.080 -30.232 1.00 97.31 332 SER A C 1
ATOM 2636 O O . SER A 1 332 ? 14.551 -0.301 -31.361 1.00 97.31 332 SER A O 1
ATOM 2638 N N . TYR A 1 333 ? 15.913 0.811 -29.963 1.00 97.94 333 TYR A N 1
ATOM 2639 C CA . TYR A 1 333 ? 16.979 1.090 -30.907 1.00 97.94 333 TYR A CA 1
ATOM 2640 C C . TYR A 1 333 ? 18.272 0.463 -30.388 1.00 97.94 333 TYR A C 1
ATOM 2642 O O . TYR A 1 333 ? 18.611 0.635 -29.217 1.00 97.94 333 TYR A O 1
ATOM 2650 N N . ALA A 1 334 ? 18.995 -0.248 -31.245 1.00 97.19 334 ALA A N 1
ATOM 2651 C CA . ALA A 1 334 ? 20.306 -0.801 -30.944 1.00 97.19 334 ALA A CA 1
ATOM 2652 C C . ALA A 1 334 ? 21.293 -0.426 -32.052 1.00 97.19 334 ALA A C 1
ATOM 2654 O O . ALA A 1 334 ? 21.150 -0.865 -33.193 1.00 97.19 334 ALA A O 1
ATOM 2655 N N . GLY A 1 335 ? 22.289 0.384 -31.705 1.00 96.75 335 GLY A N 1
ATOM 2656 C CA . GLY A 1 335 ? 23.459 0.647 -32.531 1.00 96.75 335 GLY A CA 1
ATOM 2657 C C . GLY A 1 335 ? 24.614 -0.216 -32.046 1.00 96.75 335 GLY A C 1
ATOM 2658 O O . GLY A 1 335 ? 25.024 -0.091 -30.892 1.00 96.75 335 GLY A O 1
ATOM 2659 N N . THR A 1 336 ? 25.144 -1.075 -32.907 1.00 94.25 336 THR A N 1
ATOM 2660 C CA . THR A 1 336 ? 26.286 -1.938 -32.602 1.00 94.25 336 THR A CA 1
ATOM 2661 C C . THR A 1 336 ? 27.410 -1.643 -33.574 1.00 94.25 336 THR A C 1
ATOM 2663 O O . THR A 1 336 ? 27.192 -1.614 -34.785 1.00 94.25 336 THR A O 1
ATOM 2666 N N . TRP A 1 337 ? 28.617 -1.442 -33.055 1.00 90.62 337 TRP A N 1
ATOM 2667 C CA . TRP A 1 337 ? 29.784 -1.183 -33.885 1.00 90.62 337 TRP A CA 1
ATOM 2668 C C . TRP A 1 337 ? 30.988 -1.985 -33.448 1.00 90.62 337 TRP A C 1
ATOM 2670 O O . TRP A 1 337 ? 31.332 -2.018 -32.264 1.00 90.62 337 TRP A O 1
ATOM 2680 N N . ASN A 1 338 ? 31.610 -2.629 -34.430 1.00 87.06 338 ASN A N 1
ATOM 2681 C CA . ASN A 1 338 ? 32.844 -3.367 -34.249 1.00 87.06 338 ASN A CA 1
ATOM 2682 C C . ASN A 1 338 ? 33.996 -2.589 -34.885 1.00 87.06 338 ASN A C 1
ATOM 2684 O O . ASN A 1 338 ? 33.911 -2.225 -36.058 1.00 87.06 338 ASN A O 1
ATOM 2688 N N . LEU A 1 339 ? 35.031 -2.314 -34.094 1.00 83.88 339 LEU A N 1
ATOM 2689 C CA . LEU A 1 339 ? 36.217 -1.572 -34.511 1.00 83.88 339 LEU A CA 1
ATOM 2690 C C . LEU A 1 339 ? 37.446 -2.455 -34.325 1.00 83.88 339 LEU A C 1
ATOM 2692 O O . LEU A 1 339 ? 37.800 -2.766 -33.188 1.00 83.88 339 LEU A O 1
ATOM 2696 N N . HIS A 1 340 ? 38.099 -2.822 -35.420 1.00 82.25 340 HIS A N 1
ATOM 2697 C CA . HIS A 1 340 ? 39.324 -3.613 -35.417 1.00 82.25 340 HIS A CA 1
ATOM 2698 C C . HIS A 1 340 ? 40.556 -2.729 -35.615 1.00 82.25 340 HIS A C 1
ATOM 2700 O O . HIS A 1 340 ? 40.519 -1.700 -36.296 1.00 82.25 340 HIS A O 1
ATOM 2706 N N . GLN A 1 341 ? 41.676 -3.156 -35.037 1.00 79.06 341 GLN A N 1
ATOM 2707 C CA . GLN A 1 341 ? 42.989 -2.576 -35.307 1.00 79.06 341 GLN A CA 1
ATOM 2708 C C . GLN A 1 341 ? 43.638 -3.204 -36.556 1.00 79.06 341 GLN A C 1
ATOM 2710 O O . GLN A 1 341 ? 43.205 -4.243 -37.062 1.00 79.06 341 GLN A O 1
ATOM 2715 N N . ASN A 1 342 ? 44.712 -2.576 -37.042 1.00 71.56 342 ASN A N 1
ATOM 2716 C CA . ASN A 1 342 ? 45.564 -3.075 -38.128 1.00 71.56 342 ASN A CA 1
ATOM 2717 C C . ASN A 1 342 ? 44.802 -3.312 -39.454 1.00 71.56 342 ASN A C 1
ATOM 2719 O O . ASN A 1 342 ? 43.920 -2.538 -39.835 1.00 71.56 342 ASN A O 1
ATOM 2723 N N . ASN A 1 343 ? 45.160 -4.369 -40.187 1.00 63.56 343 ASN A N 1
ATOM 2724 C CA . ASN A 1 343 ? 44.625 -4.687 -41.514 1.00 63.56 343 ASN A CA 1
ATOM 2725 C C . ASN A 1 343 ? 43.203 -5.284 -41.480 1.00 63.56 343 ASN A C 1
ATOM 2727 O O . ASN A 1 343 ? 42.609 -5.518 -42.530 1.00 63.56 343 ASN A O 1
ATOM 2731 N N . ALA A 1 344 ? 42.624 -5.483 -40.291 1.00 66.62 344 ALA A N 1
ATOM 2732 C CA . ALA A 1 344 ? 41.302 -6.083 -40.104 1.00 66.62 344 ALA A CA 1
ATOM 2733 C C . ALA A 1 344 ? 40.134 -5.073 -40.187 1.00 66.62 344 ALA A C 1
ATOM 2735 O O . ALA A 1 344 ? 38.976 -5.436 -39.997 1.00 66.62 344 ALA A O 1
ATOM 2736 N N . THR A 1 345 ? 40.397 -3.805 -40.516 1.00 70.94 345 THR A N 1
ATOM 2737 C CA . THR A 1 345 ? 39.347 -2.767 -40.619 1.00 70.94 345 THR A CA 1
ATOM 2738 C C . THR A 1 345 ? 38.308 -3.035 -41.714 1.00 70.94 345 THR A C 1
ATOM 2740 O O . THR A 1 345 ? 37.211 -2.482 -41.674 1.00 70.94 345 THR A O 1
ATOM 2743 N N . SER A 1 346 ? 38.601 -3.918 -42.673 1.00 68.69 346 SER A N 1
ATOM 2744 C CA . SER A 1 346 ? 37.641 -4.398 -43.679 1.00 68.69 346 SER A CA 1
ATOM 2745 C C . SER A 1 346 ? 36.502 -5.248 -43.090 1.00 68.69 346 SER A C 1
ATOM 2747 O O . SER A 1 346 ? 35.512 -5.514 -43.782 1.00 68.69 346 SER A O 1
ATOM 2749 N N . TYR A 1 347 ? 36.620 -5.657 -41.822 1.00 74.00 347 TYR A N 1
ATOM 2750 C CA . TYR A 1 347 ? 35.605 -6.375 -41.048 1.00 74.00 347 TYR A CA 1
ATOM 2751 C C . TYR A 1 347 ? 34.807 -5.458 -40.108 1.00 74.00 347 TYR A C 1
ATOM 2753 O O . TYR A 1 347 ? 33.894 -5.937 -39.431 1.00 74.00 347 TYR A O 1
ATOM 2761 N N . ASP A 1 348 ? 35.106 -4.154 -40.073 1.00 84.81 348 ASP A N 1
ATOM 2762 C CA . ASP A 1 348 ? 34.346 -3.198 -39.267 1.00 84.81 348 ASP A CA 1
ATOM 2763 C C . ASP A 1 348 ? 32.916 -3.081 -39.801 1.00 84.81 348 ASP A C 1
ATOM 2765 O O . ASP A 1 348 ? 32.672 -2.841 -40.993 1.00 84.81 348 ASP A O 1
ATOM 2769 N N . ILE A 1 349 ? 31.962 -3.240 -38.890 1.00 88.69 349 ILE A N 1
ATOM 2770 C CA . ILE A 1 349 ? 30.532 -3.183 -39.168 1.00 88.69 349 ILE A CA 1
ATOM 2771 C C . ILE A 1 349 ? 29.892 -2.179 -38.217 1.00 88.69 349 ILE A C 1
ATOM 2773 O O . ILE A 1 349 ? 30.175 -2.186 -37.019 1.00 88.69 349 ILE A O 1
ATOM 2777 N N . PHE A 1 350 ? 28.990 -1.362 -38.756 1.00 92.69 350 PHE A N 1
ATOM 2778 C CA . PHE A 1 350 ? 28.084 -0.503 -38.006 1.00 92.69 350 PHE A CA 1
ATOM 2779 C C . PHE A 1 350 ? 26.643 -0.938 -38.298 1.00 92.69 350 PHE A C 1
ATOM 2781 O O . PHE A 1 350 ? 26.140 -0.734 -39.403 1.00 92.69 350 PHE A O 1
ATOM 2788 N N . ALA A 1 351 ? 25.989 -1.574 -37.330 1.00 94.06 351 ALA A N 1
ATOM 2789 C CA . ALA A 1 351 ? 24.631 -2.090 -37.454 1.00 94.06 351 ALA A CA 1
ATOM 2790 C C . ALA A 1 351 ? 23.659 -1.248 -36.625 1.00 94.06 351 ALA A C 1
ATOM 2792 O O . ALA A 1 351 ? 23.864 -1.048 -35.430 1.00 94.06 351 ALA A O 1
ATOM 2793 N N . ASN A 1 352 ? 22.576 -0.796 -37.251 1.00 96.75 352 ASN A N 1
ATOM 2794 C CA . ASN A 1 352 ? 21.497 -0.052 -36.609 1.00 96.75 352 ASN A CA 1
ATOM 2795 C C . ASN A 1 352 ? 20.231 -0.887 -36.680 1.00 96.75 352 ASN A C 1
ATOM 2797 O O . ASN A 1 352 ? 19.769 -1.190 -37.776 1.00 96.75 352 ASN A O 1
ATOM 2801 N N . THR A 1 353 ? 19.671 -1.247 -35.533 1.00 96.75 353 THR A N 1
ATOM 2802 C CA . THR A 1 353 ? 18.430 -2.015 -35.445 1.00 96.75 353 THR A CA 1
ATOM 2803 C C . THR A 1 353 ? 17.360 -1.194 -34.750 1.00 96.75 353 THR A C 1
ATOM 2805 O O . THR A 1 353 ? 17.562 -0.737 -33.627 1.00 96.75 353 THR A O 1
ATOM 2808 N N . LEU A 1 354 ? 16.220 -1.024 -35.409 1.00 97.94 354 LEU A N 1
ATOM 2809 C CA . LEU A 1 354 ? 15.003 -0.460 -34.847 1.00 97.94 354 LEU A CA 1
ATOM 2810 C C . LEU A 1 354 ? 13.970 -1.576 -34.702 1.00 97.94 354 LEU A C 1
ATOM 2812 O O . LEU A 1 354 ? 13.678 -2.281 -35.665 1.00 97.94 354 LEU A O 1
ATOM 2816 N N . SER A 1 355 ? 13.386 -1.700 -33.518 1.00 97.19 355 SER A N 1
ATOM 2817 C CA . SER A 1 355 ? 12.331 -2.665 -33.219 1.00 97.19 355 SER A CA 1
ATOM 2818 C C . SER A 1 355 ? 11.139 -1.949 -32.606 1.00 97.19 355 SER A C 1
ATOM 2820 O O . SER A 1 355 ? 11.313 -1.109 -31.724 1.00 97.19 355 SER A O 1
ATOM 2822 N N . VAL A 1 356 ? 9.929 -2.287 -33.040 1.00 97.75 356 VAL A N 1
ATOM 2823 C CA . VAL A 1 356 ? 8.676 -1.732 -32.512 1.00 97.75 356 VAL A CA 1
ATOM 2824 C C . VAL A 1 356 ? 7.642 -2.851 -32.430 1.00 97.75 356 VAL A C 1
ATOM 2826 O O . VAL A 1 356 ? 7.486 -3.623 -33.369 1.00 97.75 356 VAL A O 1
ATOM 2829 N N . ALA A 1 357 ? 6.944 -2.967 -31.305 1.00 96.75 357 ALA A N 1
ATOM 2830 C CA . ALA A 1 357 ? 6.002 -4.050 -31.050 1.00 96.75 357 ALA A CA 1
ATOM 2831 C C . ALA A 1 357 ? 4.780 -3.579 -30.237 1.00 96.75 357 ALA A C 1
ATOM 2833 O O . ALA A 1 357 ? 4.682 -3.895 -29.044 1.00 96.75 357 ALA A O 1
ATOM 2834 N N . PRO A 1 358 ? 3.832 -2.835 -30.841 1.00 96.81 358 PRO A N 1
ATOM 2835 C CA . PRO A 1 358 ? 2.530 -2.588 -30.229 1.00 96.81 358 PRO A CA 1
ATOM 2836 C C . PRO A 1 358 ? 1.777 -3.903 -30.017 1.00 96.81 358 PRO A C 1
ATOM 2838 O O . PRO A 1 358 ? 1.967 -4.877 -30.752 1.00 96.81 358 PRO A O 1
ATOM 2841 N N . GLY A 1 359 ? 0.914 -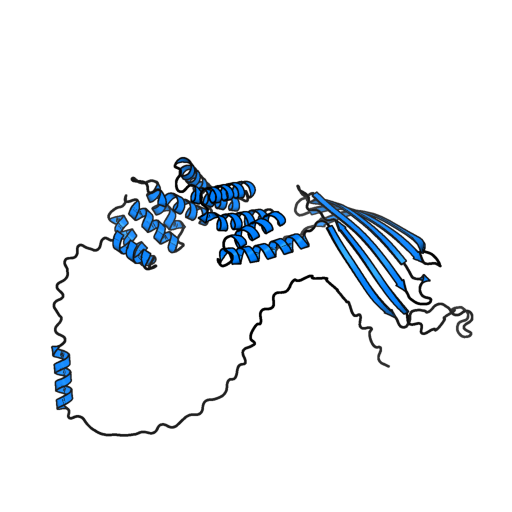3.943 -29.011 1.00 95.62 359 GLY A N 1
ATOM 2842 C CA . GLY A 1 359 ? 0.116 -5.120 -28.719 1.00 95.62 359 GLY A CA 1
ATOM 2843 C C . GLY A 1 359 ? -0.966 -4.887 -27.679 1.00 95.62 359 GLY A C 1
ATOM 2844 O O . GLY A 1 359 ? -1.131 -3.787 -27.152 1.00 95.62 359 GLY A O 1
ATOM 2845 N N . TYR A 1 360 ? -1.687 -5.958 -27.375 1.00 95.88 360 TYR A N 1
ATOM 2846 C CA . TYR A 1 360 ? -2.757 -5.971 -26.390 1.00 95.88 360 TYR A CA 1
ATOM 2847 C C . TYR A 1 360 ? -2.745 -7.282 -25.601 1.00 95.88 360 TYR A C 1
ATOM 2849 O O . TYR A 1 360 ? -2.491 -8.358 -26.152 1.00 95.88 360 TYR A O 1
ATOM 2857 N N . SER A 1 361 ? -3.010 -7.185 -24.302 1.00 93.62 361 SER A N 1
ATOM 2858 C CA . SER A 1 361 ? -3.100 -8.305 -23.373 1.00 93.62 361 SER A CA 1
ATOM 2859 C C . SER A 1 361 ? -4.553 -8.643 -23.054 1.00 93.62 361 SER A C 1
ATOM 2861 O O . SER A 1 361 ? -5.306 -7.817 -22.544 1.00 93.62 361 SER A O 1
ATOM 2863 N N . PHE A 1 362 ? -4.917 -9.901 -23.277 1.00 93.06 362 PHE A N 1
ATOM 2864 C CA . PHE A 1 362 ? -6.197 -10.515 -22.923 1.00 93.06 362 PHE A CA 1
ATOM 2865 C C . PHE A 1 362 ? -6.068 -11.337 -21.627 1.00 93.06 362 PHE A C 1
ATOM 2867 O O . PHE A 1 362 ? -6.619 -12.430 -21.490 1.00 93.06 362 PHE A O 1
ATOM 2874 N N . GLY A 1 363 ? -5.262 -10.851 -20.678 1.00 87.25 363 GLY A N 1
ATOM 2875 C CA . GLY A 1 363 ? -4.962 -11.545 -19.426 1.00 87.25 363 GLY A CA 1
ATOM 2876 C C . GLY A 1 363 ? -3.847 -12.574 -19.598 1.00 87.25 363 GLY A C 1
ATOM 2877 O O . GLY A 1 363 ? -2.675 -12.239 -19.456 1.00 87.25 363 GLY A O 1
ATOM 2878 N N . ARG A 1 364 ? -4.194 -13.833 -19.896 1.00 88.62 364 ARG A N 1
ATOM 2879 C CA . ARG A 1 364 ? -3.206 -14.928 -20.042 1.00 88.62 364 ARG A CA 1
ATOM 2880 C C . ARG A 1 364 ? -2.540 -14.987 -21.415 1.00 88.62 364 ARG A C 1
ATOM 2882 O O . ARG A 1 364 ? -1.536 -15.674 -21.580 1.00 88.62 364 ARG A O 1
ATOM 2889 N N . VAL A 1 365 ? -3.099 -14.289 -22.396 1.00 92.88 365 VAL A N 1
ATOM 2890 C CA . VAL A 1 365 ? -2.592 -14.258 -23.768 1.00 92.88 365 VAL A CA 1
ATOM 2891 C C . VAL A 1 365 ? -2.344 -12.813 -24.157 1.00 92.88 365 VAL A C 1
ATOM 2893 O O . VAL A 1 365 ? -3.226 -11.975 -24.003 1.00 92.88 365 VAL A O 1
ATOM 2896 N N . ALA A 1 366 ? -1.160 -12.524 -24.682 1.00 93.44 366 ALA A N 1
ATOM 2897 C CA . ALA A 1 366 ? -0.831 -11.233 -25.264 1.00 93.44 366 ALA A CA 1
ATOM 2898 C C . ALA A 1 366 ? -0.505 -11.396 -26.748 1.00 93.44 366 ALA A C 1
ATOM 2900 O O . ALA A 1 366 ? 0.231 -12.309 -27.133 1.00 93.44 366 ALA A O 1
ATOM 2901 N N . LEU A 1 367 ? -1.040 -10.493 -27.566 1.00 95.44 367 LEU A N 1
ATOM 2902 C CA . LEU A 1 367 ? -0.769 -10.415 -28.996 1.00 95.44 367 LEU A CA 1
ATOM 2903 C C . LEU A 1 367 ? 0.010 -9.131 -29.282 1.00 95.44 367 LEU A C 1
ATOM 2905 O O . LEU A 1 367 ? -0.424 -8.049 -28.894 1.00 95.44 367 LEU A O 1
ATOM 2909 N N . ASN A 1 368 ? 1.134 -9.242 -29.982 1.00 95.19 368 ASN A N 1
ATOM 2910 C CA . ASN A 1 368 ? 1.921 -8.108 -30.458 1.00 95.19 368 ASN A CA 1
ATOM 2911 C C . ASN A 1 368 ? 2.104 -8.196 -31.974 1.00 95.19 368 ASN A C 1
ATOM 2913 O O . ASN A 1 368 ? 2.276 -9.288 -32.509 1.00 95.19 368 ASN A O 1
ATOM 2917 N N . LEU A 1 369 ? 2.139 -7.055 -32.657 1.00 96.38 369 LEU A N 1
ATOM 2918 C CA . LEU A 1 369 ? 2.627 -6.963 -34.031 1.00 96.38 369 LEU A CA 1
ATOM 2919 C C . LEU A 1 369 ? 4.063 -6.447 -33.974 1.00 96.38 369 LEU A C 1
ATOM 2921 O O . LEU A 1 369 ? 4.279 -5.259 -33.754 1.00 96.38 369 LEU A O 1
ATOM 2925 N N . ALA A 1 370 ? 5.039 -7.341 -34.100 1.00 95.44 370 ALA A N 1
ATOM 2926 C CA . ALA A 1 370 ? 6.446 -6.993 -33.969 1.00 95.44 370 ALA A CA 1
ATOM 2927 C C . ALA A 1 370 ? 7.046 -6.666 -35.335 1.00 95.44 370 ALA A C 1
ATOM 2929 O O . ALA A 1 370 ? 7.004 -7.492 -36.244 1.00 95.44 370 ALA A O 1
ATOM 2930 N N . GLY A 1 371 ? 7.615 -5.471 -35.458 1.00 96.81 371 GLY A N 1
ATOM 2931 C CA . GLY A 1 371 ? 8.413 -5.028 -36.591 1.00 96.81 371 GLY A CA 1
ATOM 2932 C C . GLY A 1 371 ? 9.870 -4.832 -36.183 1.00 96.81 371 GLY A C 1
ATOM 2933 O O . GLY A 1 371 ? 10.139 -4.228 -35.146 1.00 96.81 371 GLY A O 1
ATOM 2934 N N . ASN A 1 372 ? 10.804 -5.314 -37.000 1.00 96.19 372 ASN A N 1
ATOM 2935 C CA . ASN A 1 372 ? 12.235 -5.055 -36.860 1.00 96.19 372 ASN A CA 1
ATOM 2936 C C . ASN A 1 372 ? 12.803 -4.574 -38.193 1.00 96.19 372 ASN A C 1
ATOM 2938 O O . ASN A 1 372 ? 12.478 -5.142 -39.234 1.00 96.19 372 ASN A O 1
ATOM 2942 N N . TYR A 1 373 ? 13.683 -3.583 -38.148 1.00 97.38 373 TYR A N 1
ATOM 2943 C CA . TYR A 1 373 ? 14.463 -3.094 -39.277 1.00 97.38 373 TYR A CA 1
ATOM 2944 C C . TYR A 1 373 ? 15.930 -3.011 -38.868 1.00 97.38 373 TYR A C 1
ATOM 2946 O O . TYR A 1 373 ? 16.247 -2.346 -37.883 1.00 97.38 373 TYR A O 1
ATOM 2954 N N . THR A 1 374 ? 16.818 -3.650 -39.624 1.00 96.62 374 THR A N 1
ATOM 2955 C CA . THR A 1 374 ? 18.263 -3.614 -39.387 1.00 96.62 374 THR A CA 1
ATOM 2956 C C . THR A 1 374 ? 18.986 -3.118 -40.631 1.00 96.62 374 THR A C 1
ATOM 2958 O O . THR A 1 374 ? 18.878 -3.723 -41.697 1.00 96.62 374 THR A O 1
ATOM 2961 N N . HIS A 1 375 ? 19.758 -2.043 -40.476 1.00 96.62 375 HIS A N 1
ATOM 2962 C CA . HIS A 1 375 ? 20.616 -1.464 -41.504 1.00 96.62 375 HIS A CA 1
ATOM 2963 C C . HIS A 1 375 ? 22.084 -1.632 -41.116 1.00 96.62 375 HIS A C 1
ATOM 2965 O O . HIS A 1 375 ? 22.521 -1.135 -40.073 1.00 96.62 375 HIS A O 1
ATOM 297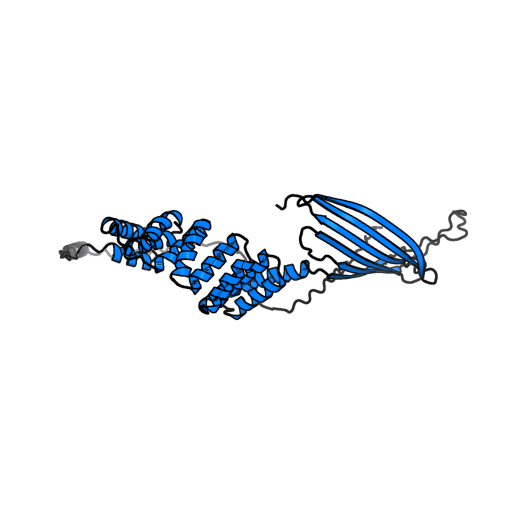1 N N . ILE A 1 376 ? 22.838 -2.337 -41.955 1.00 93.25 376 ILE A N 1
ATOM 2972 C CA . ILE A 1 376 ? 24.236 -2.684 -41.714 1.00 93.25 376 ILE A CA 1
ATOM 2973 C C . ILE A 1 376 ? 25.116 -1.949 -42.717 1.00 93.25 376 ILE A C 1
ATOM 2975 O O . ILE A 1 376 ? 24.998 -2.152 -43.927 1.00 93.25 376 ILE A O 1
ATOM 2979 N N . LEU A 1 377 ? 26.043 -1.149 -42.200 1.00 91.50 377 LEU A N 1
ATOM 2980 C CA . LEU A 1 377 ? 27.140 -0.563 -42.956 1.00 91.50 377 LEU A CA 1
ATOM 2981 C C . LEU A 1 377 ? 28.404 -1.387 -42.715 1.00 91.50 377 LEU A C 1
ATOM 2983 O O . LEU A 1 377 ? 28.705 -1.742 -41.575 1.00 91.50 377 LEU A O 1
ATOM 2987 N N . LYS A 1 378 ? 29.173 -1.646 -43.769 1.00 90.19 378 LYS A N 1
ATOM 2988 C CA . LYS A 1 378 ? 30.486 -2.294 -43.685 1.00 90.19 378 LYS A CA 1
ATOM 2989 C C . LYS A 1 378 ? 31.560 -1.340 -44.184 1.00 90.19 378 LYS A C 1
ATOM 2991 O O . LYS A 1 378 ? 31.353 -0.617 -45.162 1.00 90.19 378 LYS A O 1
ATOM 2996 N N . ARG A 1 379 ? 32.711 -1.325 -43.521 1.00 83.94 379 ARG A N 1
ATOM 2997 C CA . ARG A 1 379 ? 33.832 -0.466 -43.903 1.00 83.94 379 ARG A CA 1
ATOM 2998 C C . ARG A 1 379 ? 34.654 -1.090 -45.029 1.00 83.94 379 ARG A C 1
ATOM 3000 O O . ARG A 1 379 ? 35.229 -2.160 -44.866 1.00 83.94 379 ARG A O 1
ATOM 3007 N N . GLN A 1 380 ? 34.747 -0.390 -46.159 1.00 72.69 380 GLN A N 1
ATOM 3008 C CA . GLN A 1 380 ? 35.659 -0.701 -47.263 1.00 72.69 380 GLN A CA 1
ATOM 3009 C C . GLN A 1 380 ? 36.075 0.593 -47.988 1.00 72.69 380 GLN A C 1
ATOM 3011 O O . GLN A 1 380 ? 35.270 1.198 -48.699 1.00 72.69 380 GLN A O 1
ATOM 3016 N N . PRO A 1 381 ? 37.360 0.980 -47.944 1.00 78.12 381 PRO A N 1
ATOM 3017 C CA . PRO A 1 381 ? 37.954 2.049 -47.091 1.00 78.12 381 PRO A CA 1
ATOM 3018 C C . PRO A 1 381 ? 37.035 3.047 -46.345 1.00 78.12 381 PRO A C 1
ATOM 3020 O O . PRO A 1 381 ? 37.460 3.618 -45.342 1.00 78.12 381 PRO A O 1
ATOM 3023 N N . VAL A 1 382 ? 35.792 3.255 -46.785 1.00 84.50 382 VAL A N 1
ATOM 3024 C CA . VAL A 1 382 ? 34.764 4.091 -46.135 1.00 84.50 382 VAL A CA 1
ATOM 3025 C C . VAL A 1 382 ? 33.555 3.207 -45.801 1.00 84.50 382 VAL A C 1
ATOM 3027 O O . VAL A 1 382 ? 33.393 2.147 -46.405 1.00 84.50 382 VAL A O 1
ATOM 3030 N N . TYR A 1 383 ? 32.705 3.592 -44.848 1.00 87.56 383 TYR A N 1
ATOM 3031 C CA . TYR A 1 383 ? 31.463 2.856 -44.583 1.00 87.56 383 TYR A CA 1
ATOM 3032 C C . TYR A 1 383 ? 30.508 2.957 -45.772 1.00 87.56 383 TYR A C 1
ATOM 3034 O O . TYR A 1 383 ? 30.180 4.054 -46.225 1.00 87.56 383 TYR A O 1
ATOM 3042 N N . ARG A 1 384 ? 30.060 1.803 -46.265 1.00 89.38 384 ARG A N 1
ATOM 3043 C CA . ARG A 1 384 ? 29.037 1.684 -47.306 1.00 89.38 384 ARG A CA 1
ATOM 3044 C C . ARG A 1 384 ? 27.958 0.719 -46.854 1.00 89.38 384 ARG A C 1
ATOM 3046 O O . ARG A 1 384 ? 28.206 -0.142 -46.009 1.00 89.38 384 ARG A O 1
ATOM 3053 N N . GLU A 1 385 ? 26.769 0.877 -47.418 1.00 92.69 385 GLU A N 1
ATOM 3054 C CA . GLU A 1 385 ? 25.675 -0.059 -47.197 1.00 92.69 385 GLU A CA 1
ATOM 3055 C C . GLU A 1 385 ? 26.112 -1.481 -47.562 1.00 92.69 385 GLU A C 1
ATOM 3057 O O . GLU A 1 385 ? 26.650 -1.723 -48.642 1.00 92.69 385 GLU A O 1
ATOM 3062 N N . TYR A 1 386 ? 25.916 -2.403 -46.621 1.00 89.75 386 TYR A N 1
ATOM 3063 C CA . TYR A 1 386 ? 26.199 -3.822 -46.800 1.00 89.75 386 TYR A CA 1
ATOM 3064 C C . TYR A 1 386 ? 24.913 -4.630 -46.924 1.00 89.75 386 TYR A C 1
ATOM 3066 O O . TYR A 1 386 ? 24.808 -5.493 -47.791 1.00 89.75 386 TYR A O 1
ATOM 3074 N N . SER A 1 387 ? 23.935 -4.361 -46.055 1.00 92.88 387 SER A N 1
ATOM 3075 C CA . SER A 1 387 ? 22.622 -5.001 -46.131 1.00 92.88 387 SER A CA 1
ATOM 3076 C C . SER A 1 387 ? 21.561 -4.207 -45.380 1.00 92.88 387 SER A C 1
ATOM 3078 O O . SER A 1 387 ? 21.852 -3.509 -44.403 1.00 92.88 387 SER A O 1
ATOM 3080 N N . GLN A 1 388 ? 20.319 -4.386 -45.812 1.00 95.19 388 GLN A N 1
ATOM 3081 C CA . GLN A 1 388 ? 19.123 -3.977 -45.095 1.00 95.19 388 GLN A CA 1
ATOM 3082 C C . GLN A 1 388 ? 18.227 -5.202 -44.922 1.00 95.19 388 GLN A C 1
ATOM 3084 O O . GLN A 1 388 ? 18.088 -6.016 -45.836 1.00 95.19 388 GLN A O 1
ATOM 3089 N N . SER A 1 389 ? 17.617 -5.345 -43.751 1.00 93.94 389 SER A N 1
ATOM 3090 C CA . SER A 1 389 ? 16.646 -6.405 -43.488 1.00 93.94 389 SER A CA 1
ATOM 3091 C C . SER A 1 389 ? 15.472 -5.850 -42.701 1.00 93.94 389 SER A C 1
ATOM 3093 O O . SER A 1 389 ? 15.642 -4.997 -41.830 1.00 93.94 389 SER A O 1
ATOM 3095 N N . TYR A 1 390 ? 14.275 -6.328 -43.019 1.00 95.69 390 TYR A N 1
ATOM 3096 C CA . TYR A 1 390 ? 13.066 -6.001 -42.285 1.00 95.69 390 TYR A CA 1
ATOM 3097 C C . TYR A 1 390 ? 12.250 -7.264 -42.042 1.00 95.69 390 TYR A C 1
ATOM 3099 O O . TYR A 1 390 ? 12.243 -8.192 -42.849 1.00 95.69 390 TYR A O 1
ATOM 3107 N N . SER A 1 391 ? 11.562 -7.303 -40.910 1.00 94.75 391 SER A N 1
ATOM 3108 C CA . SER A 1 391 ? 10.610 -8.359 -40.579 1.00 94.75 391 SER A CA 1
ATOM 3109 C C . SER A 1 391 ? 9.420 -7.737 -39.877 1.00 94.75 391 SER A C 1
ATOM 3111 O O . SER A 1 391 ? 9.587 -6.848 -39.045 1.00 94.75 391 SER A O 1
ATOM 3113 N N . VAL A 1 392 ? 8.223 -8.194 -40.223 1.00 96.50 392 VAL A N 1
ATOM 3114 C CA . VAL A 1 392 ? 6.992 -7.839 -39.522 1.00 96.50 392 VAL A CA 1
ATOM 3115 C C . VAL A 1 392 ? 6.201 -9.117 -39.333 1.00 96.50 392 VAL A C 1
ATOM 3117 O O . VAL A 1 392 ? 6.016 -9.876 -40.283 1.00 96.50 392 VAL A O 1
ATOM 3120 N N . GLY A 1 393 ? 5.747 -9.372 -38.113 1.00 94.94 393 GLY A N 1
ATOM 3121 C CA . GLY A 1 393 ? 4.972 -10.570 -37.840 1.00 94.94 393 GLY A CA 1
ATOM 3122 C C . GLY A 1 393 ? 4.214 -10.514 -36.521 1.00 94.94 393 GLY A C 1
ATOM 3123 O O . GLY A 1 393 ? 4.590 -9.771 -35.606 1.00 94.94 393 GLY A O 1
ATOM 3124 N N . PRO A 1 394 ? 3.130 -11.296 -36.409 1.00 95.62 394 PRO A N 1
ATOM 3125 C CA . PRO A 1 394 ? 2.437 -11.461 -35.148 1.00 95.62 394 PRO A CA 1
ATOM 3126 C C . PRO A 1 394 ? 3.314 -12.252 -34.170 1.00 95.62 394 PRO A C 1
ATOM 3128 O O . PRO A 1 394 ? 3.933 -13.253 -34.525 1.00 95.62 394 PRO A O 1
ATOM 3131 N N . MET A 1 395 ? 3.325 -11.826 -32.913 1.00 92.31 395 MET A N 1
ATOM 3132 C CA . MET A 1 395 ? 3.881 -12.572 -31.793 1.00 92.31 395 MET A CA 1
ATOM 3133 C C . MET A 1 395 ? 2.779 -12.847 -30.779 1.00 92.31 395 MET A C 1
ATOM 3135 O O . MET A 1 395 ? 2.130 -11.923 -30.289 1.00 92.31 395 MET A O 1
ATOM 3139 N N . ILE A 1 396 ? 2.603 -14.121 -30.439 1.00 92.69 396 ILE A N 1
ATOM 3140 C CA . ILE A 1 396 ? 1.682 -14.570 -29.396 1.00 92.69 396 ILE A CA 1
ATOM 3141 C C . ILE A 1 396 ? 2.517 -14.958 -28.180 1.00 92.69 396 ILE A C 1
ATOM 3143 O O . ILE A 1 396 ? 3.428 -15.780 -28.279 1.00 92.69 396 ILE A O 1
ATOM 3147 N N . ARG A 1 397 ? 2.210 -14.366 -27.026 1.00 88.75 397 ARG A N 1
ATOM 3148 C CA . ARG A 1 397 ? 2.824 -14.714 -25.741 1.00 88.75 397 ARG A CA 1
ATOM 3149 C C . ARG A 1 397 ? 1.769 -15.303 -24.817 1.00 88.75 397 ARG A C 1
ATOM 3151 O O . ARG A 1 397 ? 0.754 -14.664 -24.553 1.00 88.75 397 ARG A O 1
ATOM 3158 N N . ILE A 1 398 ? 2.034 -16.505 -24.314 1.00 88.88 398 ILE A N 1
ATOM 3159 C CA . ILE A 1 398 ? 1.223 -17.156 -23.283 1.00 88.88 398 ILE A CA 1
ATOM 3160 C C . ILE A 1 398 ? 1.908 -16.893 -21.944 1.00 88.88 398 ILE A C 1
ATOM 3162 O O . ILE A 1 398 ? 3.049 -17.304 -21.731 1.00 88.88 398 ILE A O 1
ATOM 3166 N N . ILE A 1 399 ? 1.230 -16.164 -21.064 1.00 76.81 399 ILE A N 1
ATOM 3167 C CA . ILE A 1 399 ? 1.736 -15.818 -19.738 1.00 76.81 399 ILE A CA 1
ATOM 3168 C C . ILE A 1 399 ? 1.328 -16.952 -18.795 1.00 76.81 399 ILE A C 1
ATOM 3170 O O . ILE A 1 399 ? 0.139 -17.179 -18.561 1.00 76.81 399 ILE A O 1
ATOM 3174 N N . GLY A 1 400 ? 2.318 -17.701 -18.302 1.00 65.12 400 GLY A N 1
ATOM 3175 C CA . GLY A 1 400 ? 2.102 -18.769 -17.325 1.00 65.12 400 GLY A CA 1
ATOM 3176 C C . GLY A 1 400 ? 1.543 -18.236 -15.997 1.00 65.12 400 GLY A C 1
ATOM 3177 O O . GLY A 1 400 ? 1.630 -17.033 -15.736 1.00 65.12 400 GLY A O 1
ATOM 3178 N N . PRO A 1 401 ? 0.960 -19.102 -15.150 1.00 57.22 401 PRO A N 1
ATOM 3179 C CA . PRO A 1 401 ? 0.529 -18.693 -13.819 1.00 57.22 401 PRO A CA 1
ATOM 3180 C C . PRO A 1 401 ? 1.727 -18.137 -13.037 1.00 57.22 401 PRO A C 1
ATOM 3182 O O . PRO A 1 401 ? 2.784 -18.762 -12.979 1.00 57.22 401 PRO A O 1
ATOM 3185 N N . THR A 1 402 ? 1.569 -16.947 -12.460 1.00 53.00 402 THR A N 1
ATOM 3186 C CA . THR A 1 402 ? 2.495 -16.417 -11.455 1.00 53.00 402 THR A CA 1
ATOM 3187 C C . THR A 1 402 ? 2.374 -17.284 -10.205 1.00 53.00 402 THR A C 1
ATOM 3189 O O . THR A 1 402 ? 1.281 -17.354 -9.643 1.00 53.00 402 THR A O 1
ATOM 3192 N N . LEU A 1 403 ? 3.461 -17.977 -9.844 1.00 32.84 403 LEU A N 1
ATOM 3193 C CA . LEU A 1 403 ? 3.599 -18.719 -8.585 1.00 32.84 403 LEU A CA 1
ATOM 3194 C C . LEU A 1 403 ? 3.532 -17.791 -7.372 1.00 32.84 403 LEU A C 1
ATOM 3196 O O . LEU A 1 403 ? 4.065 -16.659 -7.481 1.00 32.84 403 LEU A O 1
#